Protein AF-0000000065855316 (afdb_homodimer)

InterPro domains:
  IPR005176 Potentiating neddylation domain [PF03556] (145-263)
  IPR005176 Potentiating neddylation domain [PS51229] (70-266)
  IPR009060 UBA-like superfamily [SSF46934] (12-53)
  IPR014764 Defective-in-cullin neddylation protein [PTHR12281] (37-269)
  IPR042460 DCN1-like, PONY binding domain [G3DSA:1.10.238.200] (179-269)
  IPR054109 UBA-like domain [PF22566] (12-56)

Sequence (538 aa):
MSNNKIKRKDASPEQEAIESFTSLTKCDPKVSRKYLQRNHWNINYALNDYYDKEIGTFTDEVSTVAHPPVYPKELTQVFEHYINNNLFDIDSLVKFIEELGYNLEDLATLCLAHLLGYKKLEEPLKREDFLSTWFMQGCSTISDMQECIKTLDVKLHEDLQYFTQIYNYAFNLILDPNRKDIDTDEGIQYWKLFFQPEYPVRMEPDLLEAWFRFLRDEGKTTISKDTWRMLLLFFKRYPTIQKIISDYDETAAWPFIIDEFYECLQDQQMSNNKIKRKDASPEQEAIESFTSLTKCDPKVSRKYLQRNHWNINYALNDYYDKEIGTFTDEVSTVAHPPVYPKELTQVFEHYINNNLFDIDSLVKFIEELGYNLEDLATLCLAHLLGYKKLEEPLKREDFLSTWFMQGCSTISDMQECIKTLDVKLHEDLQYFTQIYNYAFNLILDPNRKDIDTDEGIQYWKLFFQPEYPVRMEPDLLEAWFRFLRDEGKTTISKDTWRMLLLFFKRYPTIQKIISDYDETAAWPFIIDEFYECLQDQQ

Foldseek 3Di:
DPPPPPPVDDQDLLNVLLVVLCVVVVDDSVLSNVLCVLVVNPNVSSNCVCCVVPVVDDDDDPPSVVVDDPFDPLQLVLVVVQADPPWQALSSLQVLQVLLPDGCLALLVLLVCVLLPDQERGDTRDPCSSRVSCVVVVHRHSVSVSVVSVVSVVCQLPPPVSVLVSQLSVQRHQDDPPDQWHFPVVVLSVCVNSADCSHDQHADPVVSVLLNVLCVVVVPTTDGSLLSNVVSVVCSQQRYLVSLQPPPDLPDPHPPSVSVSSVVSVVVD/DPPPPVPVPDQDLLNVLLVVLCVVVVDDSVLSNVLCVLVVNPNVSSNCVCCVVPVVDDDDDPPSVVVDDDFDPLQLVLVVVQADPNWQALSSLQVLQVLLPDGCLALLVLLVCVLLPDQERGDTRDPCSSRVSCVVVVHRHSVSVSVVSVVSVVCQLPPPVSVLVSQLSVQRHQDDPPDQWHFPVVVLSVCVNSADCSHDQHADPVLSVLLNCLCVVVVPTTGGSLLSSVVSVVCSQQRYLVSLQPPPDLPDPHDPSVSVSSVVSVVVD

GO terms:
  GO:0045116 protein neddylation (P, IDA)
  GO:0031624 ubiquitin conjugating enzyme binding (F, IDA)
  GO:0032182 ubiquitin-like protein binding (F, IDA)
  GO:0045116 protein neddylation (P, IGI)
  GO:0097602 cullin family protein binding (F, IMP)
  GO:0030674 protein-macromolecule adaptor activity (F, IMP)
  GO:0045116 protein neddylation (P, IMP)
  GO:0005515 protein binding (F, IPI)

Solvent-accessible surface area (backbone atoms only — not comparable to full-atom values): 30311 Å² total; per-residue (Å²): 135,82,85,74,74,74,68,78,69,87,63,50,75,64,51,51,45,23,51,51,43,17,68,71,68,71,47,54,56,68,57,24,40,50,37,19,55,74,36,74,59,34,57,68,57,16,47,50,50,40,33,48,70,72,59,63,63,79,91,91,73,82,78,66,77,59,60,72,58,98,60,60,66,61,32,53,49,53,54,61,71,42,36,53,96,91,30,37,30,50,68,23,49,50,55,50,39,44,73,56,71,45,50,85,84,36,69,51,41,52,53,49,38,54,67,59,61,58,65,42,65,79,51,58,53,53,68,64,46,54,52,51,45,34,49,72,71,71,29,44,47,69,70,46,46,34,52,50,47,51,50,48,41,51,41,38,37,69,33,56,71,56,33,51,50,51,56,57,49,45,53,54,46,67,34,49,90,97,51,80,44,34,49,33,69,59,50,50,58,50,47,62,59,62,55,33,80,73,25,69,53,55,55,42,70,65,42,56,52,49,52,54,48,48,35,60,75,70,64,49,60,58,39,43,62,66,51,58,56,47,47,56,55,47,36,60,73,35,35,35,60,69,48,38,74,73,62,62,59,81,69,25,91,63,55,66,70,56,49,52,48,51,53,53,57,58,70,71,103,136,83,85,78,74,72,68,78,69,88,64,52,75,63,51,51,45,22,51,52,43,16,68,73,67,72,49,54,53,69,56,24,39,51,36,19,55,74,36,74,58,34,57,70,58,15,46,50,51,40,33,48,70,71,60,61,64,85,90,92,72,81,76,66,78,60,58,77,52,100,59,60,66,62,33,53,48,53,55,62,69,42,36,51,95,90,29,37,29,50,68,23,48,51,54,51,38,43,74,55,72,46,52,85,84,37,69,53,40,53,53,48,37,55,68,58,62,58,64,43,64,81,52,58,53,52,68,64,47,54,52,53,44,33,50,71,70,71,30,44,46,68,70,45,45,34,52,50,47,50,50,49,41,51,41,40,37,70,32,53,68,57,32,50,50,50,57,57,48,44,54,55,46,67,34,48,88,96,51,79,44,34,50,33,70,60,48,51,58,50,46,63,59,63,54,33,80,73,26,70,54,54,55,41,67,67,43,56,52,50,52,54,47,48,35,60,75,71,64,49,60,58,39,43,62,65,50,57,56,47,47,57,55,48,37,58,73,36,34,36,59,68,48,37,74,74,63,62,58,82,70,25,90,63,54,66,70,57,49,52,49,52,51,53,57,56,65,74,99

Organism: Saccharomyces cerevisiae (strain ATCC 204508 / S288c) (NCBI:txid559292)

Secondary structure (DSSP, 8-state):
------------HHHHHHHHHHHHH---HHHHHHHHHHTTT-HHHHHHHHIIIII--S-S---------SS-HHHHHHHHHH-BTTBB-HHHHHHHHHHTT--TTSHHHHHHHHHHT-S-TTSPBPHHHHHHHHHHTT--SHHHHHHHHHHHHHHHHH-HHHHHHHHHHHHHHHSPTT-SSEEHHHHHHHHHHHTSTTSSS---HHHHHHHHHHHHHTT--EE-HHHHHHHHHHHHH--SHHHHHHH--TTSS--HHHHHHHHHHHHT-/------------HHHHHHHHHHHHH---HHHHHHHHHHTTT-HHHHHHHHIIIII--S-S---------SS-HHHHHHHHHH-BTTBB-HHHHHHHHHHTT--TTSHHHHHHHHHHT-S-TTSPBPHHHHHHHHHHTT--SHHHHHHHHHHHHHHHHH-HHHHHHHHHHHHHHHSPTT-SSEEHHHHHHHHHHHTSTTSSS---HHHHHHHHHHHHHTT--EE-HHHHHHHHHHHHH--SHHHHHHH--TTSS--HHHHHHHHHHHHT-

Structure (mmCIF, N/CA/C/O backbone):
data_AF-0000000065855316-model_v1
#
loop_
_e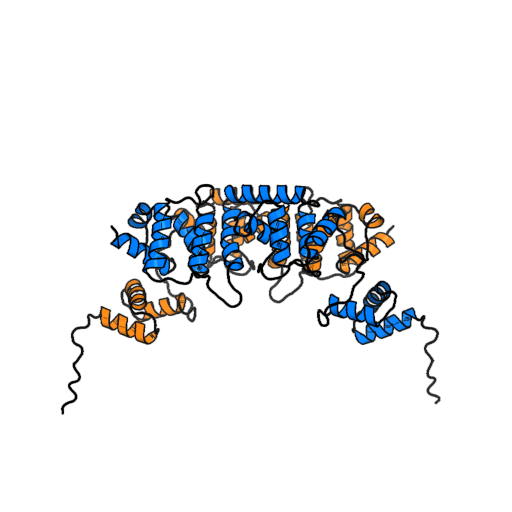ntity.id
_entity.type
_entity.pdbx_description
1 polymer 'Defective in cullin neddylation protein 1'
#
loop_
_atom_site.group_PDB
_atom_site.id
_atom_site.type_symbol
_atom_site.label_atom_id
_atom_site.label_alt_id
_atom_site.label_comp_id
_atom_site.label_asym_id
_atom_site.label_entity_id
_atom_site.label_seq_id
_atom_site.pdbx_PDB_ins_code
_atom_site.Cartn_x
_atom_site.Cartn_y
_atom_site.Cartn_z
_atom_site.occupancy
_atom_site.B_iso_or_equiv
_atom_site.auth_seq_id
_atom_site.auth_comp_id
_atom_site.auth_asym_id
_atom_site.auth_atom_id
_atom_site.pdbx_PDB_model_num
ATOM 1 N N . MET A 1 1 ? -46.188 -42.062 -38.188 1 28.28 1 MET A N 1
ATOM 2 C CA . MET A 1 1 ? -44.719 -41.906 -38.156 1 28.28 1 MET A CA 1
ATOM 3 C C . MET A 1 1 ? -44.219 -41.906 -36.719 1 28.28 1 MET A C 1
ATOM 5 O O . MET A 1 1 ? -44.656 -41.094 -35.906 1 28.28 1 MET A O 1
ATOM 9 N N . SER A 1 2 ? -43.719 -43.094 -36.156 1 31.75 2 SER A N 1
ATOM 10 C CA . SER A 1 2 ? -43.344 -43.625 -34.844 1 31.75 2 SER A CA 1
ATOM 11 C C . SER A 1 2 ? -42.156 -42.844 -34.281 1 31.75 2 SER A C 1
ATOM 13 O O . SER A 1 2 ? -41.156 -42.625 -34.969 1 31.75 2 SER A O 1
ATOM 15 N N . ASN A 1 3 ? -42.438 -41.875 -33.375 1 33.41 3 ASN A N 1
ATOM 16 C CA . ASN A 1 3 ? -41.531 -40.969 -32.656 1 33.41 3 ASN A CA 1
ATOM 17 C C . ASN A 1 3 ? -40.406 -41.719 -31.953 1 33.41 3 ASN A C 1
ATOM 19 O O . ASN A 1 3 ? -40.625 -42.375 -30.938 1 33.41 3 ASN A O 1
ATOM 23 N N . ASN A 1 4 ? -39.5 -42.406 -32.75 1 33.62 4 ASN A N 1
ATOM 24 C CA . ASN A 1 4 ? -38.344 -43.188 -32.312 1 33.62 4 ASN A CA 1
ATOM 25 C C . ASN A 1 4 ? -37.438 -42.375 -31.375 1 33.62 4 ASN A C 1
ATOM 27 O O . ASN A 1 4 ? -36.812 -41.406 -31.781 1 33.62 4 ASN A O 1
ATOM 31 N N . LYS A 1 5 ? -37.844 -42.344 -30.078 1 36.41 5 LYS A N 1
ATOM 32 C CA . LYS A 1 5 ? -37 -41.906 -28.969 1 36.41 5 LYS A CA 1
ATOM 33 C C . LYS A 1 5 ? -35.656 -42.594 -28.984 1 36.41 5 LYS A C 1
ATOM 35 O O . LYS A 1 5 ? -35.562 -43.781 -28.672 1 36.41 5 LYS A O 1
ATOM 40 N N . ILE A 1 6 ? -34.812 -42.406 -29.953 1 33.94 6 ILE A N 1
ATOM 41 C CA . ILE A 1 6 ? -33.438 -42.906 -29.844 1 33.94 6 ILE A CA 1
ATOM 42 C C . ILE A 1 6 ? -32.938 -42.719 -28.422 1 33.94 6 ILE A C 1
ATOM 44 O O . ILE A 1 6 ? -32.844 -41.594 -27.938 1 33.94 6 ILE A O 1
ATOM 48 N N . LYS A 1 7 ? -33.188 -43.625 -27.562 1 38.22 7 LYS A N 1
ATOM 49 C CA . LYS A 1 7 ? -32.562 -43.781 -26.25 1 38.22 7 LYS A CA 1
ATOM 50 C C . LYS A 1 7 ? -31.078 -43.469 -26.297 1 38.22 7 LYS A C 1
ATOM 52 O O . LYS A 1 7 ? -30.312 -44.156 -27 1 38.22 7 LYS A O 1
ATOM 57 N N . ARG A 1 8 ? -30.781 -42.188 -26.438 1 38.31 8 ARG A N 1
ATOM 58 C CA . ARG A 1 8 ? -29.344 -41.969 -26.375 1 38.31 8 ARG A CA 1
ATOM 59 C C . ARG A 1 8 ? -28.656 -43.031 -25.531 1 38.31 8 ARG A C 1
ATOM 61 O O . ARG A 1 8 ? -29.031 -43.281 -24.391 1 38.31 8 ARG A O 1
ATOM 68 N N . LYS A 1 9 ? -28.062 -44 -26 1 46.75 9 LYS A N 1
ATOM 69 C CA . LYS A 1 9 ? -27.266 -45.125 -25.531 1 46.75 9 LYS A CA 1
ATOM 70 C C . LYS A 1 9 ? -26.516 -44.75 -24.25 1 46.75 9 LYS A C 1
ATOM 72 O O . LYS A 1 9 ? -26.375 -43.594 -23.906 1 46.75 9 LYS A O 1
ATOM 77 N N . ASP A 1 10 ? -25.438 -45.562 -23.875 1 49.56 10 ASP A N 1
ATOM 78 C CA . ASP A 1 10 ? -24.688 -45.969 -22.672 1 49.56 10 ASP A CA 1
ATOM 79 C C . ASP A 1 10 ? -23.938 -44.781 -22.094 1 49.56 10 ASP A C 1
ATOM 81 O O . ASP A 1 10 ? -22.766 -44.562 -22.391 1 49.56 10 ASP A O 1
ATOM 85 N N . ALA A 1 11 ? -24.406 -43.75 -21.922 1 58.03 11 ALA A N 1
ATOM 86 C CA . ALA A 1 11 ? -23.641 -42.688 -21.266 1 58.03 11 ALA A CA 1
ATOM 87 C C . ALA A 1 11 ? -23.094 -43.156 -19.922 1 58.03 11 ALA A C 1
ATOM 89 O O . ALA A 1 11 ? -23.828 -43.75 -19.109 1 58.03 11 ALA A O 1
ATOM 90 N N . SER A 1 12 ? -21.766 -43.438 -19.734 1 73.25 12 SER A N 1
ATOM 91 C CA . SER A 1 12 ? -21.125 -43.781 -18.469 1 73.25 12 SER A CA 1
ATOM 92 C C . SER A 1 12 ? -21.641 -42.938 -17.328 1 73.25 12 SER A C 1
ATOM 94 O O . SER A 1 12 ? -22.125 -41.812 -17.531 1 73.25 12 SER A O 1
ATOM 96 N N . PRO A 1 13 ? -21.859 -43.562 -16.109 1 78.38 13 PRO A N 1
ATOM 97 C CA . PRO A 1 13 ? -22.281 -42.812 -14.938 1 78.38 13 PRO A CA 1
ATOM 98 C C . PRO A 1 13 ? -21.562 -41.469 -14.828 1 78.38 13 PRO A C 1
ATOM 100 O O . PRO A 1 13 ? -22.156 -40.469 -14.383 1 78.38 13 PRO A O 1
ATOM 103 N N . GLU A 1 14 ? -20.438 -41.438 -15.359 1 81.5 14 GLU A N 1
ATOM 104 C CA . GLU A 1 14 ? -19.656 -40.219 -15.32 1 81.5 14 GLU A CA 1
ATOM 105 C C . GLU A 1 14 ? -20.219 -39.188 -16.281 1 81.5 14 GLU A C 1
ATOM 107 O O . GLU A 1 14 ? -20.328 -38 -15.953 1 81.5 14 GLU A O 1
ATOM 112 N N . GLN A 1 15 ? -20.594 -39.625 -17.391 1 82.19 15 GLN A N 1
ATOM 113 C CA . GLN A 1 15 ? -21.125 -38.719 -18.406 1 82.19 15 GLN A CA 1
ATOM 114 C C . GLN A 1 15 ? -22.484 -38.156 -17.984 1 82.19 15 GLN A C 1
ATOM 116 O O . GLN A 1 15 ? -22.766 -36.969 -18.203 1 82.19 15 GLN A O 1
ATOM 121 N N . GLU A 1 16 ? -23.203 -38.938 -17.453 1 81 16 GLU A N 1
ATOM 122 C CA . GLU A 1 16 ? -24.5 -38.531 -16.938 1 81 16 GLU A CA 1
ATOM 123 C C . GLU A 1 16 ? -24.344 -37.5 -15.828 1 81 16 GLU A C 1
ATOM 125 O O . GLU A 1 16 ? -25.094 -36.531 -15.75 1 81 16 GLU A O 1
ATOM 130 N N . ALA A 1 17 ? -23.328 -37.719 -14.945 1 82 17 ALA A N 1
ATOM 131 C CA . ALA A 1 17 ? -23.031 -36.781 -13.867 1 82 17 ALA A CA 1
ATOM 132 C C . ALA A 1 17 ? -22.578 -35.406 -14.414 1 82 17 ALA A C 1
ATOM 134 O O . ALA A 1 17 ? -23.016 -34.375 -13.93 1 82 17 ALA A O 1
ATOM 135 N N . ILE A 1 18 ? -21.859 -35.469 -15.469 1 85.88 18 ILE A N 1
ATOM 136 C CA . ILE A 1 18 ? -21.375 -34.25 -16.094 1 85.88 18 ILE A CA 1
ATOM 137 C C . ILE A 1 18 ? -22.531 -33.469 -16.719 1 85.88 18 ILE A C 1
ATOM 139 O O . ILE A 1 18 ? -22.641 -32.25 -16.547 1 85.88 18 ILE A O 1
ATOM 143 N N . GLU A 1 19 ? -23.422 -34.188 -17.328 1 82.56 19 GLU A N 1
ATOM 144 C CA . GLU A 1 19 ? -24.562 -33.562 -17.953 1 82.56 19 GLU A CA 1
ATOM 145 C C . GLU A 1 19 ? -25.5 -32.938 -16.922 1 82.56 19 GLU A C 1
ATOM 147 O O . GLU A 1 19 ? -25.984 -31.828 -17.094 1 82.56 19 GLU A O 1
ATOM 152 N N . SER A 1 20 ? -25.703 -33.625 -15.867 1 83 20 SER A N 1
ATOM 153 C CA . SER A 1 20 ? -26.547 -33.156 -14.789 1 83 20 SER A CA 1
ATOM 154 C C . SER A 1 20 ? -25.938 -31.922 -14.117 1 83 20 SER A C 1
ATOM 156 O O . SER A 1 20 ? -26.641 -30.938 -13.883 1 83 20 SER A O 1
ATOM 158 N N . PHE A 1 21 ? -24.656 -32 -13.812 1 82.31 21 PHE A N 1
ATOM 159 C CA . PHE A 1 21 ? -23.953 -30.875 -13.195 1 82.31 21 PHE A CA 1
ATOM 160 C C . PHE A 1 21 ? -23.953 -29.672 -14.109 1 82.31 21 PHE A C 1
ATOM 162 O O . PHE A 1 21 ? -24.234 -28.547 -13.672 1 82.31 21 PHE A O 1
ATOM 169 N N . THR A 1 22 ? -23.75 -29.875 -15.367 1 83.12 22 THR A N 1
ATOM 170 C CA . THR A 1 22 ? -23.719 -28.812 -16.359 1 83.12 22 THR A CA 1
ATOM 171 C C . THR A 1 22 ? -25.094 -28.188 -16.531 1 83.12 22 THR A C 1
ATOM 173 O O . THR A 1 22 ? -25.219 -26.953 -16.656 1 83.12 22 THR A O 1
ATOM 176 N N . SER A 1 23 ? -26.016 -28.969 -16.484 1 80.06 23 SER A N 1
ATOM 177 C CA . SER A 1 23 ? -27.391 -28.5 -16.609 1 80.06 23 SER A CA 1
ATOM 178 C C . SER A 1 23 ? -27.797 -27.656 -15.398 1 80.06 23 SER A C 1
ATOM 180 O O . SER A 1 23 ? -28.484 -26.656 -15.547 1 80.06 23 SER A O 1
ATOM 182 N N . LEU A 1 24 ? -27.219 -27.969 -14.211 1 78.38 24 LEU A N 1
ATOM 183 C CA . LEU A 1 24 ? -27.594 -27.297 -12.969 1 78.38 24 LEU A CA 1
ATOM 184 C C . LEU A 1 24 ? -26.812 -26.016 -12.789 1 78.38 24 LEU A C 1
ATOM 186 O O . LEU A 1 24 ? -27.328 -25.031 -12.258 1 78.38 24 LEU A O 1
ATOM 190 N N . THR A 1 25 ? -25.625 -25.984 -13.227 1 76.12 25 THR A N 1
ATOM 191 C CA . THR A 1 25 ? -24.734 -24.875 -12.938 1 76.12 25 THR A CA 1
ATOM 192 C C . THR A 1 25 ? -24.547 -23.984 -14.172 1 76.12 25 THR A C 1
ATOM 194 O O . THR A 1 25 ? -24.094 -22.844 -14.062 1 76.12 25 THR A O 1
ATOM 197 N N . LYS A 1 26 ? -24.969 -24.453 -15.336 1 73.06 26 LYS A N 1
ATOM 198 C CA . LYS A 1 26 ? -24.844 -23.828 -16.641 1 73.06 26 LYS A CA 1
ATOM 199 C C . LYS A 1 26 ? -23.391 -23.5 -16.969 1 73.06 26 LYS A C 1
ATOM 201 O O . LYS A 1 26 ? -23.109 -22.562 -17.719 1 73.06 26 LYS A O 1
ATOM 206 N N . CYS A 1 27 ? -22.531 -24.359 -16.406 1 74 27 CYS A N 1
ATOM 207 C CA . CYS A 1 27 ? -21.109 -24.156 -16.688 1 74 27 CYS A CA 1
ATOM 208 C C . CYS A 1 27 ? -20.625 -25.078 -17.797 1 74 27 CYS A C 1
ATOM 210 O O . CYS A 1 27 ? -21.375 -25.953 -18.234 1 74 27 CYS A O 1
ATOM 212 N N . ASP A 1 28 ? -19.531 -24.922 -18.328 1 75.19 28 ASP A N 1
ATOM 213 C CA . ASP A 1 28 ? -18.922 -25.766 -19.359 1 75.19 28 ASP A CA 1
ATOM 214 C C . ASP A 1 28 ? -18.719 -27.188 -18.859 1 75.19 28 ASP A C 1
ATOM 216 O O . ASP A 1 28 ? -18.359 -27.406 -17.703 1 75.19 28 ASP A O 1
ATOM 220 N N . PRO A 1 29 ? -19.031 -28.109 -19.672 1 79.19 29 PRO A N 1
ATOM 221 C CA . PRO A 1 29 ? -18.875 -29.516 -19.281 1 79.19 29 PRO A CA 1
ATOM 222 C C . PRO A 1 29 ? -17.484 -29.828 -18.734 1 79.19 29 PRO A C 1
ATOM 224 O O . PRO A 1 29 ? -17.328 -30.703 -17.875 1 79.19 29 PRO A O 1
ATOM 227 N N . LYS A 1 30 ? -16.547 -29.156 -19.172 1 76.81 30 LYS A N 1
ATOM 228 C CA . LYS A 1 30 ? -15.203 -29.359 -18.672 1 76.81 30 LYS A CA 1
ATOM 229 C C . LYS A 1 30 ? -15.094 -28.953 -17.203 1 76.81 30 LYS A C 1
ATOM 231 O O . LYS A 1 30 ? -14.445 -29.641 -16.406 1 76.81 30 LYS A O 1
ATOM 236 N N . VAL A 1 31 ? -15.742 -27.938 -16.922 1 75.56 31 VAL A N 1
ATOM 237 C CA . VAL A 1 31 ? -15.812 -27.469 -15.539 1 75.56 31 VAL A CA 1
ATOM 238 C C . VAL A 1 31 ? -16.594 -28.469 -14.695 1 75.56 31 VAL A C 1
ATOM 240 O O . VAL A 1 31 ? 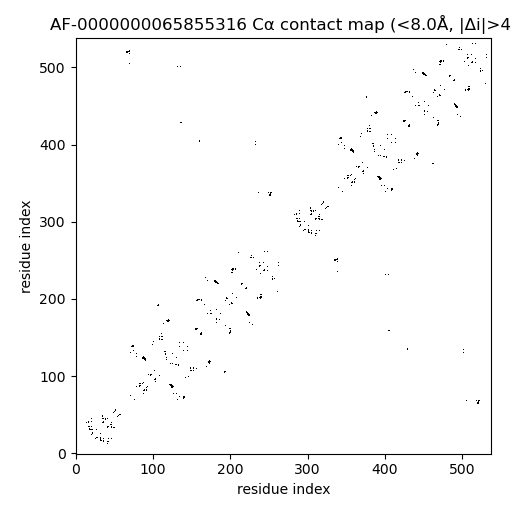-16.203 -28.797 -13.578 1 75.56 31 VAL A O 1
ATOM 243 N N . SER A 1 32 ? -17.656 -28.891 -15.273 1 79 32 SER A N 1
ATOM 244 C CA . SER A 1 32 ? -18.469 -29.906 -14.609 1 79 32 SER A CA 1
ATOM 245 C C . SER A 1 32 ? -17.656 -31.141 -14.258 1 79 32 SER A C 1
ATOM 247 O O . SER A 1 32 ? -17.719 -31.641 -13.133 1 79 32 SER A O 1
ATOM 249 N N . ARG A 1 33 ? -16.922 -31.547 -15.203 1 78.81 33 ARG A N 1
ATOM 250 C CA . ARG A 1 33 ? -16.094 -32.719 -15.008 1 78.81 33 ARG A CA 1
ATOM 251 C C . ARG A 1 33 ? -15.078 -32.531 -13.883 1 78.81 33 ARG A C 1
ATOM 253 O O . ARG A 1 33 ? -14.875 -33.406 -13.055 1 78.81 33 ARG A O 1
ATOM 260 N N . LYS A 1 34 ? -14.492 -31.469 -13.898 1 77.69 34 LYS A N 1
ATOM 261 C CA . LYS A 1 34 ? -13.492 -31.141 -12.898 1 77.69 34 LYS A CA 1
ATOM 262 C C . LYS A 1 34 ? -14.078 -31.203 -11.484 1 77.69 34 LYS A C 1
ATOM 264 O O . LYS A 1 34 ? -13.492 -31.812 -10.594 1 77.69 34 LYS A O 1
ATOM 269 N N . TYR A 1 35 ? -15.188 -30.484 -11.359 1 77.44 35 TYR A N 1
ATOM 270 C CA . TYR A 1 35 ? -15.82 -30.469 -10.047 1 77.44 35 TYR A CA 1
ATOM 271 C C . TYR A 1 35 ? -16.328 -31.844 -9.664 1 77.44 35 TYR A C 1
ATOM 273 O O . TYR A 1 35 ? -16.234 -32.25 -8.5 1 77.44 35 TYR A O 1
ATOM 281 N N . LEU A 1 36 ? -16.781 -32.531 -10.672 1 80.25 36 LEU A N 1
ATOM 282 C CA . LEU A 1 36 ? -17.297 -33.875 -10.43 1 80.25 36 LEU A CA 1
ATOM 283 C C . LEU A 1 36 ? -16.172 -34.844 -10.102 1 80.25 36 LEU A C 1
ATOM 285 O O . LEU A 1 36 ? -16.281 -35.656 -9.172 1 80.25 36 LEU A O 1
ATOM 289 N N . GLN A 1 37 ? -15.102 -34.656 -10.766 1 78.31 37 GLN A N 1
ATOM 290 C CA . GLN A 1 37 ? -13.953 -35.5 -10.5 1 78.31 37 GLN A CA 1
ATOM 291 C C . GLN A 1 37 ? -13.352 -35.188 -9.125 1 78.31 37 GLN A C 1
ATOM 293 O O . GLN A 1 37 ? -13.023 -36.125 -8.375 1 78.31 37 GLN A O 1
ATOM 298 N N . ARG A 1 38 ? -13.305 -34.031 -8.883 1 74.19 38 ARG A N 1
ATOM 299 C CA . ARG A 1 38 ? -12.734 -33.562 -7.625 1 74.19 38 ARG A CA 1
ATOM 300 C C . ARG A 1 38 ? -13.57 -34 -6.441 1 74.19 38 ARG A C 1
ATOM 302 O O . ARG A 1 38 ? -13.055 -34.156 -5.332 1 74.19 38 ARG A O 1
ATOM 309 N N . ASN A 1 39 ? -14.742 -34.188 -6.75 1 75.88 39 ASN A N 1
ATOM 310 C CA . ASN A 1 39 ? -15.68 -34.594 -5.715 1 75.88 39 ASN A CA 1
ATOM 311 C C . ASN A 1 39 ? -16.141 -36.031 -5.918 1 75.88 39 ASN A C 1
ATOM 313 O O . ASN A 1 39 ? -17.281 -36.375 -5.613 1 75.88 39 ASN A O 1
ATOM 317 N N . HIS A 1 40 ? -15.141 -36.75 -6.57 1 74.69 40 HIS A N 1
ATOM 318 C CA . HIS A 1 40 ? -15.312 -38.188 -6.789 1 74.69 40 HIS A CA 1
ATOM 319 C C . HIS A 1 40 ? -16.656 -38.5 -7.441 1 74.69 40 HIS A C 1
ATOM 321 O O . HIS A 1 40 ? -17.344 -39.438 -7.055 1 74.69 40 HIS A O 1
ATOM 327 N N . TRP A 1 41 ? -17.156 -37.625 -8.219 1 79.12 41 TRP A N 1
ATOM 328 C CA . TRP A 1 41 ? -18.312 -37.75 -9.109 1 79.12 41 TRP A CA 1
ATOM 329 C C . TRP A 1 41 ? -19.609 -37.719 -8.32 1 79.12 41 TRP A C 1
ATOM 331 O O . TRP A 1 41 ? -20.656 -38.188 -8.812 1 79.12 41 TRP A O 1
ATOM 341 N N . ASN A 1 42 ? -19.422 -37.25 -7.051 1 77.31 42 ASN A N 1
ATOM 342 C CA . ASN A 1 42 ? -20.641 -36.938 -6.301 1 77.31 42 ASN A CA 1
ATOM 343 C C . ASN A 1 42 ? -21.188 -35.562 -6.68 1 77.31 42 ASN A C 1
ATOM 345 O O . ASN A 1 42 ? -20.594 -34.531 -6.348 1 77.31 42 ASN A O 1
ATOM 349 N N . ILE A 1 43 ? -22.359 -35.438 -7.312 1 80.12 43 ILE A N 1
ATOM 350 C CA . ILE A 1 43 ? -22.906 -34.25 -7.938 1 80.12 43 ILE A CA 1
ATOM 351 C C . ILE A 1 43 ? -23.234 -33.219 -6.867 1 80.12 43 ILE A C 1
ATOM 353 O O . ILE A 1 43 ? -22.953 -32.031 -7.035 1 80.12 43 ILE A O 1
ATOM 357 N N . ASN A 1 44 ? -23.719 -33.625 -5.754 1 76.75 44 ASN A N 1
ATOM 358 C CA . ASN A 1 44 ? -24.109 -32.688 -4.707 1 76.75 44 ASN A CA 1
ATOM 359 C C . ASN A 1 44 ? -22.891 -31.984 -4.105 1 76.75 44 ASN A C 1
ATOM 361 O O . ASN A 1 44 ? -22.906 -30.766 -3.906 1 76.75 44 ASN A O 1
ATOM 365 N N . TYR A 1 45 ? -21.891 -32.719 -3.9 1 75.06 45 TYR A N 1
ATOM 366 C CA . TYR A 1 45 ? -20.656 -32.156 -3.369 1 75.06 45 TYR A CA 1
ATOM 367 C C . TYR A 1 45 ? -19.969 -31.266 -4.41 1 75.06 45 TYR A C 1
ATOM 369 O O . TYR A 1 45 ? -19.469 -30.188 -4.086 1 75.06 45 TYR A O 1
ATOM 377 N N . ALA A 1 46 ? -20.078 -31.75 -5.629 1 77.94 46 ALA A N 1
ATOM 378 C CA . ALA A 1 46 ? -19.5 -30.984 -6.723 1 77.94 46 ALA A CA 1
ATOM 379 C C . ALA A 1 46 ? -20.234 -29.656 -6.918 1 77.94 46 ALA A C 1
ATOM 381 O O . ALA A 1 46 ? -19.609 -28.625 -7.145 1 77.94 46 ALA A O 1
ATOM 382 N N . LEU A 1 47 ? -21.484 -29.703 -6.801 1 76 47 LEU A N 1
ATOM 383 C CA . LEU A 1 47 ? -22.297 -28.5 -6.926 1 76 47 LEU A CA 1
ATOM 384 C C . LEU A 1 47 ? -22 -27.531 -5.789 1 76 47 LEU A C 1
ATOM 386 O O . LEU A 1 47 ? -21.828 -26.328 -6.02 1 76 47 LEU A O 1
ATOM 390 N N . ASN A 1 48 ? -21.922 -28.016 -4.617 1 69.56 48 ASN A N 1
ATOM 391 C CA . ASN A 1 48 ? -21.594 -27.172 -3.482 1 69.56 48 ASN A CA 1
ATOM 392 C C . ASN A 1 48 ? -20.219 -26.516 -3.656 1 69.56 48 ASN A C 1
ATOM 394 O O . ASN A 1 48 ? -20.047 -25.328 -3.4 1 69.56 48 ASN A O 1
ATOM 398 N N . ASP A 1 49 ? -19.359 -27.359 -4.035 1 68.81 49 ASP A N 1
ATOM 399 C CA . ASP A 1 49 ? -18 -26.891 -4.305 1 68.81 49 ASP A CA 1
ATOM 400 C C . ASP A 1 49 ? -18 -25.828 -5.406 1 68.81 49 ASP A C 1
ATOM 402 O O . ASP A 1 49 ? -17.312 -24.812 -5.293 1 68.81 49 ASP A O 1
ATOM 406 N N . TYR A 1 50 ? -18.781 -26.094 -6.422 1 67.69 50 TYR A N 1
ATOM 407 C CA . TYR A 1 50 ? -18.906 -25.172 -7.543 1 67.69 50 TYR A CA 1
ATOM 408 C C . TYR A 1 50 ? -19.547 -23.859 -7.102 1 67.69 50 TYR A C 1
ATOM 410 O O . TYR A 1 50 ? -19.031 -22.781 -7.41 1 67.69 50 TYR A O 1
ATOM 418 N N . TYR A 1 51 ? -20.688 -23.906 -6.477 1 65.38 51 TYR A N 1
ATOM 419 C CA . TYR A 1 51 ? -21.375 -22.688 -6.07 1 65.38 51 TYR A CA 1
ATOM 420 C C . TYR A 1 51 ? -20.578 -21.938 -5 1 65.38 51 TYR A C 1
ATOM 422 O O . TYR A 1 51 ? -20.578 -20.703 -4.969 1 65.38 51 TYR A O 1
ATOM 430 N N . ASP A 1 52 ? -19.969 -22.688 -4.125 1 58.16 52 ASP A N 1
ATOM 431 C CA . ASP A 1 52 ? -19.109 -22.062 -3.115 1 58.16 52 ASP A CA 1
ATOM 432 C C . ASP A 1 52 ? -17.938 -21.328 -3.76 1 58.16 52 ASP A C 1
ATOM 434 O O . ASP A 1 52 ? -17.578 -20.234 -3.328 1 58.16 52 ASP A O 1
ATOM 438 N N . LYS A 1 53 ? -17.328 -22.156 -4.719 1 58.69 53 LYS A N 1
ATOM 439 C CA . LYS A 1 53 ? -16.109 -21.641 -5.32 1 58.69 53 LYS A CA 1
ATOM 440 C C . LYS A 1 53 ? -16.422 -20.688 -6.477 1 58.69 53 LYS A C 1
ATOM 442 O O . LYS A 1 53 ? -15.75 -19.672 -6.656 1 58.69 53 LYS A O 1
ATOM 447 N N . GLU A 1 54 ? -17.391 -21.156 -7.238 1 57.09 54 GLU A N 1
ATOM 448 C CA . GLU A 1 54 ? -17.656 -20.375 -8.438 1 57.09 54 GLU A CA 1
ATOM 449 C C . GLU A 1 54 ? -18.734 -19.312 -8.18 1 57.09 54 GLU A C 1
ATOM 451 O O . GLU A 1 54 ? -18.688 -18.219 -8.742 1 57.09 54 GLU A O 1
ATOM 456 N N . ILE A 1 55 ? -19.812 -19.766 -7.465 1 52.31 55 ILE A N 1
ATOM 457 C CA . ILE A 1 55 ? -20.922 -18.828 -7.289 1 52.31 55 ILE A CA 1
ATOM 458 C C . ILE A 1 55 ? -20.922 -18.297 -5.859 1 52.31 55 ILE A C 1
ATOM 460 O O . ILE A 1 55 ? -21.484 -17.234 -5.586 1 52.31 55 ILE A O 1
ATOM 464 N N . GLY A 1 56 ? -20.047 -18.047 -4.961 1 44.62 56 GLY A N 1
ATOM 465 C CA . GLY A 1 56 ? -19.938 -17.469 -3.631 1 44.62 56 GLY A CA 1
ATOM 466 C C . GLY A 1 56 ? -21.125 -17.781 -2.744 1 44.62 56 GLY A C 1
ATOM 467 O O . GLY A 1 56 ? -21.359 -17.094 -1.759 1 44.62 56 GLY A O 1
ATOM 468 N N . THR A 1 57 ? -22.203 -18.391 -3.148 1 35.22 57 THR A N 1
ATOM 469 C CA . THR A 1 57 ? -23.391 -18.281 -2.297 1 35.22 57 THR A CA 1
ATOM 470 C C . THR A 1 57 ? -23.141 -18.922 -0.936 1 35.22 57 THR A C 1
ATOM 472 O O . THR A 1 57 ? -23.391 -18.312 0.103 1 35.22 57 THR A O 1
ATOM 475 N N . PHE A 1 58 ? -23.875 -20.297 -0.721 1 31.12 58 PHE A N 1
ATOM 476 C CA . PHE A 1 58 ? -24.562 -20.703 0.494 1 31.12 58 PHE A CA 1
ATOM 477 C C . PHE A 1 58 ? -23.578 -20.891 1.641 1 31.12 58 PHE A C 1
ATOM 479 O O . PHE A 1 58 ? -22.375 -20.891 1.432 1 31.12 58 PHE A O 1
ATOM 486 N N . THR A 1 59 ? -23.875 -22.297 2.463 1 31.77 59 THR A N 1
ATOM 487 C CA . THR A 1 59 ? -23.734 -22.719 3.85 1 31.77 59 THR A CA 1
ATOM 488 C C . THR A 1 59 ? -22.25 -22.812 4.234 1 31.77 59 THR A C 1
ATOM 490 O O . THR A 1 59 ? -21.391 -22.938 3.363 1 31.77 59 THR A O 1
ATOM 493 N N . ASP A 1 60 ? -22 -22.969 5.73 1 31.5 60 ASP A N 1
ATOM 494 C CA . ASP A 1 60 ? -21 -23 6.785 1 31.5 60 ASP A CA 1
ATOM 495 C C . ASP A 1 60 ? -19.891 -24 6.461 1 31.5 60 ASP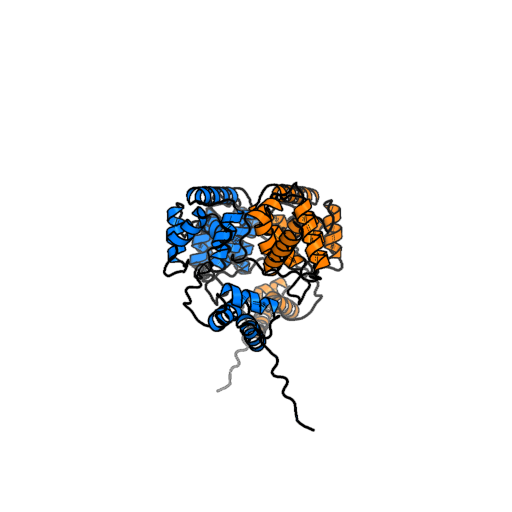 A C 1
ATOM 497 O O . ASP A 1 60 ? -18.703 -23.688 6.559 1 31.5 60 ASP A O 1
ATOM 501 N N . GLU A 1 61 ? -20.141 -25.438 6.934 1 30.7 61 GLU A N 1
ATOM 502 C CA . GLU A 1 61 ? -19.297 -26.422 7.598 1 30.7 61 GLU A CA 1
ATOM 503 C C . GLU A 1 61 ? -18.469 -27.219 6.586 1 30.7 61 GLU A C 1
ATOM 505 O O . GLU A 1 61 ? -17.891 -28.25 6.922 1 30.7 61 GLU A O 1
ATOM 510 N N . VAL A 1 62 ? -18.922 -27.469 5.453 1 31.64 62 VAL A N 1
ATOM 511 C CA . VAL A 1 62 ? -18.438 -28.672 4.793 1 31.64 62 VAL A CA 1
ATOM 512 C C . VAL A 1 62 ? -16.906 -28.688 4.832 1 31.64 62 VAL A C 1
ATOM 514 O O . VAL A 1 62 ? -16.25 -27.672 4.562 1 31.64 62 VAL A O 1
ATOM 517 N N . SER A 1 63 ? -16.391 -29.875 5.465 1 31.73 63 SER A N 1
ATOM 518 C CA . SER A 1 63 ? -15.078 -30.5 5.641 1 31.73 63 SER A CA 1
ATOM 519 C C . SER A 1 63 ? -14.281 -30.484 4.336 1 31.73 63 SER A C 1
ATOM 521 O O . SER A 1 63 ? -14.406 -31.422 3.531 1 31.73 63 SER A O 1
ATOM 523 N N . THR A 1 64 ? -14.625 -29.719 3.459 1 32.5 64 THR A N 1
ATOM 524 C CA . THR A 1 64 ? -13.992 -29.844 2.15 1 32.5 64 THR A CA 1
ATOM 525 C C . THR A 1 64 ? -12.539 -30.281 2.293 1 32.5 64 THR A C 1
ATOM 527 O O . THR A 1 64 ? -11.75 -29.609 2.965 1 32.5 64 THR A O 1
ATOM 530 N N . VAL A 1 65 ? -12.383 -31.656 2.393 1 33.28 65 VAL A N 1
ATOM 531 C CA . VAL A 1 65 ? -11.102 -32.344 2.305 1 33.28 65 VAL A CA 1
ATOM 532 C C . VAL A 1 65 ? -10.18 -31.594 1.342 1 33.28 65 VAL A C 1
ATOM 534 O O . VAL A 1 65 ? -10.211 -31.844 0.132 1 33.28 65 VAL A O 1
ATOM 537 N N . ALA A 1 66 ? -10.516 -30.469 1.143 1 38 66 ALA A N 1
ATOM 538 C CA . ALA A 1 66 ? -9.672 -29.719 0.208 1 38 66 ALA A CA 1
ATOM 539 C C . ALA A 1 66 ? -8.195 -30.016 0.437 1 38 66 ALA A C 1
ATOM 541 O O . ALA A 1 66 ? -7.691 -29.875 1.551 1 38 66 ALA A O 1
ATOM 542 N N . HIS A 1 67 ? -7.738 -31.344 -0.035 1 41.66 67 HIS A N 1
ATOM 543 C CA . HIS A 1 67 ? -6.309 -31.641 -0.11 1 41.66 67 HIS A CA 1
ATOM 544 C C . HIS A 1 67 ? -5.484 -30.344 -0.154 1 41.66 67 HIS A C 1
ATOM 546 O O . HIS A 1 67 ? -5.754 -29.469 -0.967 1 41.66 67 HIS A O 1
ATOM 552 N N . PRO A 1 68 ? -4.895 -30.203 0.988 1 45.28 68 PRO A N 1
ATOM 553 C CA . PRO A 1 68 ? -4.203 -28.984 1.426 1 45.28 68 PRO A CA 1
ATOM 554 C C . PRO A 1 68 ? -3.311 -28.391 0.34 1 45.28 68 PRO A C 1
ATOM 556 O O . PRO A 1 68 ? -2.803 -29.125 -0.515 1 45.28 68 PRO A O 1
ATOM 559 N N . PRO A 1 69 ? -3.236 -27.141 0.048 1 50.16 69 PRO A N 1
ATOM 560 C CA . PRO A 1 69 ? -2.561 -26.141 -0.778 1 50.16 69 PRO A CA 1
ATOM 561 C C . PRO A 1 69 ? -1.069 -26.422 -0.949 1 50.16 69 PRO A C 1
ATOM 563 O O . PRO A 1 69 ? -0.489 -27.188 -0.171 1 50.16 69 PRO A O 1
ATOM 566 N N . VAL A 1 70 ? -0.327 -25.797 -1.998 1 64.38 70 VAL A N 1
ATOM 567 C CA . VAL A 1 70 ? 0.772 -25.234 -2.77 1 64.38 70 VAL A CA 1
ATOM 568 C C . VAL A 1 70 ? 1.78 -24.578 -1.828 1 64.38 70 VAL A C 1
ATOM 570 O O . VAL A 1 70 ? 2.951 -24.406 -2.178 1 64.38 70 VAL A O 1
ATOM 573 N N . TYR A 1 71 ? 1.631 -24.938 -0.478 1 84.88 71 TYR A N 1
ATOM 574 C CA . TYR A 1 71 ? 2.578 -24.281 0.415 1 84.88 71 TYR A CA 1
ATOM 575 C C . TYR A 1 71 ? 3.359 -25.297 1.231 1 84.88 71 TYR A C 1
ATOM 577 O O . TYR A 1 71 ? 2.908 -26.438 1.414 1 84.88 71 TYR A O 1
ATOM 585 N N . PRO A 1 72 ? 4.617 -24.969 1.688 1 89.06 72 PRO A N 1
ATOM 586 C CA . PRO A 1 72 ? 5.387 -25.859 2.559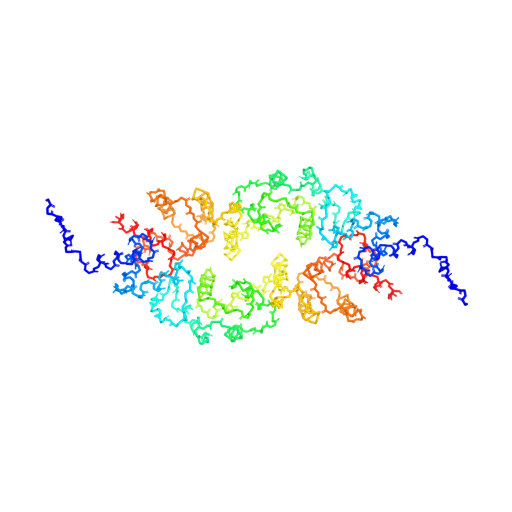 1 89.06 72 PRO A CA 1
ATOM 587 C C . PRO A 1 72 ? 4.59 -26.328 3.779 1 89.06 72 PRO A C 1
ATOM 589 O O . PRO A 1 72 ? 3.826 -25.547 4.352 1 89.06 72 PRO A O 1
ATOM 592 N N . LYS A 1 73 ? 4.793 -27.562 4.133 1 91.06 73 LYS A N 1
ATOM 593 C CA . LYS A 1 73 ? 4.086 -28.156 5.262 1 91.06 73 LYS A CA 1
ATOM 594 C C . LYS A 1 73 ? 4.305 -27.344 6.539 1 91.06 73 LYS A C 1
ATOM 596 O O . LYS A 1 73 ? 3.377 -27.156 7.324 1 91.06 73 LYS A O 1
ATOM 601 N N . GLU A 1 74 ? 5.594 -26.953 6.727 1 94.75 74 GLU A N 1
ATOM 602 C CA . GLU A 1 74 ? 5.93 -26.172 7.914 1 94.75 74 GLU A CA 1
ATOM 603 C C . GLU A 1 74 ? 5.074 -24.906 8.016 1 94.75 74 GLU A C 1
ATOM 605 O O . GLU A 1 74 ? 4.641 -24.531 9.102 1 94.75 74 GLU A O 1
ATOM 610 N N . LEU A 1 75 ? 4.824 -24.297 6.914 1 95.94 75 LEU A N 1
ATOM 611 C CA . LEU A 1 75 ? 4.027 -23.078 6.875 1 95.94 75 LEU A CA 1
ATOM 612 C C . LEU A 1 75 ? 2.566 -23.375 7.195 1 95.94 75 LEU A C 1
ATOM 614 O O . LEU A 1 75 ? 1.942 -22.656 7.98 1 95.94 75 LEU A O 1
ATOM 618 N N . THR A 1 76 ? 2.049 -24.391 6.621 1 93.5 76 THR A N 1
ATOM 619 C CA . THR A 1 76 ? 0.664 -24.766 6.863 1 93.5 76 THR A CA 1
ATOM 620 C C . THR A 1 76 ? 0.445 -25.109 8.336 1 93.5 76 THR A C 1
ATOM 622 O O . THR A 1 76 ? -0.6 -24.781 8.906 1 93.5 76 THR A O 1
ATOM 625 N N . GLN A 1 77 ? 1.401 -25.703 8.891 1 95.56 77 GLN A N 1
ATOM 626 C CA . GLN A 1 77 ? 1.317 -26.062 10.297 1 95.56 77 GLN A CA 1
ATOM 627 C C . GLN A 1 77 ? 1.267 -24.828 11.188 1 95.56 77 GLN A C 1
ATOM 629 O O . GLN A 1 77 ? 0.601 -24.844 12.227 1 95.56 77 GLN A O 1
ATOM 634 N N . VAL A 1 78 ? 1.997 -23.828 10.812 1 96.88 78 VAL A N 1
ATOM 635 C CA . VAL A 1 78 ? 1.943 -22.594 11.57 1 96.88 78 VAL A CA 1
ATOM 636 C C . VAL A 1 78 ? 0.517 -22.047 11.578 1 96.88 78 VAL A C 1
ATOM 638 O O . VAL A 1 78 ? -0.017 -21.688 12.633 1 96.88 78 VAL A O 1
ATOM 641 N N . PHE A 1 79 ? -0.077 -21.953 10.414 1 96.38 79 PHE A N 1
ATOM 642 C CA . PHE A 1 79 ? -1.447 -21.469 10.328 1 96.38 79 PHE A CA 1
ATOM 643 C C . PHE A 1 79 ? -2.377 -22.281 11.211 1 96.38 79 PHE A C 1
ATOM 645 O O . PHE A 1 79 ? -3.146 -21.734 12 1 96.38 79 PHE A O 1
ATOM 652 N N . GLU A 1 80 ? -2.256 -23.578 11.102 1 95.75 80 GLU A N 1
ATOM 653 C CA . GLU A 1 80 ? -3.137 -24.484 11.828 1 95.75 80 GLU A CA 1
ATOM 654 C C . GLU A 1 80 ? -2.943 -24.359 13.336 1 95.75 80 GLU A C 1
ATOM 656 O O . GLU A 1 80 ? -3.893 -24.531 14.102 1 95.75 80 GLU A O 1
ATOM 661 N N . HIS A 1 81 ? -1.825 -24.094 13.734 1 96.75 81 HIS A N 1
ATOM 662 C CA . HIS A 1 81 ? -1.501 -23.984 15.156 1 96.75 81 HIS A CA 1
ATOM 663 C C . HIS A 1 81 ? -2.238 -22.812 15.805 1 96.75 81 HIS A C 1
ATOM 665 O O . HIS A 1 81 ? -2.604 -22.891 16.984 1 96.75 81 HIS A O 1
ATOM 671 N N . TYR A 1 82 ? -2.488 -21.766 15.023 1 97.06 82 TYR A N 1
ATOM 672 C CA . TYR A 1 82 ? -2.969 -20.547 15.656 1 97.06 82 TYR A CA 1
ATOM 673 C C . TYR A 1 82 ? -4.457 -20.344 15.398 1 97.06 82 TYR A C 1
ATOM 675 O O . TYR A 1 82 ? -5.09 -19.5 16.016 1 97.06 82 TYR A O 1
ATOM 683 N N . ILE A 1 83 ? -4.965 -21.078 14.508 1 95.69 83 ILE A N 1
ATOM 684 C CA . ILE A 1 83 ? -6.379 -20.875 14.195 1 95.69 83 ILE A CA 1
ATOM 685 C C . ILE A 1 83 ? -7.234 -21.344 15.367 1 95.69 83 ILE A C 1
ATOM 687 O O . ILE A 1 83 ? -6.824 -22.234 16.141 1 95.69 83 ILE A O 1
ATOM 691 N N . ASN A 1 84 ? -8.305 -20.656 15.539 1 91.62 84 ASN A N 1
ATOM 692 C CA . ASN A 1 84 ? -9.352 -20.969 16.516 1 91.62 84 ASN A CA 1
ATOM 693 C C . ASN A 1 84 ? -10.688 -21.25 15.828 1 91.62 84 ASN A C 1
ATOM 695 O O . ASN A 1 84 ? -11.227 -20.391 15.133 1 91.62 84 ASN A O 1
ATOM 699 N N . ASN A 1 85 ? -11.258 -22.469 16.031 1 91.38 85 ASN A N 1
ATOM 700 C CA . ASN A 1 85 ? -12.516 -22.859 15.406 1 91.38 85 ASN A CA 1
ATOM 701 C C . ASN A 1 85 ? -12.469 -22.641 13.898 1 91.38 85 ASN A C 1
ATOM 703 O O . ASN A 1 85 ? -13.359 -22 13.328 1 91.38 85 ASN A O 1
ATOM 707 N N . ASN A 1 86 ? -11.359 -22.938 13.289 1 88.94 86 ASN A N 1
ATOM 708 C CA . ASN A 1 86 ? -11.117 -22.938 11.852 1 88.94 86 ASN A CA 1
ATOM 709 C C . ASN A 1 86 ? -10.969 -21.531 11.297 1 88.94 86 ASN A C 1
ATOM 711 O O . ASN A 1 86 ? -11.078 -21.312 10.086 1 88.94 86 ASN A O 1
ATOM 715 N N . LEU A 1 87 ? -10.859 -20.641 12.25 1 93 87 LEU A N 1
ATOM 716 C CA . LEU A 1 87 ? -10.695 -19.266 11.805 1 93 87 LEU A CA 1
ATOM 717 C C . LEU A 1 87 ? -9.438 -18.641 12.398 1 93 87 LEU A C 1
ATOM 719 O O . LEU A 1 87 ? -9.109 -18.891 13.562 1 93 87 LEU A O 1
ATOM 723 N N . PHE A 1 88 ? -8.734 -17.891 11.617 1 97.06 88 PHE A N 1
ATOM 724 C CA . PHE A 1 88 ? -7.68 -17.031 12.133 1 97.06 88 PHE A CA 1
ATOM 725 C C . PHE A 1 88 ? -8.242 -15.688 12.562 1 97.06 88 PHE A C 1
ATOM 727 O O . PHE A 1 88 ? -8.125 -14.695 11.836 1 97.06 88 PHE A O 1
ATOM 734 N N . ASP A 1 89 ? -8.828 -15.688 13.672 1 95.69 89 ASP A N 1
ATOM 735 C CA . ASP A 1 89 ? -9.555 -14.516 14.164 1 95.69 89 ASP A CA 1
ATOM 736 C C . ASP A 1 89 ? -8.656 -13.633 15.023 1 95.69 89 ASP A C 1
ATOM 738 O O . ASP A 1 89 ? -7.43 -13.781 15.008 1 95.69 89 ASP A O 1
ATOM 742 N N . ILE A 1 90 ? -9.234 -12.68 15.695 1 93.88 90 ILE A N 1
ATOM 743 C CA . ILE A 1 90 ? -8.477 -11.688 16.438 1 93.88 90 ILE A CA 1
ATOM 744 C C . ILE A 1 90 ? -7.703 -12.367 17.578 1 93.88 90 ILE A C 1
ATOM 746 O O . ILE A 1 90 ? -6.578 -11.969 17.891 1 93.88 90 ILE A O 1
ATOM 750 N N . ASP A 1 91 ? -8.297 -13.352 18.219 1 94.88 91 ASP A N 1
ATOM 751 C CA . ASP A 1 91 ? -7.586 -14.094 19.266 1 94.88 91 ASP A CA 1
ATOM 752 C C . ASP A 1 91 ? -6.375 -14.82 18.672 1 94.88 91 ASP A C 1
ATOM 754 O O . ASP A 1 91 ? -5.309 -14.859 19.297 1 94.88 91 ASP A O 1
ATOM 758 N N . SER A 1 92 ? -6.555 -15.422 17.547 1 97.06 92 SER A N 1
ATOM 759 C CA . SER A 1 92 ? -5.449 -16.062 16.844 1 97.06 92 SER A CA 1
ATOM 760 C C . SER A 1 92 ? -4.324 -15.062 16.562 1 97.06 92 SER A C 1
ATOM 762 O O . SER A 1 92 ? -3.152 -15.375 16.797 1 97.06 92 SER A O 1
ATOM 764 N N . LEU A 1 93 ? -4.754 -13.906 16.078 1 96.19 93 LEU A N 1
ATOM 765 C CA . LEU A 1 93 ? -3.785 -12.859 15.758 1 96.19 93 LEU A CA 1
ATOM 766 C C . LEU A 1 93 ? -2.998 -12.453 17 1 96.19 93 LEU A C 1
ATOM 768 O O . LEU A 1 93 ? -1.775 -12.305 16.938 1 96.19 93 LEU A O 1
ATOM 772 N N . VAL A 1 94 ? -3.625 -12.273 18.094 1 95.44 94 VAL A N 1
ATOM 773 C CA . VAL A 1 94 ? -2.988 -11.844 19.344 1 95.44 94 VAL A CA 1
ATOM 774 C C . VAL A 1 94 ? -1.969 -12.891 19.781 1 95.44 94 VAL A C 1
ATOM 776 O O . VAL A 1 94 ? -0.829 -12.555 20.125 1 95.44 94 VAL A O 1
ATOM 779 N N . LYS A 1 95 ? -2.369 -14.164 19.766 1 96.69 95 LYS A N 1
ATOM 780 C CA . LYS A 1 95 ? -1.462 -15.242 20.125 1 96.69 95 LYS A CA 1
ATOM 781 C C . LYS A 1 95 ? -0.253 -15.289 19.203 1 96.69 95 LYS A C 1
ATOM 783 O O . LYS A 1 95 ? 0.878 -15.477 19.656 1 96.69 95 LYS A O 1
ATOM 788 N N . PHE A 1 96 ? -0.561 -15.125 17.953 1 97.81 96 PHE A N 1
ATOM 789 C CA . PHE A 1 96 ? 0.474 -15.156 16.938 1 97.81 96 PHE A CA 1
ATOM 790 C C . PHE A 1 96 ? 1.474 -14.023 17.141 1 97.81 96 PHE A C 1
ATOM 792 O O . PHE A 1 96 ? 2.686 -14.25 17.141 1 97.81 96 PHE A O 1
ATOM 799 N N . ILE A 1 97 ? 1.003 -12.82 17.359 1 96.81 97 ILE A N 1
ATOM 800 C CA . ILE A 1 97 ? 1.836 -11.633 17.547 1 96.81 97 ILE A CA 1
ATOM 801 C C . ILE A 1 97 ? 2.674 -11.789 18.812 1 96.81 97 ILE A C 1
ATOM 803 O O . ILE A 1 97 ? 3.85 -11.422 18.828 1 96.81 97 ILE A O 1
ATOM 807 N N . GLU A 1 98 ? 2.078 -12.305 19.828 1 96.81 98 GLU A N 1
ATOM 808 C CA . GLU A 1 98 ? 2.803 -12.531 21.062 1 96.81 98 GLU A CA 1
ATOM 809 C C . GLU A 1 98 ? 3.959 -13.508 20.875 1 96.81 98 GLU A C 1
ATOM 811 O O . GLU A 1 98 ? 5.051 -13.297 21.406 1 96.81 98 GLU A O 1
ATOM 816 N N . GLU A 1 99 ? 3.666 -14.531 20.156 1 96.81 99 GLU A N 1
ATOM 817 C CA . GLU A 1 99 ? 4.727 -15.492 19.844 1 96.81 99 GLU A CA 1
ATOM 818 C C . GLU A 1 99 ? 5.867 -14.82 19.078 1 96.81 99 GLU A C 1
ATOM 820 O O . GLU A 1 99 ? 7.027 -15.203 19.234 1 96.81 99 GLU A O 1
ATOM 825 N N . LEU A 1 100 ? 5.516 -13.859 18.281 1 97.19 100 LEU A N 1
ATOM 826 C CA . LEU A 1 100 ? 6.512 -13.148 17.5 1 97.19 100 LEU A CA 1
ATOM 827 C C . LEU A 1 100 ? 7.25 -12.125 18.344 1 97.19 100 LEU A C 1
ATOM 829 O O . LEU A 1 100 ? 8.203 -11.5 17.891 1 97.19 100 LEU A O 1
ATOM 833 N N . GLY A 1 101 ? 6.789 -11.891 19.562 1 96.12 101 GLY A N 1
ATOM 834 C CA . GLY A 1 101 ? 7.492 -11.031 20.5 1 96.12 101 GLY A CA 1
ATOM 835 C C . GLY A 1 101 ? 6.945 -9.617 20.531 1 96.12 101 GLY A C 1
ATOM 836 O O . GLY A 1 101 ? 7.641 -8.688 20.938 1 96.12 101 GLY A O 1
ATOM 837 N N . TYR A 1 102 ? 5.742 -9.469 20.078 1 96.31 102 TYR A N 1
ATOM 838 C CA . TYR A 1 102 ? 5.168 -8.125 20.016 1 96.31 102 TYR A CA 1
ATOM 839 C C . TYR A 1 102 ? 3.818 -8.078 20.719 1 96.31 102 TYR A C 1
ATOM 841 O O . TYR A 1 102 ? 3.283 -9.117 21.125 1 96.31 102 TYR A O 1
ATOM 849 N N . ASN A 1 103 ? 3.396 -6.855 20.938 1 93.75 103 ASN A N 1
ATOM 850 C CA . ASN A 1 103 ? 2.053 -6.617 21.453 1 93.75 103 ASN A CA 1
ATOM 851 C C . ASN A 1 103 ? 1.139 -6.031 20.375 1 93.75 103 ASN A C 1
ATOM 853 O O . ASN A 1 103 ? 1.614 -5.508 19.375 1 93.75 103 ASN A O 1
ATOM 857 N N . LEU A 1 104 ? -0.133 -6.16 20.609 1 90.19 104 LEU A N 1
ATOM 858 C CA . LEU A 1 104 ? -1.144 -5.703 19.656 1 90.19 104 LEU A CA 1
ATOM 859 C C . LEU A 1 104 ? -0.983 -4.215 19.359 1 90.19 104 LEU A C 1
ATOM 861 O O . LEU A 1 104 ? -1.234 -3.764 18.25 1 90.19 104 LEU A O 1
ATOM 865 N N . GLU A 1 105 ? -0.503 -3.475 20.344 1 89.88 105 GLU A N 1
ATOM 866 C CA . GLU A 1 105 ? -0.472 -2.02 20.219 1 89.88 105 GLU A CA 1
ATOM 867 C C . GLU A 1 105 ? 0.824 -1.548 19.562 1 89.88 105 GLU A C 1
ATOM 869 O O . GLU A 1 105 ? 0.947 -0.379 19.188 1 89.88 105 GLU A O 1
ATOM 874 N N . ASP A 1 106 ? 1.744 -2.439 19.344 1 94.38 106 ASP A N 1
ATOM 875 C CA . ASP A 1 106 ? 3.037 -2.074 18.781 1 94.38 106 ASP A CA 1
ATOM 876 C C . ASP A 1 106 ? 2.889 -1.628 17.328 1 94.38 106 ASP A C 1
ATOM 878 O O . ASP A 1 106 ? 2.08 -2.184 16.578 1 94.38 106 ASP A O 1
ATOM 882 N N . LEU A 1 107 ? 3.752 -0.667 16.938 1 96.94 107 LEU A N 1
ATOM 883 C CA . LEU A 1 107 ? 3.74 -0.245 15.547 1 96.94 107 LEU A CA 1
ATOM 884 C C . LEU A 1 107 ? 4.172 -1.384 14.633 1 96.94 107 LEU A C 1
ATOM 886 O O . LEU A 1 107 ? 3.703 -1.486 13.492 1 96.94 107 LEU A O 1
ATOM 890 N N . ALA A 1 108 ? 5.004 -2.246 15.133 1 95.75 108 ALA A N 1
ATOM 891 C CA . ALA A 1 108 ? 5.418 -3.424 14.375 1 95.75 108 ALA A CA 1
ATOM 892 C C . ALA A 1 108 ? 4.215 -4.289 14.016 1 95.75 108 ALA A C 1
ATOM 894 O O . ALA A 1 108 ? 4.188 -4.918 12.953 1 95.75 108 ALA A O 1
ATOM 895 N N . THR A 1 109 ? 3.32 -4.309 14.914 1 96.25 109 THR A N 1
ATOM 896 C CA . THR A 1 109 ? 2.092 -5.051 14.648 1 96.25 109 THR A CA 1
ATOM 897 C C . THR A 1 109 ? 1.325 -4.43 13.484 1 96.25 109 THR A C 1
ATOM 899 O O . THR A 1 109 ? 0.711 -5.141 12.688 1 96.25 109 THR A O 1
ATOM 902 N N . LEU A 1 110 ? 1.331 -3.117 13.344 1 97.31 110 LEU A N 1
ATOM 903 C CA . LEU A 1 110 ? 0.725 -2.461 12.188 1 97.31 110 LEU A CA 1
ATOM 904 C C . LEU A 1 110 ? 1.414 -2.887 10.898 1 97.31 110 LEU A C 1
ATOM 906 O O . LEU A 1 110 ? 0.754 -3.098 9.875 1 97.31 110 LEU A O 1
ATOM 910 N N . CYS A 1 111 ? 2.697 -2.988 10.945 1 97.62 111 CYS A N 1
ATOM 911 C CA . CYS A 1 111 ? 3.459 -3.467 9.797 1 97.62 111 CYS A CA 1
ATOM 912 C C . CYS A 1 111 ? 3.033 -4.875 9.406 1 97.62 111 CYS A C 1
ATOM 914 O O . CYS A 1 111 ? 2.832 -5.164 8.227 1 97.62 111 CYS A O 1
ATOM 916 N N . LEU A 1 112 ? 2.9 -5.691 10.391 1 97.5 112 LEU A N 1
ATOM 917 C CA . LEU A 1 112 ? 2.469 -7.066 10.156 1 97.5 112 LEU A CA 1
ATOM 918 C C . LEU A 1 112 ? 1.069 -7.102 9.555 1 97.5 112 LEU A C 1
ATOM 920 O O . LEU A 1 112 ? 0.82 -7.84 8.594 1 97.5 112 LEU A O 1
ATOM 924 N N . ALA A 1 113 ? 0.176 -6.371 10.164 1 97.12 113 ALA A N 1
ATOM 925 C CA . ALA A 1 113 ? -1.194 -6.312 9.664 1 97.12 113 ALA A CA 1
ATOM 926 C C . ALA A 1 113 ? -1.227 -5.852 8.211 1 97.12 113 ALA A C 1
ATOM 928 O O . ALA A 1 113 ? -1.969 -6.406 7.391 1 97.12 113 ALA A O 1
ATOM 929 N N . HIS A 1 114 ? -0.448 -4.852 7.941 1 96.94 114 HIS A N 1
ATOM 930 C CA . HIS A 1 114 ? -0.343 -4.348 6.574 1 96.94 114 HIS A CA 1
ATOM 931 C C . HIS A 1 114 ? 0.196 -5.418 5.633 1 96.94 114 HIS A C 1
ATOM 933 O O . HIS A 1 114 ? -0.326 -5.605 4.531 1 96.94 114 HIS A O 1
ATOM 939 N N . LEU A 1 115 ? 1.211 -6.117 6.027 1 96.94 115 LEU A N 1
ATOM 940 C CA . LEU A 1 115 ? 1.805 -7.191 5.238 1 96.94 115 LEU A CA 1
ATOM 941 C C . LEU A 1 115 ? 0.775 -8.273 4.93 1 96.94 115 LEU A C 1
ATOM 943 O O . LEU A 1 115 ? 0.682 -8.742 3.793 1 96.94 115 LEU A O 1
ATOM 947 N N . LEU A 1 116 ? 0.025 -8.586 5.934 1 96.88 116 LEU A N 1
ATOM 948 C CA . LEU A 1 116 ? -0.926 -9.688 5.805 1 96.88 116 LEU A CA 1
ATOM 949 C C . LEU A 1 116 ? -2.201 -9.227 5.105 1 96.88 116 LEU A C 1
ATOM 951 O O . LEU A 1 116 ? -3.068 -10.039 4.785 1 96.88 116 LEU A O 1
ATOM 955 N N . GLY A 1 117 ? -2.385 -7.934 4.961 1 94.88 117 GLY A N 1
ATOM 956 C CA . GLY A 1 117 ? -3.467 -7.402 4.145 1 94.88 117 GLY A CA 1
ATOM 957 C C . GLY A 1 117 ? -4.734 -7.141 4.934 1 94.88 117 GLY A C 1
ATOM 958 O O . GLY A 1 117 ? -5.836 -7.184 4.383 1 94.88 117 GLY A O 1
ATOM 959 N N . TYR A 1 118 ? -4.621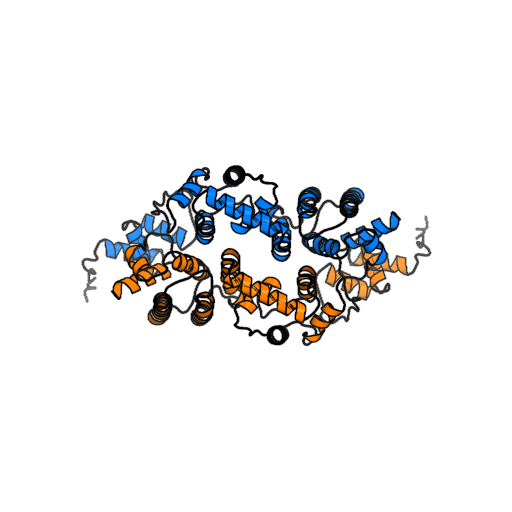 -6.906 6.195 1 95.94 118 TYR A N 1
ATOM 960 C CA . TYR A 1 118 ? -5.797 -6.617 7.008 1 95.94 118 TYR A CA 1
ATOM 961 C C . TYR A 1 118 ? -6.414 -5.281 6.617 1 95.94 118 TYR A C 1
ATOM 963 O O . TYR A 1 118 ? -5.707 -4.281 6.469 1 95.94 118 TYR A O 1
ATOM 971 N N . LYS A 1 119 ? -7.68 -5.285 6.488 1 93.75 119 LYS A N 1
ATOM 972 C CA . LYS A 1 119 ? -8.43 -4.031 6.402 1 93.75 119 LYS A CA 1
ATOM 973 C C . LYS A 1 119 ? -9.023 -3.654 7.758 1 93.75 119 LYS A C 1
ATOM 975 O O . LYS A 1 119 ? -9.047 -2.479 8.125 1 93.75 119 LYS A O 1
ATOM 980 N N . LYS A 1 120 ? -9.5 -4.676 8.422 1 93.5 120 LYS A N 1
ATOM 981 C CA . LYS A 1 120 ? -10 -4.59 9.789 1 93.5 120 LYS A CA 1
ATOM 982 C C . LYS A 1 120 ? -9.516 -5.77 10.625 1 93.5 120 LYS A C 1
ATOM 984 O O . LYS A 1 120 ? -9.609 -6.922 10.195 1 93.5 120 LYS A O 1
ATOM 989 N N . LEU A 1 121 ? -9.086 -5.449 11.789 1 90.44 121 LEU A N 1
ATOM 990 C CA . LEU A 1 121 ? -8.492 -6.496 12.617 1 90.44 121 LEU A CA 1
ATOM 991 C C . LEU A 1 121 ? -9.555 -7.492 13.078 1 90.44 121 LEU A C 1
ATOM 993 O O . LEU A 1 121 ? -9.242 -8.648 13.367 1 90.44 121 LEU A O 1
ATOM 997 N N . GLU A 1 122 ? -10.766 -7.004 13.141 1 89.44 122 GLU A N 1
ATOM 998 C CA . GLU A 1 122 ? -11.844 -7.855 13.648 1 89.44 122 GLU A CA 1
ATOM 999 C C . GLU A 1 122 ? -12.211 -8.938 12.633 1 89.44 122 GLU A C 1
ATOM 1001 O O . GLU A 1 122 ? -12.867 -9.922 12.984 1 89.44 122 GLU A O 1
ATOM 1006 N N . GLU A 1 123 ? -11.875 -8.711 11.438 1 92.88 123 GLU A N 1
ATOM 1007 C CA . GLU A 1 123 ? -12.18 -9.695 10.406 1 92.88 123 GLU A CA 1
ATOM 1008 C C . GLU A 1 123 ? -11.141 -10.812 10.383 1 92.88 123 GLU A C 1
ATOM 1010 O O . GLU A 1 123 ? -9.938 -10.555 10.375 1 92.88 123 GLU A O 1
ATOM 1015 N N . PRO A 1 124 ? -11.633 -12.008 10.375 1 95.94 124 PRO A N 1
ATOM 1016 C CA . PRO A 1 124 ? -10.672 -13.109 10.336 1 95.94 124 PRO A CA 1
ATOM 1017 C C . PRO A 1 124 ? -9.844 -13.125 9.047 1 95.94 124 PRO A C 1
ATOM 1019 O O . PRO A 1 124 ? -10.344 -12.766 7.984 1 95.94 124 PRO A O 1
ATOM 1022 N N . LEU A 1 125 ? -8.602 -13.539 9.203 1 96.69 125 LEU A N 1
ATOM 1023 C CA . LEU A 1 125 ? -7.711 -13.648 8.055 1 96.69 125 LEU A CA 1
ATOM 1024 C C . LEU A 1 125 ? -7.945 -14.953 7.305 1 96.69 125 LEU A C 1
ATOM 1026 O O . LEU A 1 125 ? -8.031 -16.016 7.922 1 96.69 125 LEU A O 1
ATOM 1030 N N . LYS A 1 126 ? -8.078 -14.867 6.004 1 92.94 126 LYS A N 1
ATOM 1031 C CA . LYS A 1 126 ? -8.25 -16.062 5.195 1 92.94 126 LYS A CA 1
ATOM 1032 C C . LYS A 1 126 ? -6.973 -16.906 5.172 1 92.94 126 LYS A C 1
ATOM 1034 O O . LYS A 1 126 ? -5.871 -16.359 5.113 1 92.94 126 LYS A O 1
ATOM 1039 N N . ARG A 1 127 ? -7.195 -18.172 5.133 1 92.81 127 ARG A N 1
ATOM 1040 C CA . ARG A 1 127 ? -6.09 -19.109 5.09 1 92.81 127 ARG A CA 1
ATOM 1041 C C . ARG A 1 127 ? -5.152 -18.812 3.922 1 92.81 127 ARG A C 1
ATOM 1043 O O . ARG A 1 127 ? -3.936 -18.734 4.102 1 92.81 127 ARG A O 1
ATOM 1050 N N . GLU A 1 128 ? -5.695 -18.578 2.805 1 89.19 128 GLU A N 1
ATOM 1051 C CA . GLU A 1 128 ? -4.906 -18.359 1.597 1 89.19 128 GLU A CA 1
ATOM 1052 C C . GLU A 1 128 ? -4.078 -17.078 1.709 1 89.19 128 GLU A C 1
ATOM 1054 O O . GLU A 1 128 ? -2.928 -17.047 1.27 1 89.19 128 GLU A O 1
ATOM 1059 N N . ASP A 1 129 ? -4.633 -16.062 2.277 1 92.69 129 ASP A N 1
ATOM 1060 C CA . ASP A 1 129 ? -3.908 -14.805 2.449 1 92.69 129 ASP A CA 1
ATOM 1061 C C . ASP A 1 129 ? -2.711 -14.984 3.379 1 92.69 129 ASP A C 1
ATOM 1063 O O . ASP A 1 129 ? -1.616 -14.492 3.092 1 92.69 129 ASP A O 1
ATOM 1067 N N . PHE A 1 130 ? -3 -15.695 4.453 1 96.31 130 PHE A N 1
ATOM 1068 C CA . PHE A 1 130 ? -1.921 -15.977 5.391 1 96.31 130 PHE A CA 1
ATOM 1069 C C . PHE A 1 130 ? -0.801 -16.75 4.711 1 96.31 130 PHE A C 1
ATOM 1071 O O . PHE A 1 130 ? 0.359 -16.344 4.742 1 96.31 130 PHE A O 1
ATOM 1078 N N . LEU A 1 131 ? -1.128 -17.828 4.09 1 94.81 131 LEU A N 1
ATOM 1079 C CA . LEU A 1 131 ? -0.139 -18.75 3.541 1 94.81 131 LEU A CA 1
ATOM 1080 C C . LEU A 1 131 ? 0.583 -18.125 2.35 1 94.81 131 LEU A C 1
ATOM 1082 O O . LEU A 1 131 ? 1.812 -18.172 2.268 1 94.81 131 LEU A O 1
ATOM 1086 N N . SER A 1 132 ? -0.116 -17.484 1.451 1 92.38 132 SER A N 1
ATOM 1087 C CA . SER A 1 132 ? 0.5 -16.906 0.263 1 92.38 132 SER A CA 1
ATOM 1088 C C . SER A 1 132 ? 1.444 -15.766 0.633 1 92.38 132 SER A C 1
ATOM 1090 O O . SER A 1 132 ? 2.525 -15.641 0.056 1 92.38 132 SER A O 1
ATOM 1092 N N . THR A 1 133 ? 1.051 -14.938 1.576 1 94.94 133 THR A N 1
ATOM 1093 C CA . THR A 1 133 ? 1.865 -13.797 1.983 1 94.94 133 THR A CA 1
ATOM 1094 C C . THR A 1 133 ? 3.199 -14.266 2.561 1 94.94 133 THR A C 1
ATOM 1096 O O . THR A 1 133 ? 4.262 -13.805 2.135 1 94.94 133 THR A O 1
ATOM 1099 N N . TRP A 1 134 ? 3.094 -15.188 3.451 1 96.38 134 TRP A N 1
ATOM 1100 C CA . TRP A 1 134 ? 4.324 -15.656 4.082 1 96.38 134 TRP A CA 1
ATOM 1101 C C . TRP A 1 134 ? 5.188 -16.438 3.09 1 96.38 134 TRP A C 1
ATOM 1103 O O . TRP A 1 134 ? 6.414 -16.312 3.102 1 96.38 134 TRP A O 1
ATOM 1113 N N . PHE A 1 135 ? 4.512 -17.203 2.291 1 94 135 PHE A N 1
ATOM 1114 C CA . PHE A 1 135 ? 5.242 -17.938 1.26 1 94 135 PHE A CA 1
ATOM 1115 C C . PHE A 1 135 ? 5.996 -16.969 0.352 1 94 135 PHE A C 1
ATOM 1117 O O . PHE A 1 135 ? 7.176 -17.172 0.059 1 94 135 PHE A O 1
ATOM 1124 N N . MET A 1 136 ? 5.336 -15.898 -0.035 1 92.44 136 MET A N 1
ATOM 1125 C CA . MET A 1 136 ? 5.953 -14.914 -0.918 1 92.44 136 MET A CA 1
ATOM 1126 C C . MET A 1 136 ? 7.145 -14.25 -0.241 1 92.44 136 MET A C 1
ATOM 1128 O O . MET A 1 136 ? 8.117 -13.891 -0.904 1 92.44 136 MET A O 1
ATOM 1132 N N . GLN A 1 137 ? 7.086 -14.172 1.09 1 92.56 137 GLN A N 1
ATOM 1133 C CA . GLN A 1 137 ? 8.188 -13.57 1.834 1 92.56 137 GLN A CA 1
ATOM 1134 C C . GLN A 1 137 ? 9.312 -14.578 2.064 1 92.56 137 GLN A C 1
ATOM 1136 O O . GLN A 1 137 ? 10.359 -14.227 2.611 1 92.56 137 GLN A O 1
ATOM 1141 N N . GLY A 1 138 ? 9.055 -15.773 1.677 1 90.81 138 GLY A N 1
ATOM 1142 C CA . GLY A 1 138 ? 10.031 -16.828 1.898 1 90.81 138 GLY A CA 1
ATOM 1143 C C . GLY A 1 138 ? 10.062 -17.312 3.332 1 90.81 138 GLY A C 1
ATOM 1144 O O . GLY A 1 138 ? 11.094 -17.797 3.811 1 90.81 138 GLY A O 1
ATOM 1145 N N . CYS A 1 139 ? 8.992 -17.141 3.998 1 95.44 139 CYS A N 1
ATOM 1146 C CA . CYS A 1 139 ? 8.914 -17.516 5.402 1 95.44 139 CYS A CA 1
ATOM 1147 C C . CYS A 1 139 ? 8.023 -18.734 5.594 1 95.44 139 CYS A C 1
ATOM 1149 O O . CYS A 1 139 ? 6.898 -18.781 5.094 1 95.44 139 CYS A O 1
ATOM 1151 N N . SER A 1 140 ? 8.531 -19.734 6.395 1 95 140 SER A N 1
ATOM 1152 C CA . SER A 1 140 ? 7.73 -20.938 6.621 1 95 140 SER A CA 1
ATOM 1153 C C . SER A 1 140 ? 7.66 -21.281 8.102 1 95 140 SER A C 1
ATOM 1155 O O . SER A 1 140 ? 6.887 -22.156 8.508 1 95 140 SER A O 1
ATOM 1157 N N . THR A 1 141 ? 8.445 -20.641 8.922 1 96.81 141 THR A N 1
ATOM 1158 C CA . THR A 1 141 ? 8.492 -20.922 10.352 1 96.81 141 THR A CA 1
ATOM 1159 C C . THR A 1 141 ? 8.289 -19.641 11.156 1 96.81 141 THR A C 1
ATOM 1161 O O . THR A 1 141 ? 8.391 -18.531 10.617 1 96.81 141 THR A O 1
ATOM 1164 N N . ILE A 1 142 ? 8.023 -19.828 12.43 1 97.81 142 ILE A N 1
ATOM 1165 C CA . ILE A 1 142 ? 7.871 -18.688 13.336 1 97.81 142 ILE A CA 1
ATOM 1166 C C . ILE A 1 142 ? 9.172 -17.891 13.375 1 97.81 142 ILE A C 1
ATOM 1168 O O . ILE A 1 142 ? 9.141 -16.656 13.406 1 97.81 142 ILE A O 1
ATOM 1172 N N . SER A 1 143 ? 10.289 -18.609 13.383 1 97.56 143 SER A N 1
ATOM 1173 C CA . SER A 1 143 ? 11.586 -17.922 13.391 1 97.56 143 SER A CA 1
ATOM 1174 C C . SER A 1 143 ? 11.758 -17.047 12.148 1 97.56 143 SER A C 1
ATOM 1176 O O . SER A 1 143 ? 12.203 -15.906 12.25 1 97.56 143 SER A O 1
ATOM 1178 N N . ASP A 1 144 ? 11.383 -17.562 10.961 1 97.19 144 ASP A N 1
ATOM 1179 C CA . ASP A 1 144 ? 11.406 -16.781 9.727 1 97.19 144 ASP A CA 1
ATOM 1180 C C . ASP A 1 144 ? 10.539 -15.523 9.859 1 97.19 144 ASP A C 1
ATOM 1182 O O . ASP A 1 144 ? 10.953 -14.43 9.469 1 97.19 144 ASP A O 1
ATOM 1186 N N . MET A 1 145 ? 9.422 -15.742 10.406 1 98 145 MET A N 1
ATOM 1187 C CA . MET A 1 145 ? 8.422 -14.672 10.5 1 98 145 MET A CA 1
ATOM 1188 C C . MET A 1 145 ? 8.859 -13.602 11.492 1 98 145 MET A C 1
ATOM 1190 O O . MET A 1 145 ? 8.656 -12.414 11.258 1 98 145 MET A O 1
ATOM 1194 N N . GLN A 1 146 ? 9.438 -14.039 12.555 1 97.56 146 GLN A N 1
ATOM 1195 C CA . GLN A 1 146 ? 9.984 -13.102 13.523 1 97.56 146 GLN A CA 1
ATOM 1196 C C . GLN A 1 146 ? 11.039 -12.203 12.891 1 97.56 146 GLN A C 1
ATOM 1198 O O . GLN A 1 146 ? 11.055 -10.992 13.109 1 97.56 146 GLN A O 1
ATOM 1203 N N . GLU A 1 147 ? 11.922 -12.812 12.164 1 96.81 147 GLU A N 1
ATOM 1204 C CA . GLU A 1 147 ? 12.961 -12.047 11.477 1 96.81 147 GLU A CA 1
ATOM 1205 C C . GLU A 1 147 ? 12.359 -11.078 10.461 1 96.81 147 GLU A C 1
ATOM 1207 O O . GLU A 1 147 ? 12.828 -9.945 10.32 1 96.81 147 GLU A O 1
ATOM 1212 N N . CYS A 1 148 ? 11.359 -11.555 9.797 1 96.75 148 CYS A N 1
ATOM 1213 C CA . CYS A 1 148 ? 10.672 -10.711 8.82 1 96.75 148 CYS A CA 1
ATOM 1214 C C . CYS A 1 148 ? 10.078 -9.477 9.484 1 96.75 148 CYS A C 1
ATOM 1216 O O . CYS A 1 148 ? 10.258 -8.359 9 1 96.75 148 CYS A O 1
ATOM 1218 N N . ILE A 1 149 ? 9.406 -9.609 10.578 1 97.12 149 ILE A N 1
ATOM 1219 C CA . ILE A 1 149 ? 8.766 -8.492 11.266 1 97.12 149 ILE A CA 1
ATOM 1220 C C . ILE A 1 149 ? 9.828 -7.543 11.82 1 97.12 149 ILE A C 1
ATOM 1222 O O . ILE A 1 149 ? 9.648 -6.324 11.805 1 97.12 149 ILE A O 1
ATOM 1226 N N . LYS A 1 150 ? 10.898 -8.141 12.312 1 96.44 150 LYS A N 1
ATOM 1227 C CA . LYS A 1 150 ? 12.008 -7.309 12.773 1 96.44 150 LYS A CA 1
ATOM 1228 C C . LYS A 1 150 ? 12.531 -6.422 11.641 1 96.44 150 LYS A C 1
ATOM 1230 O O . LYS A 1 150 ? 12.812 -5.238 11.859 1 96.44 150 LYS A O 1
ATOM 1235 N N . THR A 1 151 ? 12.648 -7.039 10.539 1 95.56 151 THR A N 1
ATOM 1236 C CA . THR A 1 151 ? 13.102 -6.289 9.375 1 95.56 151 THR A CA 1
ATOM 1237 C C . THR A 1 151 ? 12.125 -5.172 9.031 1 95.56 151 THR A C 1
ATOM 1239 O O . THR A 1 151 ? 12.531 -4.059 8.695 1 95.56 151 THR A O 1
ATOM 1242 N N . LEU A 1 152 ? 10.859 -5.441 9.102 1 96.38 152 LEU A N 1
ATOM 1243 C CA . LEU A 1 152 ? 9.844 -4.43 8.844 1 96.38 152 LEU A CA 1
ATOM 1244 C C . LEU A 1 152 ? 9.898 -3.32 9.891 1 96.38 152 LEU A C 1
ATOM 1246 O O . LEU A 1 152 ? 9.711 -2.146 9.562 1 96.38 152 LEU A O 1
ATOM 1250 N N . ASP A 1 153 ? 10.102 -3.768 11.117 1 96.25 153 ASP A N 1
ATOM 1251 C CA . ASP A 1 153 ? 10.227 -2.793 12.203 1 96.25 153 ASP A CA 1
ATOM 1252 C C . ASP A 1 153 ? 11.398 -1.852 11.961 1 96.25 153 ASP A C 1
ATOM 1254 O O . ASP A 1 153 ? 11.281 -0.639 12.141 1 96.25 153 ASP A O 1
ATOM 1258 N N . VAL A 1 154 ? 12.508 -2.391 11.523 1 95.62 154 VAL A N 1
ATOM 1259 C CA . VAL A 1 154 ? 13.688 -1.588 11.195 1 95.62 154 VAL A CA 1
ATOM 1260 C C . VAL A 1 154 ? 13.367 -0.654 10.031 1 95.62 154 VAL A C 1
ATOM 1262 O O . VAL A 1 154 ? 13.711 0.529 10.062 1 95.62 154 VAL A O 1
ATOM 1265 N N . LYS A 1 155 ? 12.688 -1.208 9.039 1 95 155 LYS A N 1
ATOM 1266 C CA . LYS A 1 155 ? 12.273 -0.422 7.879 1 95 155 LYS A CA 1
ATOM 1267 C C . LYS A 1 155 ? 11.398 0.754 8.297 1 95 155 LYS A C 1
ATOM 1269 O O . LYS A 1 155 ? 11.531 1.857 7.766 1 95 155 LYS A O 1
ATOM 1274 N N . LEU A 1 156 ? 10.547 0.534 9.234 1 96.56 156 LEU A N 1
ATOM 1275 C CA . LEU A 1 156 ? 9.648 1.563 9.742 1 96.56 156 LEU A CA 1
ATOM 1276 C C . LEU A 1 156 ? 10.43 2.713 10.359 1 96.56 156 LEU A C 1
ATOM 1278 O O . LEU A 1 156 ? 10.016 3.871 10.289 1 96.56 156 LEU A O 1
ATOM 1282 N N . HIS A 1 157 ? 11.547 2.418 10.906 1 95.12 157 HIS A N 1
ATOM 1283 C CA . HIS A 1 157 ? 12.375 3.414 11.578 1 95.12 157 HIS A CA 1
ATOM 1284 C C . HIS A 1 157 ? 13.211 4.203 10.578 1 95.12 157 HIS A C 1
ATOM 1286 O O . HIS A 1 157 ? 13.594 5.344 10.836 1 95.12 157 HIS A O 1
ATOM 1292 N N . GLU A 1 158 ? 13.406 3.605 9.414 1 92.81 158 GLU A N 1
ATOM 1293 C CA . GLU A 1 158 ? 14.445 4.172 8.562 1 92.81 158 GLU A CA 1
ATOM 1294 C C . GLU A 1 158 ? 13.867 4.684 7.246 1 92.81 158 GLU A C 1
ATOM 1296 O O . GLU A 1 158 ? 14.461 5.551 6.598 1 92.81 158 GLU A O 1
ATOM 1301 N N . ASP A 1 159 ? 12.812 4.141 6.867 1 92.44 159 ASP A N 1
ATOM 1302 C CA . ASP A 1 159 ? 12.234 4.438 5.559 1 92.44 159 ASP A CA 1
ATOM 1303 C C . ASP A 1 159 ? 11.023 5.355 5.688 1 92.44 159 ASP A C 1
ATOM 1305 O O . ASP A 1 159 ? 9.93 4.902 6.031 1 92.44 159 ASP A O 1
ATOM 1309 N N . LEU A 1 160 ? 11.18 6.605 5.273 1 92.06 160 LEU A N 1
ATOM 1310 C CA . LEU A 1 160 ? 10.141 7.613 5.418 1 92.06 160 LEU A CA 1
ATOM 1311 C C . LEU A 1 160 ? 8.906 7.242 4.602 1 92.06 160 LEU A C 1
ATOM 1313 O O . LEU A 1 160 ? 7.773 7.461 5.043 1 92.06 160 LEU A O 1
ATOM 1317 N N . GLN A 1 161 ? 9.109 6.754 3.381 1 89.5 161 GLN A N 1
ATOM 1318 C CA . GLN A 1 161 ? 7.984 6.348 2.545 1 89.5 161 GLN A CA 1
ATOM 1319 C C . GLN A 1 161 ? 7.172 5.242 3.211 1 89.5 161 GLN A C 1
ATOM 1321 O O . GLN A 1 161 ? 5.941 5.297 3.236 1 89.5 161 GLN A O 1
ATOM 1326 N N . TYR A 1 162 ? 7.922 4.246 3.695 1 93.38 162 TYR A N 1
ATOM 1327 C CA . TYR A 1 162 ? 7.246 3.145 4.371 1 93.38 162 TYR A CA 1
ATOM 1328 C C . TYR A 1 162 ? 6.547 3.627 5.637 1 93.38 162 TYR A C 1
ATOM 1330 O O . TYR A 1 162 ? 5.414 3.232 5.914 1 93.38 162 TYR A O 1
ATOM 1338 N N . PHE A 1 163 ? 7.234 4.52 6.422 1 97.06 163 PHE A N 1
ATOM 1339 C CA . PHE A 1 163 ? 6.652 5.105 7.625 1 97.06 163 PHE A CA 1
ATOM 1340 C C . PHE A 1 163 ? 5.336 5.801 7.301 1 97.06 163 PHE A C 1
ATOM 1342 O O . PHE A 1 163 ? 4.332 5.582 7.98 1 97.06 163 PHE A O 1
ATOM 1349 N N . THR A 1 164 ? 5.328 6.602 6.27 1 96 164 THR A N 1
ATOM 1350 C CA . THR A 1 164 ? 4.145 7.344 5.852 1 96 164 THR A CA 1
ATOM 1351 C C . THR A 1 164 ? 3.018 6.395 5.461 1 96 164 THR A C 1
ATOM 1353 O O . THR A 1 164 ? 1.857 6.621 5.812 1 96 164 THR A O 1
ATOM 1356 N N . GLN A 1 165 ? 3.371 5.363 4.777 1 94.38 165 GLN A N 1
ATOM 1357 C CA . GLN A 1 165 ? 2.398 4.359 4.363 1 94.38 165 GLN A CA 1
ATOM 1358 C C . GLN A 1 165 ? 1.735 3.703 5.57 1 94.38 165 GLN A C 1
ATOM 1360 O O . GLN A 1 165 ? 0.51 3.588 5.625 1 94.38 165 GLN A O 1
ATOM 1365 N N . ILE A 1 166 ? 2.531 3.281 6.508 1 97.44 166 ILE A N 1
ATOM 1366 C CA . ILE A 1 166 ? 2.012 2.604 7.691 1 97.44 166 ILE A CA 1
ATOM 1367 C C . ILE A 1 166 ? 1.196 3.584 8.531 1 97.44 166 ILE A C 1
ATOM 1369 O O . ILE A 1 166 ? 0.151 3.223 9.078 1 97.44 166 ILE A O 1
ATOM 1373 N N . TYR A 1 167 ? 1.624 4.824 8.641 1 98.06 167 TYR A N 1
ATOM 1374 C CA . TYR A 1 167 ? 0.901 5.863 9.359 1 98.06 167 TYR A CA 1
ATOM 1375 C C . TYR A 1 167 ? -0.494 6.062 8.781 1 98.06 167 TYR A C 1
ATOM 1377 O O . TYR A 1 167 ? -1.483 6.07 9.516 1 98.06 167 TYR A O 1
ATOM 1385 N N . ASN A 1 168 ? -0.541 6.219 7.543 1 96.56 168 ASN A N 1
ATOM 1386 C CA . ASN A 1 168 ? -1.829 6.406 6.887 1 96.56 168 ASN A CA 1
ATOM 1387 C C . ASN A 1 168 ? -2.693 5.148 6.977 1 96.56 168 ASN A C 1
ATOM 1389 O O . ASN A 1 168 ? -3.906 5.238 7.18 1 96.56 168 ASN A O 1
ATOM 1393 N N . TYR A 1 169 ? -2.057 4.031 6.836 1 97 169 TYR A N 1
ATOM 1394 C CA . TYR A 1 169 ? -2.74 2.748 6.953 1 97 169 TYR A CA 1
ATOM 1395 C C . TYR A 1 169 ? -3.361 2.586 8.336 1 97 169 TYR A C 1
ATOM 1397 O O . TYR A 1 169 ? -4.453 2.025 8.469 1 97 169 TYR A O 1
ATOM 1405 N N . ALA A 1 170 ? -2.723 3.014 9.367 1 97.81 170 ALA A N 1
ATOM 1406 C CA . ALA A 1 170 ? -3.148 2.855 10.758 1 97.81 170 ALA A CA 1
ATOM 1407 C C . ALA A 1 170 ? -4.527 3.469 10.984 1 97.81 170 ALA A C 1
ATOM 1409 O O . ALA A 1 170 ? -5.348 2.914 11.719 1 97.81 170 ALA A O 1
ATOM 1410 N N . PHE A 1 171 ? -4.797 4.602 10.344 1 97.56 171 PHE A N 1
ATOM 1411 C CA . PHE A 1 171 ? -6.09 5.254 10.516 1 97.56 171 PHE A CA 1
ATOM 1412 C C . PHE A 1 171 ? -7.227 4.297 10.18 1 97.56 171 PHE A C 1
ATOM 1414 O O . PHE A 1 171 ? -8.18 4.16 10.945 1 97.56 171 PHE A O 1
ATOM 1421 N N . ASN A 1 172 ? -7.086 3.676 9.055 1 95.56 172 ASN A N 1
ATOM 1422 C CA . ASN A 1 172 ? -8.133 2.77 8.586 1 95.56 172 ASN A CA 1
ATOM 1423 C C . ASN A 1 172 ? -8.289 1.567 9.508 1 95.56 172 ASN A C 1
ATOM 1425 O O . ASN A 1 172 ? -9.398 1.073 9.711 1 95.56 172 ASN A O 1
ATOM 1429 N N . LEU A 1 173 ? -7.211 1.111 9.977 1 94.5 173 LEU A N 1
ATOM 1430 C CA . LEU A 1 173 ? -7.234 -0.055 10.852 1 94.5 173 LEU A CA 1
ATOM 1431 C C . LEU A 1 173 ? -7.914 0.274 12.18 1 94.5 173 LEU A C 1
ATOM 1433 O O . LEU A 1 173 ? -8.609 -0.568 12.75 1 94.5 173 LEU A O 1
ATOM 1437 N N . ILE A 1 174 ? -7.633 1.417 12.656 1 93.06 174 ILE A N 1
ATOM 1438 C CA . ILE A 1 174 ? -8.141 1.858 13.953 1 93.06 174 ILE A CA 1
ATOM 1439 C C . ILE A 1 174 ? -9.617 2.215 13.836 1 93.06 174 ILE A C 1
ATOM 1441 O O . ILE A 1 174 ? -10.359 2.139 14.812 1 93.06 174 ILE A O 1
ATOM 1445 N N . LEU A 1 175 ? -10.023 2.648 12.688 1 94.94 175 LEU A N 1
ATOM 1446 C CA . LEU A 1 175 ? -11.367 3.141 12.43 1 94.94 175 LEU A CA 1
ATOM 1447 C C . LEU A 1 175 ? -12.406 2.049 12.672 1 94.94 175 LEU A C 1
ATOM 1449 O O . LEU A 1 175 ? -12.289 0.947 12.133 1 94.94 175 LEU A O 1
ATOM 1453 N N . ASP A 1 176 ? -13.305 2.373 13.531 1 91.44 176 ASP A N 1
ATOM 1454 C CA . ASP A 1 176 ? -14.406 1.446 13.758 1 91.44 176 ASP A CA 1
ATOM 1455 C C . ASP A 1 176 ? -15.266 1.303 12.508 1 91.44 176 ASP A C 1
ATOM 1457 O O . ASP A 1 176 ? -15.453 2.266 11.758 1 91.44 176 ASP A O 1
ATOM 1461 N N . PRO A 1 177 ? -15.859 0.09 12.508 1 87.38 177 PRO A N 1
ATOM 1462 C CA . PRO A 1 177 ? -16.766 -0.096 11.375 1 87.38 177 PRO A CA 1
ATOM 1463 C C . PRO A 1 177 ? -17.922 0.896 11.375 1 87.38 177 PRO A C 1
ATOM 1465 O O . PRO A 1 177 ? -18.438 1.245 12.438 1 87.38 177 PRO A O 1
ATOM 1468 N N . ASN A 1 178 ? -18.297 1.528 10.273 1 88.81 178 ASN A N 1
ATOM 1469 C CA . ASN A 1 178 ? -19.438 2.414 10.062 1 88.81 178 ASN A CA 1
ATOM 1470 C C . ASN A 1 178 ? -19.141 3.826 10.562 1 88.81 178 ASN A C 1
ATOM 1472 O O . ASN A 1 178 ? -20.078 4.594 10.828 1 88.81 178 ASN A O 1
ATOM 1476 N N . ARG A 1 179 ? -17.938 4.055 10.938 1 93 179 ARG A N 1
ATOM 1477 C CA . ARG A 1 179 ? -17.547 5.406 11.328 1 93 179 ARG A CA 1
ATOM 1478 C C . ARG A 1 179 ? -16.641 6.035 10.289 1 93 179 ARG A C 1
ATOM 1480 O O . ARG A 1 179 ? -15.977 5.328 9.516 1 93 179 ARG A O 1
ATOM 1487 N N . LYS A 1 180 ? -16.656 7.301 10.352 1 94.31 180 LYS A N 1
ATOM 1488 C CA . LYS A 1 180 ? -15.82 8.039 9.398 1 94.31 180 LYS A CA 1
ATOM 1489 C C . LYS A 1 180 ? -14.578 8.609 10.086 1 94.31 180 LYS A C 1
ATOM 1491 O O . LYS A 1 180 ? -13.586 8.914 9.43 1 94.31 180 LYS A O 1
ATOM 1496 N N . ASP A 1 181 ? -14.719 8.812 11.391 1 96.75 181 ASP A N 1
ATOM 1497 C CA . ASP A 1 181 ? -13.633 9.398 12.172 1 96.75 181 ASP A CA 1
ATOM 1498 C C . ASP A 1 181 ? -13.195 8.461 13.297 1 96.75 181 ASP A C 1
ATOM 1500 O O . ASP A 1 181 ? -13.969 7.598 13.727 1 96.75 181 ASP A O 1
ATOM 1504 N N . ILE A 1 182 ? -11.969 8.633 13.727 1 97.75 182 ILE A N 1
ATOM 1505 C CA . ILE A 1 182 ? -11.508 7.871 14.883 1 97.75 182 ILE A CA 1
ATOM 1506 C C . ILE A 1 182 ? -11.672 8.711 16.156 1 97.75 182 ILE A C 1
ATOM 1508 O O . ILE A 1 182 ? -11.797 9.93 16.078 1 97.75 182 ILE A O 1
ATOM 1512 N N . ASP A 1 183 ? -11.711 8 17.297 1 97.31 183 ASP A N 1
ATOM 1513 C CA . ASP A 1 183 ? -11.75 8.703 18.578 1 97.31 183 ASP A CA 1
ATOM 1514 C C . ASP A 1 183 ? -10.422 9.406 18.859 1 97.31 183 ASP A C 1
ATOM 1516 O O . ASP A 1 183 ? -9.352 8.836 18.625 1 97.31 183 ASP A O 1
ATOM 1520 N N . THR A 1 184 ? -10.531 10.609 19.438 1 98.12 184 THR A N 1
ATOM 1521 C CA . THR A 1 184 ? -9.336 11.398 19.734 1 98.12 184 THR A CA 1
ATOM 1522 C C . THR A 1 184 ? -8.398 10.633 20.656 1 98.12 184 THR A C 1
ATOM 1524 O O . THR A 1 184 ? -7.184 10.633 20.453 1 98.12 184 THR A O 1
ATOM 1527 N N . ASP A 1 185 ? -8.922 9.969 21.609 1 97.38 185 ASP A N 1
ATOM 1528 C CA . ASP A 1 185 ? -8.109 9.227 22.562 1 97.38 185 ASP A CA 1
ATOM 1529 C C . ASP A 1 185 ? -7.309 8.125 21.859 1 97.38 185 ASP A C 1
ATOM 1531 O O . ASP A 1 185 ? -6.141 7.898 22.188 1 97.38 185 ASP A O 1
ATOM 1535 N N . GLU A 1 186 ? -7.914 7.457 20.969 1 95.75 186 GLU A N 1
ATOM 1536 C CA . GLU A 1 186 ? -7.211 6.438 20.188 1 95.75 186 GLU A CA 1
ATOM 1537 C C . GLU A 1 186 ? -6.121 7.062 19.328 1 95.75 186 GLU A C 1
ATOM 1539 O O . GLU A 1 186 ? -5.016 6.523 19.219 1 95.75 186 GLU A O 1
ATOM 1544 N N . GLY A 1 187 ? -6.508 8.18 18.688 1 97.81 187 GLY A N 1
ATOM 1545 C CA . GLY A 1 187 ? -5.508 8.906 17.922 1 97.81 187 GLY A CA 1
ATOM 1546 C C . GLY A 1 187 ? -4.285 9.281 18.75 1 97.81 187 GLY A C 1
ATOM 1547 O O . GLY A 1 187 ? -3.152 9.062 18.312 1 97.81 187 GLY A O 1
ATOM 1548 N N . ILE A 1 188 ? -4.523 9.797 19.922 1 98.31 188 ILE A N 1
ATOM 1549 C CA . ILE A 1 188 ? -3.453 10.234 20.812 1 98.31 188 ILE A CA 1
ATOM 1550 C C . ILE A 1 188 ? -2.553 9.055 21.156 1 98.31 188 ILE A C 1
ATOM 1552 O O . ILE A 1 188 ? -1.325 9.18 21.156 1 98.31 188 ILE A O 1
ATOM 1556 N N . GLN A 1 189 ? -3.104 7.926 21.422 1 97 189 GLN A N 1
ATOM 1557 C CA . GLN A 1 189 ? -2.328 6.738 21.766 1 97 189 GLN A CA 1
ATOM 1558 C C . GLN A 1 189 ? -1.376 6.363 20.625 1 97 189 GLN A C 1
ATOM 1560 O O . GLN A 1 189 ? -0.206 6.059 20.875 1 97 189 GLN A O 1
ATOM 1565 N N . TYR A 1 190 ? -1.844 6.422 19.438 1 97.44 190 TYR A N 1
ATOM 1566 C CA . TYR A 1 190 ? -1.017 6.035 18.312 1 97.44 190 TYR A CA 1
ATOM 1567 C C . TYR A 1 190 ? -0.019 7.133 17.953 1 97.44 190 TYR A C 1
ATOM 1569 O O . TYR A 1 190 ? 1.11 6.848 17.547 1 97.44 190 TYR A O 1
ATOM 1577 N N . TRP A 1 191 ? -0.445 8.414 18.141 1 98.19 191 TRP A N 1
ATOM 1578 C CA . TRP A 1 191 ? 0.498 9.5 17.906 1 98.19 191 TRP A CA 1
ATOM 1579 C C . TRP A 1 191 ? 1.679 9.422 18.859 1 98.19 191 TRP A C 1
ATOM 1581 O O . TRP A 1 191 ? 2.82 9.688 18.469 1 98.19 191 TRP A O 1
ATOM 1591 N N . LYS A 1 192 ? 1.418 9.031 20.078 1 97.31 192 LYS A N 1
ATOM 1592 C CA . LYS A 1 192 ? 2.494 8.852 21.062 1 97.31 192 LYS A CA 1
ATOM 1593 C C . LYS A 1 192 ? 3.514 7.828 20.578 1 97.31 192 LYS A C 1
ATOM 1595 O O . LYS A 1 192 ? 4.703 7.934 20.875 1 97.31 192 LYS A O 1
ATOM 1600 N N . LEU A 1 193 ? 3.053 6.895 19.844 1 97 193 LEU A N 1
ATOM 1601 C CA . LEU A 1 193 ? 3.936 5.855 19.328 1 97 193 LEU A CA 1
ATOM 1602 C C . LEU A 1 193 ? 4.637 6.328 18.062 1 97 193 LEU A C 1
ATOM 1604 O O . LEU A 1 193 ? 5.867 6.273 17.969 1 97 193 LEU A O 1
ATOM 1608 N N . PHE A 1 194 ? 3.918 6.879 17.094 1 97.75 194 PHE A N 1
ATOM 1609 C CA . PHE A 1 194 ? 4.434 7.242 15.773 1 97.75 194 PHE A CA 1
ATOM 1610 C C . PHE A 1 194 ? 5.461 8.367 15.883 1 97.75 194 PHE A C 1
ATOM 1612 O O . PHE A 1 194 ? 6.398 8.438 15.086 1 97.75 194 PHE A O 1
ATOM 1619 N N . PHE A 1 195 ? 5.273 9.219 16.859 1 97.69 195 PHE A N 1
ATOM 1620 C CA . PHE A 1 195 ? 6.105 10.414 16.875 1 97.69 195 PHE A CA 1
ATOM 1621 C C . PHE A 1 195 ? 7.184 10.312 17.938 1 97.69 195 PHE A C 1
ATOM 1623 O O . PHE A 1 195 ? 7.684 11.336 18.422 1 97.69 195 PHE A O 1
ATOM 1630 N N . GLN A 1 196 ? 7.512 9.148 18.281 1 95.31 196 GLN A N 1
ATOM 1631 C CA . GLN A 1 196 ? 8.711 8.938 19.078 1 95.31 196 GLN A CA 1
ATOM 1632 C C . GLN A 1 196 ? 9.969 9.297 18.281 1 95.31 196 GLN A C 1
ATOM 1634 O O . GLN A 1 196 ? 9.969 9.242 17.047 1 95.31 196 GLN A O 1
ATOM 1639 N N . PRO A 1 197 ? 11.055 9.633 18.922 1 93.44 197 PRO A N 1
ATOM 1640 C CA . PRO A 1 197 ? 12.258 10.164 18.266 1 93.44 197 PRO A CA 1
ATOM 1641 C C . PRO A 1 197 ? 12.922 9.148 17.344 1 93.44 197 PRO A C 1
ATOM 1643 O O . PRO A 1 197 ? 13.719 9.531 16.484 1 93.44 197 PRO A O 1
ATOM 1646 N N . GLU A 1 198 ? 12.672 7.902 17.469 1 93.75 198 GLU A N 1
ATOM 1647 C CA . GLU A 1 198 ? 13.336 6.875 16.688 1 93.75 198 GLU A CA 1
ATOM 1648 C C . GLU A 1 198 ? 12.727 6.773 15.289 1 93.75 198 GLU A C 1
ATOM 1650 O O . GLU A 1 198 ? 13.297 6.125 14.406 1 93.75 198 GLU A O 1
ATOM 1655 N N . TYR A 1 199 ? 11.648 7.449 15.078 1 95.19 199 TYR A N 1
ATOM 1656 C CA . TYR A 1 199 ? 10.984 7.367 13.781 1 95.19 199 TYR A CA 1
ATOM 1657 C C . TYR A 1 199 ? 11.305 8.586 12.93 1 95.19 199 TYR A C 1
ATOM 1659 O O . TYR A 1 199 ? 11.844 9.578 13.422 1 95.19 199 TYR A O 1
ATOM 1667 N N . PRO A 1 200 ? 11 8.5 11.617 1 93.38 200 PRO A N 1
ATOM 1668 C CA . PRO A 1 200 ? 11.578 9.43 10.641 1 93.38 200 PRO A CA 1
ATOM 1669 C C . PRO A 1 200 ? 11.078 10.867 10.828 1 93.38 200 PRO A C 1
ATOM 1671 O O . PRO A 1 200 ? 11.781 11.812 10.477 1 93.38 200 PRO A O 1
ATOM 1674 N N . VAL A 1 201 ? 9.891 11.07 11.297 1 94.06 201 VAL A N 1
ATOM 1675 C CA . VAL A 1 201 ? 9.359 12.422 11.469 1 94.06 201 VAL A CA 1
ATOM 1676 C C . VAL A 1 201 ? 9.609 12.891 12.906 1 94.06 201 VAL A C 1
ATOM 1678 O O . VAL A 1 201 ? 8.961 12.422 13.844 1 94.06 201 VAL A O 1
ATOM 1681 N N . ARG A 1 202 ? 10.492 13.859 12.938 1 91.75 202 ARG A N 1
ATOM 1682 C CA . ARG A 1 202 ? 10.93 14.328 14.25 1 91.75 202 ARG A CA 1
ATOM 1683 C C . ARG A 1 202 ? 10.367 15.711 14.555 1 91.75 202 ARG A C 1
ATOM 1685 O O . ARG A 1 202 ? 10.305 16.562 13.68 1 91.75 202 ARG A O 1
ATOM 1692 N N . MET A 1 203 ? 9.906 15.828 15.75 1 93.56 203 MET A N 1
ATOM 1693 C CA . MET A 1 203 ? 9.391 17.094 16.234 1 93.56 203 MET A CA 1
ATOM 1694 C C . MET A 1 203 ? 9.703 17.281 17.719 1 93.56 203 MET A C 1
ATOM 1696 O O . MET A 1 203 ? 10.047 16.312 18.406 1 93.56 203 MET A O 1
ATOM 1700 N N . GLU A 1 204 ? 9.68 18.469 18.203 1 94.88 204 GLU A N 1
ATOM 1701 C CA . GLU A 1 204 ? 9.945 18.719 19.609 1 94.88 204 GLU A CA 1
ATOM 1702 C C . GLU A 1 204 ? 8.844 18.141 20.5 1 94.88 204 GLU A C 1
ATOM 1704 O O . GLU A 1 204 ? 7.656 18.312 20.219 1 94.88 204 GLU A O 1
ATOM 1709 N N . PRO A 1 205 ? 9.188 17.531 21.531 1 94.06 205 PRO A N 1
ATOM 1710 C CA . PRO A 1 205 ? 8.211 16.875 22.406 1 94.06 205 PRO A CA 1
ATOM 1711 C C . PRO A 1 205 ? 7.148 17.844 22.922 1 94.06 205 PRO A C 1
ATOM 1713 O O . PRO A 1 205 ? 5.98 17.469 23.062 1 94.06 205 PRO A O 1
ATOM 1716 N N . ASP A 1 206 ? 7.508 19.047 23.156 1 96.44 206 ASP A N 1
ATOM 1717 C CA . ASP A 1 206 ? 6.562 20.031 23.672 1 96.44 206 ASP A CA 1
ATOM 1718 C C . ASP A 1 206 ? 5.461 20.328 22.656 1 96.44 206 ASP A C 1
ATOM 1720 O O . ASP A 1 206 ? 4.324 20.625 23.031 1 96.44 206 ASP A O 1
ATOM 1724 N N . LEU A 1 207 ? 5.832 20.266 21.469 1 97.69 207 LEU A N 1
ATOM 1725 C CA . LEU A 1 207 ? 4.855 20.5 20.406 1 97.69 207 LEU A CA 1
ATOM 1726 C C . LEU A 1 207 ? 3.77 19.438 20.422 1 97.69 207 LEU A C 1
ATOM 1728 O O . LEU A 1 207 ? 2.58 19.75 20.328 1 97.69 207 LEU A O 1
ATOM 1732 N N . LEU A 1 208 ? 4.176 18.188 20.516 1 97.75 208 LEU A N 1
ATOM 1733 C CA . LEU A 1 208 ? 3.221 17.094 20.562 1 97.75 208 LEU A CA 1
ATOM 1734 C C . LEU A 1 208 ? 2.309 17.219 21.781 1 97.75 208 LEU A C 1
ATOM 1736 O O . LEU A 1 208 ? 1.095 17.031 21.672 1 97.75 208 LEU A O 1
ATOM 1740 N N . GLU A 1 209 ? 2.859 17.547 22.875 1 97.56 209 GLU A N 1
ATOM 1741 C CA . GLU A 1 209 ? 2.082 17.734 24.094 1 97.56 209 GLU A CA 1
ATOM 1742 C C . GLU A 1 209 ? 1.098 18.891 23.953 1 97.56 209 GLU A C 1
ATOM 1744 O O . GLU A 1 209 ? -0.028 18.828 24.438 1 97.56 209 GLU A O 1
ATOM 1749 N N . ALA A 1 210 ? 1.553 19.969 23.312 1 97.81 210 ALA A N 1
ATOM 1750 C CA . ALA A 1 210 ? 0.67 21.109 23.078 1 97.81 210 ALA A CA 1
ATOM 1751 C C . ALA A 1 210 ? -0.52 20.703 22.203 1 97.81 210 ALA A C 1
ATOM 1753 O O . ALA A 1 210 ? -1.645 21.141 22.438 1 97.81 210 ALA A O 1
ATOM 1754 N N . TRP A 1 211 ? -0.258 19.859 21.203 1 98.38 211 TRP A N 1
ATOM 1755 C CA . TRP A 1 211 ? -1.324 19.359 20.344 1 98.38 211 TRP A CA 1
ATOM 1756 C C . TRP A 1 211 ? -2.346 18.562 21.156 1 98.38 211 TRP A C 1
ATOM 1758 O O . TRP A 1 211 ? -3.553 18.781 21.016 1 98.38 211 TRP A O 1
ATOM 1768 N N . PHE A 1 212 ? -1.879 17.656 22.062 1 98.44 212 PHE A N 1
ATOM 1769 C CA . PHE A 1 212 ? -2.764 16.844 22.906 1 98.44 212 PHE A CA 1
ATOM 1770 C C . PHE A 1 212 ? -3.596 17.734 23.812 1 98.44 212 PHE A C 1
ATOM 1772 O O . PHE A 1 212 ? -4.801 17.516 23.969 1 98.44 212 PHE A O 1
ATOM 1779 N N . ARG A 1 213 ? -2.998 18.672 24.375 1 97.62 213 ARG A N 1
ATOM 1780 C CA . ARG A 1 213 ? -3.68 19.609 25.266 1 97.62 213 ARG A CA 1
ATOM 1781 C C . ARG A 1 213 ? -4.766 20.375 24.531 1 97.62 213 ARG A C 1
ATOM 1783 O O . ARG A 1 213 ? -5.879 20.547 25.031 1 97.62 213 ARG A O 1
ATOM 1790 N N . PHE A 1 214 ? -4.395 20.875 23.375 1 98.19 214 PHE A N 1
ATOM 1791 C CA . PHE A 1 214 ? -5.355 21.594 22.547 1 98.19 214 PHE A CA 1
ATOM 1792 C C . PHE A 1 214 ? -6.59 20.75 22.281 1 98.19 214 PHE A C 1
ATOM 1794 O O . PHE A 1 214 ? -7.719 21.219 22.422 1 98.19 214 PHE A O 1
ATOM 1801 N N . LEU A 1 215 ? -6.316 19.438 21.875 1 98.31 215 LEU A N 1
ATOM 1802 C CA . LEU A 1 215 ? -7.43 18.547 21.562 1 98.31 215 LEU A CA 1
ATOM 1803 C C . LEU A 1 215 ? -8.344 18.375 22.766 1 98.31 215 LEU A C 1
ATOM 1805 O O . LEU A 1 215 ? -9.57 18.406 22.641 1 98.31 215 LEU A O 1
ATOM 1809 N N . ARG A 1 216 ? -7.777 18.219 23.906 1 96.69 216 ARG A N 1
ATOM 1810 C CA . ARG A 1 216 ? -8.531 18.016 25.141 1 96.69 216 ARG A CA 1
ATOM 1811 C C . ARG A 1 216 ? -9.25 19.281 25.547 1 96.69 216 ARG A C 1
ATOM 1813 O O . ARG A 1 216 ? -10.453 19.266 25.828 1 96.69 216 ARG A O 1
ATOM 1820 N N . ASP A 1 217 ? -8.594 20.375 25.547 1 96.12 217 ASP A N 1
ATOM 1821 C CA . ASP A 1 217 ? -9.125 21.641 26.031 1 96.12 217 ASP A CA 1
ATOM 1822 C C . ASP A 1 217 ? -10.266 22.125 25.141 1 96.12 217 ASP A C 1
ATOM 1824 O O . ASP A 1 217 ? -11.219 22.734 25.625 1 96.12 217 ASP A O 1
ATOM 1828 N N . GLU A 1 218 ? -10.156 21.938 23.891 1 95.38 218 GLU A N 1
ATOM 1829 C CA . GLU A 1 218 ? -11.164 22.438 22.953 1 95.38 218 GLU A CA 1
ATOM 1830 C C . GLU A 1 218 ? -12.258 21.391 22.719 1 95.38 218 GLU A C 1
ATOM 1832 O O . GLU A 1 218 ? -13.148 21.594 21.891 1 95.38 218 GLU A O 1
ATOM 1837 N N . GLY A 1 219 ? -12.164 20.234 23.328 1 95.62 219 GLY A N 1
ATOM 1838 C CA . GLY A 1 219 ? -13.195 19.219 23.281 1 95.62 219 GLY A CA 1
ATOM 1839 C C . GLY A 1 219 ? -13.305 18.531 21.938 1 95.62 219 GLY A C 1
ATOM 1840 O O . GLY A 1 219 ? -14.406 18.25 21.469 1 95.62 219 GLY A O 1
ATOM 1841 N N . LYS A 1 220 ? -12.164 18.453 21.25 1 96.69 220 LYS A N 1
ATOM 1842 C CA . LYS A 1 220 ? -12.141 17.688 20.016 1 96.69 220 LYS A CA 1
ATOM 1843 C C . LYS A 1 220 ? -12.219 16.188 20.281 1 96.69 220 LYS A C 1
ATOM 1845 O O . LYS A 1 220 ? -11.234 15.586 20.703 1 96.69 220 LYS A O 1
ATOM 1850 N N . THR A 1 221 ? -13.289 15.547 19.922 1 96.69 221 THR A N 1
ATOM 1851 C CA . THR A 1 221 ? -13.508 14.18 20.359 1 96.69 221 THR A CA 1
ATOM 1852 C C . THR A 1 221 ? -13.258 13.195 19.219 1 96.69 221 THR A C 1
ATOM 1854 O O . THR A 1 221 ? -13.156 11.984 19.453 1 96.69 221 THR A O 1
ATOM 1857 N N . THR A 1 222 ? -13.18 13.672 17.984 1 96.94 222 THR A N 1
ATOM 1858 C CA . THR A 1 222 ? -12.945 12.812 16.828 1 96.94 222 THR A CA 1
ATOM 1859 C C . THR A 1 222 ? -11.883 13.406 15.914 1 96.94 222 THR A C 1
ATOM 1861 O O . THR A 1 222 ? -11.617 14.609 15.969 1 96.94 222 THR A O 1
ATOM 1864 N N . ILE A 1 223 ? -11.242 12.602 15.203 1 98.06 223 ILE A N 1
ATOM 1865 C CA . ILE A 1 223 ? -10.219 12.984 14.234 1 98.06 223 ILE A CA 1
ATOM 1866 C C . ILE A 1 223 ? -10.594 12.453 12.852 1 98.06 223 ILE A C 1
ATOM 1868 O O . ILE A 1 223 ? -10.789 11.25 12.672 1 98.06 223 ILE A O 1
ATOM 1872 N N . SER A 1 224 ? -10.703 13.312 11.93 1 96.25 224 SER A N 1
ATOM 1873 C CA . SER A 1 224 ? -11.008 12.891 10.57 1 96.25 224 SER A CA 1
ATOM 1874 C C . SER A 1 224 ? -9.773 12.32 9.875 1 96.25 224 SER A C 1
ATOM 1876 O O . SER A 1 224 ? -8.648 12.555 10.32 1 96.25 224 SER A O 1
ATOM 1878 N N . LYS A 1 225 ? -10.031 11.602 8.781 1 96 225 LYS A N 1
ATOM 1879 C CA . LYS A 1 225 ? -8.945 11.055 7.977 1 96 225 LYS A CA 1
ATOM 1880 C C . LYS A 1 225 ? -8.039 12.164 7.441 1 96 225 LYS A C 1
ATOM 1882 O O . LYS A 1 225 ? -6.816 12.023 7.434 1 96 225 LYS A O 1
ATOM 1887 N N . ASP A 1 226 ? -8.688 13.211 7.02 1 92.56 226 ASP A N 1
ATOM 1888 C CA . ASP A 1 226 ? -7.938 14.336 6.48 1 92.56 226 ASP A CA 1
ATOM 1889 C C . ASP A 1 226 ? -7.035 14.953 7.547 1 92.56 226 ASP A C 1
ATOM 1891 O O . ASP A 1 226 ? -5.855 15.211 7.293 1 92.56 226 ASP A O 1
ATOM 1895 N N . THR A 1 227 ? -7.508 15.164 8.688 1 95.94 227 THR A N 1
ATOM 1896 C CA . THR A 1 227 ? -6.715 15.703 9.781 1 95.94 227 THR A CA 1
ATOM 1897 C C . THR A 1 227 ? -5.547 14.781 10.117 1 95.94 227 THR A C 1
ATOM 1899 O O . THR A 1 227 ? -4.418 15.242 10.289 1 95.94 227 THR A O 1
ATOM 1902 N N . TRP A 1 228 ? -5.824 13.492 10.172 1 97.38 228 TRP A N 1
ATOM 1903 C CA . TRP A 1 228 ? -4.801 12.492 10.461 1 97.38 228 TRP A CA 1
ATOM 1904 C C . TRP A 1 228 ? -3.658 12.578 9.453 1 97.38 228 TRP A C 1
ATOM 1906 O O . TRP A 1 228 ? -2.494 12.719 9.836 1 97.38 228 TRP A O 1
ATOM 1916 N N . ARG A 1 229 ? -3.994 12.578 8.273 1 95.19 229 ARG A N 1
ATOM 1917 C CA . ARG A 1 229 ? -3.018 12.609 7.188 1 95.19 229 ARG A CA 1
ATOM 1918 C C . ARG A 1 229 ? -2.236 13.922 7.191 1 95.19 229 ARG A C 1
ATOM 1920 O O . ARG A 1 229 ? -1.007 13.914 7.094 1 95.19 229 ARG A O 1
ATOM 1927 N N . MET A 1 230 ? -2.922 15.039 7.391 1 93.62 230 MET A N 1
ATOM 1928 C CA . MET A 1 230 ? -2.316 16.359 7.277 1 93.62 230 MET A CA 1
ATOM 1929 C C . MET A 1 230 ? -1.443 16.672 8.492 1 93.62 230 MET A C 1
ATOM 1931 O O . MET A 1 230 ? -0.479 17.438 8.391 1 93.62 230 MET A O 1
ATOM 1935 N N . LEU A 1 231 ? -1.772 16.078 9.57 1 96.81 231 LEU A N 1
ATOM 1936 C CA . LEU A 1 231 ? -0.983 16.312 10.773 1 96.81 231 LEU A CA 1
ATOM 1937 C C . LEU A 1 231 ? 0.458 15.852 10.578 1 96.81 231 LEU A C 1
ATOM 1939 O O . LEU A 1 231 ? 1.392 16.516 11.039 1 96.81 231 LEU A O 1
ATOM 1943 N N . LEU A 1 232 ? 0.618 14.695 9.945 1 96.44 232 LEU A N 1
ATOM 1944 C CA . LEU A 1 232 ? 1.963 14.211 9.664 1 96.44 232 LEU A CA 1
ATOM 1945 C C . LEU A 1 232 ? 2.75 15.219 8.836 1 96.44 232 LEU A C 1
ATOM 1947 O O . LEU A 1 232 ? 3.9 15.531 9.156 1 96.44 232 LEU A O 1
ATOM 1951 N N . LEU A 1 233 ? 2.121 15.719 7.848 1 93.31 233 LEU A N 1
ATOM 1952 C CA . LEU A 1 233 ? 2.729 16.734 7.004 1 93.31 233 LEU A CA 1
ATOM 1953 C C . LEU A 1 233 ? 3.043 18 7.809 1 93.31 233 LEU A C 1
ATOM 1955 O O . LEU A 1 233 ? 4.109 18.594 7.641 1 93.31 233 LEU A O 1
ATOM 1959 N N . PHE A 1 234 ? 2.127 18.438 8.664 1 94.94 234 PHE A N 1
ATOM 1960 C CA . PHE A 1 234 ? 2.252 19.625 9.508 1 94.94 234 PHE A CA 1
ATOM 1961 C C . PHE A 1 234 ? 3.471 19.516 10.422 1 94.94 234 PHE A C 1
ATOM 1963 O O . PHE A 1 234 ? 4.285 20.438 10.492 1 94.94 234 PHE A O 1
ATOM 1970 N N . PHE A 1 235 ? 3.639 18.375 11.039 1 95.31 235 PHE A N 1
ATOM 1971 C CA . PHE A 1 235 ? 4.738 18.188 11.984 1 95.31 235 PHE A CA 1
ATOM 1972 C C . PHE A 1 235 ? 6.066 18.078 11.242 1 95.31 235 PHE A C 1
ATOM 1974 O O . PHE A 1 235 ? 7.102 18.516 11.758 1 95.31 235 PHE A O 1
ATOM 1981 N N . LYS A 1 236 ? 6.031 17.516 10.094 1 93.5 236 LYS A N 1
ATOM 1982 C CA . LYS A 1 236 ? 7.25 17.469 9.289 1 93.5 236 LYS A CA 1
ATOM 1983 C C . LYS A 1 236 ? 7.684 18.875 8.883 1 93.5 236 LYS A C 1
ATOM 1985 O O . LYS A 1 236 ? 8.875 19.203 8.922 1 93.5 236 LYS A O 1
ATOM 1990 N N . ARG A 1 237 ? 6.734 19.688 8.578 1 92.38 237 ARG A N 1
ATOM 1991 C CA . ARG A 1 237 ? 7.012 21.047 8.102 1 92.38 237 ARG A CA 1
ATOM 1992 C C . ARG A 1 237 ? 7.395 21.969 9.258 1 92.38 237 ARG A C 1
ATOM 1994 O O . ARG A 1 237 ? 8.281 22.812 9.117 1 92.38 237 ARG A O 1
ATOM 2001 N N . TYR A 1 238 ? 6.621 21.828 10.312 1 94.69 238 TYR A N 1
ATOM 2002 C CA . TYR A 1 238 ? 6.816 22.688 11.477 1 94.69 238 TYR A CA 1
ATOM 2003 C C . TYR A 1 238 ? 7.156 21.859 12.711 1 94.69 238 TYR A C 1
ATOM 2005 O O . TYR A 1 238 ? 6.293 21.609 13.555 1 94.69 238 TYR A O 1
ATOM 2013 N N . PRO A 1 239 ? 8.445 21.562 12.906 1 95.12 239 PRO A N 1
ATOM 2014 C CA . PRO A 1 239 ? 8.828 20.609 13.953 1 95.12 239 PRO A CA 1
ATOM 2015 C C . PRO A 1 239 ? 8.938 21.266 15.328 1 95.12 239 PRO A C 1
ATOM 2017 O O . PRO A 1 239 ? 9.203 20.578 16.328 1 95.12 239 PRO A O 1
ATOM 2020 N N . THR A 1 240 ? 8.742 22.609 15.422 1 96.44 240 THR A N 1
ATOM 2021 C CA . THR A 1 240 ? 8.797 23.312 16.703 1 96.44 240 THR A CA 1
ATOM 2022 C C . THR A 1 240 ? 7.668 24.328 16.812 1 96.44 240 THR A C 1
ATOM 2024 O O . THR A 1 240 ? 7.156 24.812 15.789 1 96.44 240 THR A O 1
ATOM 2027 N N . ILE A 1 241 ? 7.355 24.594 18.016 1 96.81 241 ILE A N 1
ATOM 2028 C CA . ILE A 1 241 ? 6.324 25.594 18.266 1 96.81 241 ILE A CA 1
ATOM 2029 C C . ILE A 1 241 ? 6.758 26.938 17.688 1 96.81 241 ILE A C 1
ATOM 2031 O O . ILE A 1 241 ? 5.965 27.641 17.062 1 96.81 241 ILE A O 1
ATOM 2035 N N . GLN A 1 242 ? 7.988 27.281 17.875 1 95.38 242 GLN A N 1
ATOM 2036 C CA . GLN A 1 242 ? 8.523 28.531 17.375 1 95.38 242 GLN A CA 1
ATOM 2037 C C . GLN A 1 242 ? 8.359 28.641 15.852 1 95.38 242 GLN A C 1
ATOM 2039 O O . GLN A 1 242 ? 8.008 29.688 15.328 1 95.38 242 GLN A O 1
ATOM 2044 N N . LYS A 1 243 ? 8.641 27.562 15.203 1 94.19 243 LYS A N 1
ATOM 2045 C CA . LYS A 1 243 ? 8.508 27.547 13.75 1 94.19 243 LYS A CA 1
ATOM 2046 C C . LYS A 1 243 ? 7.059 27.75 13.32 1 94.19 243 LYS A C 1
ATOM 2048 O O . LYS A 1 243 ? 6.789 28.406 12.312 1 94.19 243 LYS A O 1
ATOM 2053 N N . ILE A 1 244 ? 6.164 27.141 14.047 1 94.69 244 ILE A N 1
ATOM 2054 C CA . ILE A 1 244 ? 4.746 27.312 13.742 1 94.69 244 ILE A CA 1
ATOM 2055 C C . ILE A 1 244 ? 4.355 28.781 13.898 1 94.69 244 ILE A C 1
ATOM 2057 O O . ILE A 1 244 ? 3.773 29.359 12.984 1 94.69 244 ILE A O 1
ATOM 2061 N N . ILE A 1 245 ? 4.703 29.359 14.945 1 93.25 245 ILE A N 1
ATOM 2062 C CA . ILE A 1 245 ? 4.332 30.734 15.266 1 93.25 245 ILE A CA 1
ATOM 2063 C C . ILE A 1 245 ? 4.91 31.672 14.211 1 93.25 245 ILE A C 1
ATOM 2065 O O . ILE A 1 245 ? 4.238 32.625 13.773 1 93.25 245 ILE A O 1
ATOM 2069 N N . SER A 1 246 ? 6.059 31.406 13.773 1 91.56 246 SER A N 1
ATOM 2070 C CA . SER A 1 246 ? 6.766 32.312 12.875 1 91.56 246 SER A CA 1
ATOM 2071 C C . SER A 1 246 ? 6.324 32.125 11.43 1 91.56 246 SER A C 1
ATOM 2073 O O . SER A 1 246 ? 6.254 33.094 10.664 1 91.56 246 SER A O 1
ATOM 2075 N N . ASP A 1 247 ? 6.047 30.891 11.102 1 90.12 247 ASP A N 1
ATOM 2076 C CA . ASP A 1 247 ? 6.016 30.609 9.672 1 90.12 247 ASP A CA 1
ATOM 2077 C C . ASP A 1 247 ? 4.629 30.156 9.227 1 90.12 247 ASP A C 1
ATOM 2079 O O . ASP A 1 247 ? 4.324 30.141 8.031 1 90.12 247 ASP A O 1
ATOM 2083 N N . TYR A 1 248 ? 3.818 29.797 10.195 1 89.56 248 TYR A N 1
ATOM 2084 C CA . TYR A 1 248 ? 2.547 29.188 9.812 1 89.56 248 TYR A CA 1
ATOM 2085 C C . TYR A 1 248 ? 1.674 30.188 9.062 1 89.56 248 TYR A C 1
ATOM 2087 O O . TYR A 1 248 ? 1.589 31.359 9.438 1 89.56 248 TYR A O 1
ATOM 2095 N N . ASP A 1 249 ? 1.148 29.75 7.988 1 82.19 249 ASP A N 1
ATOM 2096 C CA . ASP A 1 249 ? 0.247 30.531 7.152 1 82.19 249 ASP A CA 1
ATOM 2097 C C . ASP A 1 249 ? -1.175 29.984 7.203 1 82.19 249 ASP A C 1
ATOM 2099 O O . ASP A 1 249 ? -1.467 28.953 6.59 1 82.19 249 ASP A O 1
ATOM 2103 N N . GLU A 1 250 ? -2.023 30.656 7.75 1 76.81 250 GLU A N 1
ATOM 2104 C CA . GLU A 1 250 ? -3.4 30.219 7.957 1 76.81 250 GLU A CA 1
ATOM 2105 C C . GLU A 1 250 ? -4.164 30.156 6.641 1 76.81 250 GLU A C 1
ATOM 2107 O O . GLU A 1 250 ? -5.227 29.531 6.555 1 76.81 250 GLU A O 1
ATOM 2112 N N . THR A 1 251 ? -3.645 30.75 5.648 1 71.19 251 THR A N 1
ATOM 2113 C CA . THR A 1 251 ? -4.332 30.781 4.363 1 71.19 251 THR A CA 1
ATOM 2114 C C . THR A 1 251 ? -4.016 29.531 3.551 1 71.19 251 THR A C 1
ATOM 2116 O O . THR A 1 251 ? -4.699 29.234 2.568 1 71.19 251 THR A O 1
ATOM 2119 N N . ALA A 1 252 ? -3.061 28.875 4.074 1 77.44 252 ALA A N 1
ATOM 2120 C CA . ALA A 1 252 ? -2.725 27.625 3.412 1 77.44 252 ALA A CA 1
ATOM 2121 C C . ALA A 1 252 ? -3.836 26.594 3.594 1 77.44 252 ALA A C 1
ATOM 2123 O O . ALA A 1 252 ? -4.711 26.75 4.445 1 77.44 252 ALA A O 1
ATOM 2124 N N . ALA A 1 253 ? -3.896 25.5 2.756 1 76 253 ALA A N 1
ATOM 2125 C CA . ALA A 1 253 ? -4.973 24.516 2.717 1 76 253 ALA A CA 1
ATOM 2126 C C . ALA A 1 253 ? -4.809 23.484 3.822 1 76 253 ALA A C 1
ATOM 2128 O O . ALA A 1 253 ? -4.734 22.281 3.551 1 76 253 ALA A O 1
ATOM 2129 N N . TRP A 1 254 ? -4.797 23.938 5.094 1 86.38 254 TRP A N 1
ATOM 2130 C CA . TRP A 1 254 ? -4.785 23.047 6.246 1 86.38 254 TRP A CA 1
ATOM 2131 C C . TRP A 1 254 ? -6.199 22.812 6.766 1 86.38 254 TRP A C 1
ATOM 2133 O O . TRP A 1 254 ? -7.078 23.656 6.598 1 86.38 254 TRP A O 1
ATOM 2143 N N . PRO A 1 255 ? -6.34 21.625 7.32 1 87.5 255 PRO A N 1
ATOM 2144 C CA . PRO A 1 255 ? -7.625 21.422 7.988 1 87.5 255 PRO A CA 1
ATOM 2145 C C . PRO A 1 255 ? -7.914 22.484 9.047 1 87.5 255 PRO A C 1
ATOM 2147 O O . PRO A 1 255 ? -6.996 22.938 9.734 1 87.5 255 PRO A O 1
ATOM 2150 N N . PHE A 1 256 ? -9.133 22.75 9.195 1 87.12 256 PHE A N 1
ATOM 2151 C CA . PHE A 1 256 ? -9.562 23.797 10.117 1 87.12 256 PHE A CA 1
ATOM 2152 C C . PHE A 1 256 ? -9.016 23.547 11.516 1 87.12 256 PHE A C 1
ATOM 2154 O O . PHE A 1 256 ? -8.578 24.484 12.195 1 87.12 256 PHE A O 1
ATOM 2161 N N . ILE A 1 257 ? -9.016 22.391 11.93 1 92.94 257 ILE A N 1
ATOM 2162 C CA . ILE A 1 257 ? -8.578 22.031 13.273 1 92.94 257 ILE A CA 1
ATOM 2163 C C . ILE A 1 257 ? -7.113 22.438 13.461 1 92.94 257 ILE A C 1
ATOM 2165 O O . ILE A 1 257 ? -6.703 22.797 14.562 1 92.94 257 ILE A O 1
ATOM 2169 N N . ILE A 1 258 ? -6.301 22.375 12.492 1 94 258 ILE A N 1
ATOM 2170 C CA . ILE A 1 258 ? -4.898 22.766 12.57 1 94 258 ILE A CA 1
ATOM 2171 C C . ILE A 1 258 ? -4.785 24.281 12.664 1 94 258 ILE A C 1
ATOM 2173 O O . ILE A 1 258 ? -3.934 24.812 13.391 1 94 258 ILE A O 1
ATOM 2177 N N . ASP A 1 259 ? -5.652 24.938 11.938 1 91.06 259 ASP A N 1
ATOM 2178 C CA . ASP A 1 259 ? -5.727 26.391 12.078 1 91.06 259 ASP A CA 1
ATOM 2179 C C . ASP A 1 259 ? -6.059 26.797 13.516 1 91.06 259 ASP A C 1
ATOM 2181 O O . ASP A 1 259 ? -5.457 27.719 14.062 1 91.06 259 ASP A O 1
ATOM 2185 N N . GLU A 1 260 ? -7.023 26.141 14.016 1 93.75 260 GLU A N 1
ATOM 2186 C CA . GLU A 1 260 ? -7.406 26.391 15.406 1 93.75 260 GLU A CA 1
ATOM 2187 C C . GLU A 1 260 ? -6.242 26.141 16.359 1 93.75 260 GLU A C 1
ATOM 2189 O O . GLU A 1 260 ? -6.059 26.859 17.328 1 93.75 260 GLU A O 1
ATOM 2194 N N . PHE A 1 261 ? -5.523 25.125 16.141 1 96.88 261 PHE A N 1
ATOM 2195 C CA . PHE A 1 261 ? -4.352 24.797 16.953 1 96.88 261 PHE A CA 1
ATOM 2196 C C . PHE A 1 261 ? -3.328 25.922 16.891 1 96.88 261 PHE A C 1
ATOM 2198 O O . PHE A 1 261 ? -2.781 26.328 17.922 1 96.88 261 PHE A O 1
ATOM 2205 N N . TYR A 1 262 ? -3.092 26.375 15.688 1 94.75 262 TYR A N 1
ATOM 2206 C CA . TYR A 1 262 ? -2.191 27.5 15.5 1 94.75 262 TYR A CA 1
ATOM 2207 C C . TYR A 1 262 ? -2.641 28.703 16.328 1 94.75 262 TYR A C 1
ATOM 2209 O O . TYR A 1 262 ? -1.829 29.328 17.016 1 94.75 262 TYR A O 1
ATOM 2217 N N . GLU A 1 263 ? -3.871 29.016 16.281 1 93.31 263 GLU A N 1
ATOM 2218 C CA . GLU A 1 263 ? -4.426 30.125 17.047 1 93.31 263 GLU A CA 1
ATOM 2219 C C . GLU A 1 263 ? -4.223 29.938 18.547 1 93.31 263 GLU A C 1
ATOM 2221 O O . GLU A 1 263 ? -3.896 30.875 19.266 1 93.31 263 GLU A O 1
ATOM 2226 N N . CYS A 1 264 ? -4.473 28.734 18.906 1 94.31 264 CYS A N 1
ATOM 2227 C CA . CYS A 1 264 ? -4.281 28.406 20.312 1 94.31 264 CYS A CA 1
ATOM 2228 C C . CYS A 1 264 ? -2.836 28.641 20.734 1 94.31 264 CYS A C 1
ATOM 2230 O O . CYS A 1 264 ? -2.574 29.125 21.844 1 94.31 264 CYS A O 1
ATOM 2232 N N . LEU A 1 265 ? -1.851 28.25 19.922 1 95.06 265 LEU A N 1
ATOM 2233 C CA . LEU A 1 265 ? -0.433 28.438 20.219 1 95.06 265 LEU A CA 1
ATOM 2234 C C . LEU A 1 265 ? -0.088 29.922 20.297 1 95.06 265 LEU A C 1
ATOM 2236 O O . LEU A 1 265 ? 0.719 30.312 21.141 1 95.06 265 LEU A O 1
ATOM 2240 N N . GLN A 1 266 ? -0.72 30.703 19.469 1 92.31 266 GLN A N 1
ATOM 2241 C CA . GLN A 1 266 ? -0.482 32.156 19.453 1 92.31 266 GLN A CA 1
ATOM 2242 C C . GLN A 1 266 ? -0.978 32.812 20.734 1 92.31 266 GLN A C 1
ATOM 2244 O O . GLN A 1 266 ? -0.338 33.719 21.266 1 92.31 266 GLN A O 1
ATOM 2249 N N . ASP A 1 267 ? -2.033 32.344 21.172 1 88.31 267 ASP A N 1
ATOM 2250 C CA . ASP A 1 267 ? -2.645 32.906 22.359 1 88.31 267 ASP A CA 1
ATOM 2251 C C . ASP A 1 267 ? -1.817 32.594 23.609 1 88.31 267 ASP A C 1
ATOM 2253 O O . ASP A 1 267 ? -1.902 33.312 24.609 1 88.31 267 ASP A O 1
ATOM 2257 N N . GLN A 1 268 ? -1.113 31.547 23.609 1 85.12 268 GLN A N 1
ATOM 2258 C CA . GLN A 1 268 ? -0.315 31.125 24.75 1 85.12 268 GLN A CA 1
ATOM 2259 C C . GLN A 1 268 ? 1.022 31.859 24.781 1 85.12 268 GLN A C 1
ATOM 2261 O O . GLN A 1 268 ? 1.749 31.797 25.781 1 85.12 268 GLN A O 1
ATOM 2266 N N . GLN A 1 269 ? 1.325 32.531 23.75 1 73.75 269 GLN A N 1
ATOM 2267 C CA . GLN A 1 269 ? 2.523 33.375 23.766 1 73.75 269 GLN A CA 1
ATOM 2268 C C . GLN A 1 269 ? 2.223 34.75 24.344 1 73.75 269 GLN A C 1
ATOM 2270 O O . GLN A 1 269 ? 2.766 35.125 25.375 1 73.75 269 GLN A O 1
ATOM 2275 N N . MET B 1 1 ? -49.969 47.469 23.906 1 27.95 1 MET B N 1
ATOM 2276 C CA . MET B 1 1 ? -48.594 47.156 24.219 1 27.95 1 MET B CA 1
ATOM 2277 C C . MET B 1 1 ? -47.781 46.969 22.953 1 27.95 1 MET B C 1
ATOM 2279 O O . MET B 1 1 ? -48.094 46.125 22.125 1 27.95 1 MET B O 1
ATOM 2283 N N . SER B 1 2 ? -47.094 48.094 22.406 1 32.16 2 SER B N 1
ATOM 2284 C CA . SER B 1 2 ? -46.344 48.406 21.188 1 32.16 2 SER B CA 1
ATOM 2285 C C . SER B 1 2 ? -45.125 47.531 21.047 1 32.16 2 SER B C 1
ATOM 2287 O O . SER B 1 2 ? -44.406 47.281 22.016 1 32.16 2 SER B O 1
ATOM 2289 N N . ASN B 1 3 ? -45.188 46.469 20.172 1 32.38 3 ASN B N 1
ATOM 2290 C CA . ASN B 1 3 ? -44.188 45.469 19.844 1 32.38 3 ASN B CA 1
ATOM 2291 C C . ASN B 1 3 ? -42.844 46.125 19.469 1 32.38 3 ASN B C 1
ATOM 2293 O O . ASN B 1 3 ? -42.719 46.75 18.422 1 32.38 3 ASN B O 1
ATOM 2297 N N . ASN B 1 4 ? -42.125 46.719 20.484 1 32.97 4 ASN B N 1
ATOM 2298 C CA . ASN B 1 4 ? -40.812 47.375 20.422 1 32.97 4 ASN B CA 1
ATOM 2299 C C . ASN B 1 4 ? -39.781 46.469 19.766 1 32.97 4 ASN B C 1
ATOM 2301 O O . ASN B 1 4 ? -39.344 45.438 20.344 1 32.97 4 ASN B O 1
ATOM 2305 N N . LYS B 1 5 ? -39.844 46.344 18.406 1 36.03 5 LYS B N 1
ATOM 2306 C CA . LYS B 1 5 ? -38.812 45.75 17.578 1 36.03 5 LYS B CA 1
ATOM 2307 C C . LYS B 1 5 ? -37.438 46.344 17.906 1 36.03 5 LYS B C 1
ATOM 2309 O O . LYS B 1 5 ? -37.188 47.5 17.594 1 36.03 5 LYS B O 1
ATOM 2314 N N . ILE B 1 6 ? -36.906 46.156 19.062 1 34.25 6 ILE B N 1
ATOM 2315 C CA . ILE B 1 6 ? -35.531 46.531 19.328 1 34.25 6 ILE B CA 1
ATOM 2316 C C . ILE B 1 6 ? -34.656 46.25 18.094 1 34.25 6 ILE B C 1
ATOM 2318 O O . ILE B 1 6 ? -34.531 45.094 17.672 1 34.25 6 ILE B O 1
ATOM 2322 N N . LYS B 1 7 ? -34.594 47.188 17.156 1 37.12 7 LYS B N 1
ATOM 2323 C CA . LYS B 1 7 ? -33.625 47.25 16.062 1 37.12 7 LYS B CA 1
ATOM 2324 C C . LYS B 1 7 ? -32.25 46.844 16.562 1 37.12 7 LYS B C 1
ATOM 2326 O O . LYS B 1 7 ? -31.672 47.5 17.438 1 37.12 7 LYS B O 1
ATOM 2331 N N . ARG B 1 8 ? -32.094 45.531 16.797 1 38.59 8 ARG B N 1
ATOM 2332 C CA . ARG B 1 8 ? -30.734 45.219 17.156 1 38.59 8 ARG B CA 1
ATOM 2333 C C . ARG B 1 8 ? -29.75 46.156 16.5 1 38.59 8 ARG B C 1
ATOM 2335 O O . ARG B 1 8 ? -29.719 46.281 15.273 1 38.59 8 ARG B O 1
ATOM 2342 N N . LYS B 1 9 ? -29.328 47.188 17.047 1 46.25 9 LYS B N 1
ATOM 2343 C CA . LYS B 1 9 ? -28.422 48.281 16.734 1 46.25 9 LYS B CA 1
ATOM 2344 C C . LYS B 1 9 ? -27.312 47.844 15.781 1 46.25 9 LYS B C 1
ATOM 2346 O O . LYS B 1 9 ? -27.109 46.625 15.586 1 46.25 9 LYS B O 1
ATOM 2351 N N . ASP B 1 10 ? -26.094 48.375 15.992 1 49 10 ASP B N 1
ATOM 2352 C CA . ASP B 1 10 ? -24.906 48.688 15.188 1 49 10 ASP B CA 1
ATOM 2353 C C . ASP B 1 10 ? -24.172 47.406 14.781 1 49 10 ASP B C 1
ATOM 2355 O O . ASP B 1 10 ? -23.234 47 15.453 1 49 10 ASP B O 1
ATOM 2359 N N . ALA B 1 11 ? -24.688 46.438 14.438 1 58.25 11 ALA B N 1
ATOM 2360 C CA . ALA B 1 11 ? -23.891 45.281 14 1 58.25 11 ALA B CA 1
ATOM 2361 C C . ALA B 1 11 ? -22.953 45.688 12.859 1 58.25 11 ALA B C 1
ATOM 2363 O O . ALA B 1 11 ? -23.391 46.281 11.875 1 58.25 11 ALA B O 1
ATOM 2364 N N . SER B 1 12 ? -21.594 45.781 13.062 1 73.06 12 SER B N 1
ATOM 2365 C CA . SER B 1 12 ? -20.609 46.031 12.023 1 73.06 12 SER B CA 1
ATOM 2366 C C . SER B 1 12 ? -20.891 45.219 10.773 1 73.06 12 SER B C 1
ATOM 2368 O O . SER B 1 12 ? -21.516 44.156 10.836 1 73.06 12 SER B O 1
ATOM 2370 N N . PRO B 1 13 ? -20.719 45.812 9.539 1 78.62 13 PRO B N 1
ATOM 2371 C CA . PRO B 1 13 ? -20.875 45.062 8.289 1 78.62 13 PRO B CA 1
ATOM 2372 C C . PRO B 1 13 ? -20.312 43.656 8.367 1 78.62 13 PRO B C 1
ATOM 2374 O O . PRO B 1 13 ? -20.859 42.719 7.766 1 78.62 13 PRO B O 1
ATOM 2377 N N . GLU B 1 14 ? -19.391 43.531 9.18 1 81.31 14 GLU B N 1
ATOM 2378 C CA . GLU B 1 14 ? -18.781 42.219 9.344 1 81.31 14 GLU B CA 1
ATOM 2379 C C . GLU B 1 14 ? -19.688 41.281 10.117 1 81.31 14 GLU B C 1
ATOM 2381 O O . GLU B 1 14 ? -19.828 40.094 9.75 1 81.31 14 GLU B O 1
ATOM 2386 N N . GLN B 1 15 ? -20.297 41.781 11.07 1 82.12 15 GLN B N 1
ATOM 2387 C CA . GLN B 1 15 ? -21.188 40.938 11.883 1 82.12 15 GLN B CA 1
ATOM 2388 C C . GLN B 1 15 ? -22.422 40.531 11.102 1 82.12 15 GLN B C 1
ATOM 2390 O O . GLN B 1 15 ? -22.891 39.406 11.227 1 82.12 15 GLN B O 1
ATOM 2395 N N . GLU B 1 16 ? -22.891 41.375 10.406 1 81 16 GLU B N 1
ATOM 2396 C CA . GLU B 1 16 ? -24.031 41.094 9.547 1 81 16 GLU B CA 1
ATOM 2397 C C . GLU B 1 16 ? -23.672 40.031 8.516 1 81 16 GLU B C 1
ATOM 2399 O O . GLU B 1 16 ? -24.484 39.156 8.219 1 81 16 GLU B O 1
ATOM 2404 N N . ALA B 1 17 ? -22.453 40.094 7.957 1 82.12 17 ALA B N 1
ATOM 2405 C CA . ALA B 1 17 ? -21.984 39.125 6.988 1 82.12 17 ALA B CA 1
ATOM 2406 C C . ALA B 1 17 ? -21.859 37.75 7.633 1 82.12 17 ALA B C 1
ATOM 2408 O O . ALA B 1 17 ? -22.234 36.719 7.043 1 82.12 17 ALA B O 1
ATOM 2409 N N . ILE B 1 18 ? -21.438 37.719 8.852 1 85.88 18 ILE B N 1
ATOM 2410 C CA . ILE B 1 18 ? -21.266 36.469 9.578 1 85.88 18 ILE B CA 1
ATOM 2411 C C . ILE B 1 18 ? -22.641 35.844 9.852 1 85.88 18 ILE B C 1
ATOM 2413 O O . ILE B 1 18 ? -22.828 34.656 9.648 1 85.88 18 ILE B O 1
ATOM 2417 N N . GLU B 1 19 ? -23.562 36.688 10.188 1 82.5 19 GLU B N 1
ATOM 2418 C CA . GLU B 1 19 ? -24.906 36.188 10.477 1 82.5 19 GLU B CA 1
ATOM 2419 C C . GLU B 1 19 ? -25.578 35.656 9.211 1 82.5 19 GLU B C 1
ATOM 2421 O O . GLU B 1 19 ? -26.219 34.594 9.242 1 82.5 19 GLU B O 1
ATOM 2426 N N . SER B 1 20 ? -25.406 36.312 8.148 1 83 20 SER B N 1
ATOM 2427 C CA . SER B 1 20 ? -25.969 35.906 6.875 1 83 20 SER B CA 1
ATOM 2428 C C . SER B 1 20 ? -25.344 34.594 6.391 1 83 20 SER B C 1
ATOM 2430 O O . SER B 1 20 ? -26.047 33.688 5.969 1 83 20 SER B O 1
ATOM 2432 N N . PHE B 1 21 ? -24.031 34.531 6.453 1 82.25 21 PHE B N 1
ATOM 2433 C CA . PHE B 1 21 ? -23.297 33.344 6.047 1 82.25 21 P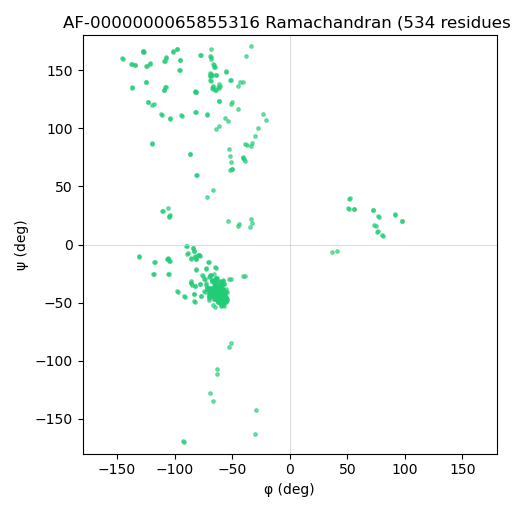HE B CA 1
ATOM 2434 C C . PHE B 1 21 ? -23.688 32.156 6.914 1 82.25 21 PHE B C 1
ATOM 2436 O O . PHE B 1 21 ? -23.969 31.062 6.406 1 82.25 21 PHE B O 1
ATOM 2443 N N . THR B 1 22 ? -23.828 32.375 8.172 1 83 22 THR B N 1
ATOM 2444 C CA . THR B 1 22 ? -24.188 31.344 9.125 1 83 22 THR B CA 1
ATOM 2445 C C . THR B 1 22 ? -25.609 30.859 8.898 1 83 22 THR B C 1
ATOM 2447 O O . THR B 1 22 ? -25.891 29.656 8.992 1 83 22 THR B O 1
ATOM 2450 N N . SER B 1 23 ? -26.375 31.75 8.617 1 79.88 23 SER B N 1
ATOM 2451 C CA . SER B 1 23 ? -27.781 31.422 8.352 1 79.88 23 SER B CA 1
ATOM 2452 C C . SER B 1 23 ? -27.922 30.609 7.074 1 79.88 23 SER B C 1
ATOM 2454 O O . SER B 1 23 ? -28.734 29.688 7.012 1 79.88 23 SER B O 1
ATOM 2456 N N . LEU B 1 24 ? -27.031 30.828 6.102 1 78.31 24 LEU B N 1
ATOM 2457 C CA . LEU B 1 24 ? -27.109 30.172 4.801 1 78.31 24 LEU B CA 1
ATOM 2458 C C . LEU B 1 24 ? -26.453 28.812 4.836 1 78.31 24 LEU B C 1
ATOM 2460 O O . LEU B 1 24 ? -26.906 27.875 4.176 1 78.31 24 LEU B O 1
ATOM 2464 N N . THR B 1 25 ? -25.438 28.656 5.566 1 75.81 25 THR B N 1
ATOM 2465 C CA . THR B 1 25 ? -24.641 27.438 5.527 1 75.81 25 THR B CA 1
ATOM 2466 C C . THR B 1 25 ? -24.891 26.578 6.754 1 75.81 25 THR B C 1
ATOM 2468 O O . THR B 1 25 ? -24.547 25.391 6.77 1 75.81 25 THR B O 1
ATOM 2471 N N . LYS B 1 26 ? -25.562 27.125 7.758 1 73.06 26 LYS B N 1
ATOM 2472 C CA . LYS B 1 26 ? -25.875 26.516 9.047 1 73.06 26 LYS B CA 1
ATOM 2473 C C . LYS B 1 26 ? -24.609 26.047 9.758 1 73.06 26 LYS B C 1
ATOM 2475 O O . LYS B 1 26 ? -24.641 25.094 10.539 1 73.06 26 LYS B O 1
ATOM 2480 N N . CYS B 1 27 ? -23.531 26.797 9.461 1 74.25 27 CYS B N 1
ATOM 2481 C CA . CYS B 1 27 ? -22.266 26.453 10.117 1 74.25 27 CYS B CA 1
ATOM 2482 C C . CYS B 1 27 ? -22.031 27.359 11.328 1 74.25 27 CYS B C 1
ATOM 2484 O O . CYS B 1 27 ? -22.766 28.312 11.547 1 74.25 27 CYS B O 1
ATOM 2486 N N . ASP B 1 28 ? -21.141 27.109 12.148 1 75.19 28 ASP B N 1
ATOM 2487 C CA . ASP B 1 28 ? -20.766 27.906 13.312 1 75.19 28 ASP B CA 1
ATOM 2488 C C . ASP B 1 28 ? -20.281 29.281 12.898 1 75.19 28 ASP B C 1
ATOM 2490 O O . ASP B 1 28 ? -19.578 29.422 11.891 1 75.19 28 ASP B O 1
ATOM 2494 N N . PRO B 1 29 ? -20.688 30.25 13.609 1 79.25 29 PRO B N 1
ATOM 2495 C CA . PRO B 1 29 ? -20.281 31.625 13.289 1 79.25 29 PRO B CA 1
ATOM 2496 C C . PRO B 1 29 ? -18.766 31.766 13.156 1 79.25 29 PRO B C 1
ATOM 2498 O O . PRO B 1 29 ? -18.297 32.594 12.383 1 79.25 29 PRO B O 1
ATOM 2501 N N . LYS B 1 30 ? -18.078 31 13.82 1 76.75 30 LYS B N 1
ATOM 2502 C CA . LYS B 1 30 ? -16.625 31.062 13.703 1 76.75 30 LYS B CA 1
ATOM 2503 C C . LYS B 1 30 ? -16.156 30.609 12.32 1 76.75 30 LYS B C 1
ATOM 2505 O O . LYS B 1 30 ? -15.242 31.203 11.742 1 76.75 30 LYS B O 1
ATOM 2510 N N . VAL B 1 31 ? -16.812 29.641 11.875 1 75.62 31 VAL B N 1
ATOM 2511 C CA . VAL B 1 31 ? -16.547 29.172 10.523 1 75.62 31 VAL B CA 1
ATOM 2512 C C . VAL B 1 31 ? -16.969 30.219 9.5 1 75.62 31 VAL B C 1
ATOM 2514 O O . VAL B 1 31 ? -16.234 30.484 8.539 1 75.62 31 VAL B O 1
ATOM 2517 N N . SER B 1 32 ? -18.062 30.766 9.773 1 79.12 32 SER B N 1
ATOM 2518 C CA . SER B 1 32 ? -18.562 31.844 8.906 1 79.12 32 SER B CA 1
ATOM 2519 C C . SER B 1 32 ? -17.547 32.969 8.812 1 79.12 32 SER B C 1
ATOM 2521 O O . SER B 1 32 ? -17.25 33.469 7.715 1 79.12 32 SER B O 1
ATOM 2523 N N . ARG B 1 33 ? -17.062 33.312 9.922 1 78.75 33 ARG B N 1
ATOM 2524 C CA . ARG B 1 33 ? -16.094 34.406 9.969 1 78.75 33 ARG B CA 1
ATOM 2525 C C . ARG B 1 33 ? -14.844 34.062 9.164 1 78.75 33 ARG B C 1
ATOM 2527 O O . ARG B 1 33 ? -14.32 34.906 8.43 1 78.75 33 ARG B O 1
ATOM 2534 N N . LYS B 1 34 ? -14.414 32.969 9.336 1 77.56 34 LYS B N 1
ATOM 2535 C CA . LYS B 1 34 ? -13.211 32.5 8.648 1 77.56 34 LYS B CA 1
ATOM 2536 C C . LYS B 1 34 ? -13.375 32.594 7.133 1 77.56 34 LYS B C 1
ATOM 2538 O O . LYS B 1 34 ? -12.508 33.125 6.438 1 77.56 34 LYS B O 1
ATOM 2543 N N . TYR B 1 35 ? -14.477 31.984 6.707 1 77.31 35 TYR B N 1
ATOM 2544 C CA . TYR B 1 35 ? -14.719 32 5.266 1 77.31 35 TYR B CA 1
ATOM 2545 C C . TYR B 1 35 ? -14.945 33.438 4.77 1 77.31 35 TYR B C 1
ATOM 2547 O O . TYR B 1 35 ? -14.5 33.781 3.678 1 77.31 35 TYR B O 1
ATOM 2555 N N . LEU B 1 36 ? -15.578 34.188 5.621 1 80.25 36 LEU B N 1
ATOM 2556 C CA . LEU B 1 36 ? -15.867 35.562 5.246 1 80.25 36 LEU B CA 1
ATOM 2557 C C . LEU B 1 36 ? -14.602 36.406 5.254 1 80.25 36 LEU B C 1
ATOM 2559 O O . LEU B 1 36 ? -14.367 37.188 4.332 1 80.25 36 LEU B O 1
ATOM 2563 N N . GLN B 1 37 ? -13.781 36.094 6.188 1 78.31 37 GLN B N 1
ATOM 2564 C CA . GLN B 1 37 ? -12.516 36.812 6.258 1 78.31 37 GLN B CA 1
ATOM 2565 C C . GLN B 1 37 ? -11.602 36.438 5.098 1 78.31 37 GLN B C 1
ATOM 2567 O O . GLN B 1 37 ? -10.977 37.281 4.477 1 78.31 37 GLN B O 1
ATOM 2572 N N . ARG B 1 38 ? -11.609 35.25 4.879 1 74.25 38 ARG B N 1
ATOM 2573 C CA . ARG B 1 38 ? -10.773 34.688 3.82 1 74.25 38 ARG B CA 1
ATOM 2574 C C . ARG B 1 38 ? -11.195 35.219 2.453 1 74.25 38 ARG B C 1
ATOM 2576 O O . ARG B 1 38 ? -10.383 35.281 1.527 1 74.25 38 ARG B O 1
ATOM 2583 N N . ASN B 1 39 ? -12.383 35.5 2.439 1 76 39 ASN B N 1
ATOM 2584 C CA . ASN B 1 39 ? -12.953 35.969 1.186 1 76 39 ASN B CA 1
ATOM 2585 C C . ASN B 1 39 ? -13.305 37.469 1.265 1 76 39 ASN B C 1
ATOM 2587 O O . ASN B 1 39 ? -14.281 37.906 0.658 1 76 39 ASN B O 1
ATOM 2591 N N . HIS B 1 40 ? -12.445 38.094 2.166 1 74.5 40 HIS B N 1
ATOM 2592 C CA . HIS B 1 40 ? -12.516 39.562 2.334 1 74.5 40 HIS B CA 1
ATOM 2593 C C . HIS B 1 40 ? -13.953 40 2.592 1 74.5 40 HIS B C 1
ATOM 2595 O O . HIS B 1 40 ? -14.398 41 2.035 1 74.5 40 HIS B O 1
ATOM 2601 N N . TRP B 1 41 ? -14.727 39.219 3.203 1 79 41 TRP B N 1
ATOM 2602 C CA . TRP B 1 41 ? -16.062 39.469 3.742 1 79 41 TRP B CA 1
ATOM 2603 C C . TRP B 1 41 ? -17.094 39.562 2.623 1 79 41 TRP B C 1
ATOM 2605 O O . TRP B 1 41 ? -18.172 40.156 2.809 1 79 41 TRP B O 1
ATOM 2615 N N . ASN B 1 42 ? -16.609 39.031 1.458 1 77.19 42 ASN B N 1
ATOM 2616 C CA . ASN B 1 42 ? -17.594 38.844 0.399 1 77.19 42 ASN B CA 1
ATOM 2617 C C . ASN B 1 42 ? -18.375 37.531 0.6 1 77.19 42 ASN B C 1
ATOM 2619 O O . ASN B 1 42 ? -17.812 36.438 0.442 1 77.19 42 ASN B O 1
ATOM 2623 N N . ILE B 1 43 ? -19.672 37.562 0.867 1 80 43 ILE B N 1
ATOM 2624 C CA . ILE B 1 43 ? -20.5 36.438 1.307 1 80 43 ILE B CA 1
ATOM 2625 C C . ILE B 1 43 ? -20.625 35.438 0.178 1 80 43 ILE B C 1
ATOM 2627 O O . ILE B 1 43 ? -20.531 34.219 0.409 1 80 43 ILE B O 1
ATOM 2631 N N . ASN B 1 44 ? -20.734 35.875 -1.009 1 76.56 44 ASN B N 1
ATOM 2632 C CA . ASN B 1 44 ? -20.922 34.938 -2.127 1 76.56 44 ASN B CA 1
ATOM 2633 C C . ASN B 1 44 ? -19.672 34.094 -2.373 1 76.56 44 ASN B C 1
ATOM 2635 O O . ASN B 1 44 ? -19.75 32.906 -2.574 1 76.56 44 ASN B O 1
ATOM 2639 N N . TYR B 1 45 ? -18.562 34.75 -2.289 1 74.56 45 TYR B N 1
ATOM 2640 C CA . TYR B 1 45 ? -17.312 34.031 -2.463 1 74.56 45 TYR B CA 1
ATOM 2641 C C . TYR B 1 45 ? -17.047 33.094 -1.28 1 74.56 45 TYR B C 1
ATOM 2643 O O . TYR B 1 45 ? -16.594 31.969 -1.459 1 74.56 45 TYR B O 1
ATOM 2651 N N . ALA B 1 46 ? -17.422 33.625 -0.139 1 77.62 46 ALA B N 1
ATOM 2652 C CA . ALA B 1 46 ? -17.25 32.812 1.071 1 77.62 46 ALA B CA 1
ATOM 2653 C C . ALA B 1 46 ? -18.141 31.578 1.046 1 77.62 46 ALA B C 1
ATOM 2655 O O . ALA B 1 46 ? -17.719 30.484 1.43 1 77.62 46 ALA B O 1
ATOM 2656 N N . LEU B 1 47 ? -19.297 31.766 0.592 1 75.94 47 LEU B N 1
ATOM 2657 C CA . LEU B 1 47 ? -20.234 30.656 0.479 1 75.94 47 LEU B CA 1
ATOM 2658 C C . LEU B 1 47 ? -19.75 29.625 -0.541 1 75.94 47 LEU B C 1
ATOM 2660 O O . LEU B 1 47 ? -19.781 28.422 -0.282 1 75.94 47 LEU B O 1
ATOM 2664 N N . ASN B 1 48 ? -19.312 30.078 -1.647 1 69.44 48 ASN B N 1
ATOM 2665 C CA . ASN B 1 48 ? -18.766 29.172 -2.652 1 69.44 48 ASN B CA 1
ATOM 2666 C C . ASN B 1 48 ? -17.562 28.391 -2.109 1 69.44 48 ASN B C 1
ATOM 2668 O O . ASN B 1 48 ? -17.469 27.188 -2.318 1 69.44 48 ASN B O 1
ATOM 2672 N N . ASP B 1 49 ? -16.766 29.141 -1.497 1 68.75 49 ASP B N 1
ATOM 2673 C CA . ASP B 1 49 ? -15.602 28.531 -0.865 1 68.75 49 ASP B CA 1
ATOM 2674 C C . ASP B 1 49 ? -16.016 27.516 0.19 1 68.75 49 ASP B C 1
ATOM 2676 O O . ASP B 1 49 ? -15.438 26.422 0.263 1 68.75 49 ASP B O 1
ATOM 2680 N N . TYR B 1 50 ? -17.016 27.875 0.95 1 67.44 50 TYR B N 1
ATOM 2681 C CA . TYR B 1 50 ? -17.531 27 1.989 1 67.44 50 TYR B CA 1
ATOM 2682 C C . TYR B 1 50 ? -18.172 25.75 1.381 1 67.44 50 TYR B C 1
ATOM 2684 O O . TYR B 1 50 ? -17.875 24.625 1.807 1 67.44 50 TYR B O 1
ATOM 2692 N N . TYR B 1 51 ? -19.078 25.906 0.459 1 65.31 51 TYR B N 1
ATOM 2693 C CA . TYR B 1 51 ? -19.75 24.766 -0.131 1 65.31 51 TYR B CA 1
ATOM 2694 C C . TYR B 1 51 ? -18.781 23.922 -0.944 1 65.31 51 TYR B C 1
ATOM 2696 O O . TYR B 1 51 ? -18.906 22.688 -0.982 1 65.31 51 TYR B O 1
ATOM 2704 N N . ASP B 1 52 ? -17.875 24.562 -1.614 1 58.16 52 ASP B N 1
ATOM 2705 C CA . ASP B 1 52 ? -16.844 23.844 -2.357 1 58.16 52 ASP B CA 1
ATOM 2706 C C . ASP B 1 52 ? -15.984 23 -1.421 1 58.16 52 ASP B C 1
ATOM 2708 O O . ASP B 1 52 ? -15.641 21.859 -1.742 1 58.16 52 ASP B O 1
ATOM 2712 N N . LYS B 1 53 ? -15.555 23.781 -0.33 1 58.72 53 LYS B N 1
ATOM 2713 C CA . LYS B 1 53 ? -14.609 23.141 0.581 1 58.72 53 LYS B CA 1
ATOM 2714 C C . LYS B 1 53 ? -15.328 22.266 1.599 1 58.72 53 LYS B C 1
ATOM 2716 O O . LYS B 1 53 ? -14.852 21.188 1.945 1 58.72 53 LYS B O 1
ATOM 2721 N N . GLU B 1 54 ? -16.422 22.859 2.076 1 56.88 54 GLU B N 1
ATOM 2722 C CA . GLU B 1 54 ? -17.094 22.125 3.146 1 56.88 54 GLU B CA 1
ATOM 2723 C C . GLU B 1 54 ? -18.156 21.188 2.59 1 56.88 54 GLU B C 1
ATOM 2725 O O . GLU B 1 54 ? -18.375 20.094 3.127 1 56.88 54 GLU B O 1
ATOM 2730 N N . ILE B 1 55 ? -18.953 21.703 1.649 1 52.19 55 ILE B N 1
ATOM 2731 C CA . ILE B 1 55 ? -20.047 20.891 1.173 1 52.19 55 ILE B CA 1
ATOM 2732 C C . ILE B 1 55 ? -19.719 20.312 -0.205 1 52.19 55 ILE B C 1
ATOM 2734 O O . ILE B 1 55 ? -20.297 19.312 -0.631 1 52.19 55 ILE B O 1
ATOM 2738 N N . GLY B 1 56 ? -18.609 20.031 -0.833 1 44.81 56 GLY B N 1
ATOM 2739 C CA . GLY B 1 56 ? -18.203 19.422 -2.088 1 44.81 56 GLY B CA 1
ATOM 2740 C C . GLY B 1 56 ? -19.062 19.844 -3.266 1 44.81 56 GLY B C 1
ATOM 2741 O O . GLY B 1 56 ? -19.109 19.156 -4.285 1 44.81 56 GLY B O 1
ATOM 2742 N N . THR B 1 57 ? -20.125 20.578 -3.189 1 35.41 57 THR B N 1
ATOM 2743 C CA . THR B 1 57 ? -21.016 20.594 -4.34 1 35.41 57 THR B CA 1
ATOM 2744 C C . THR B 1 57 ? -20.312 21.172 -5.566 1 35.41 57 THR B C 1
ATOM 2746 O O . THR B 1 57 ? -20.328 20.562 -6.637 1 35.41 57 THR B O 1
ATOM 2749 N N . PHE B 1 58 ? -20.859 22.578 -6.047 1 31.25 58 PHE B N 1
ATOM 2750 C CA . PHE B 1 58 ? -21.125 23 -7.418 1 31.25 58 PHE B CA 1
ATOM 2751 C C . PHE B 1 58 ? -19.828 23.156 -8.203 1 31.25 58 PHE B C 1
ATOM 2753 O O . PHE B 1 58 ? -19.641 22.516 -9.242 1 31.25 58 PHE B O 1
ATOM 2760 N N . THR B 1 59 ? -19.719 24.625 -8.945 1 31.88 59 THR B N 1
ATOM 2761 C CA . THR B 1 59 ? -19.125 25.078 -10.195 1 31.88 59 THR B CA 1
ATOM 2762 C C . THR B 1 59 ? -17.609 24.984 -10.148 1 31.88 59 THR B C 1
ATOM 2764 O O . THR B 1 59 ? -17.016 25.016 -9.062 1 31.88 59 THR B O 1
ATOM 2767 N N . ASP B 1 60 ? -16.938 24.969 -11.492 1 31.61 60 ASP B N 1
ATOM 2768 C CA . ASP B 1 60 ? -15.664 24.812 -12.188 1 31.61 60 ASP B CA 1
ATOM 2769 C C . ASP B 1 60 ? -14.602 25.734 -11.586 1 31.61 60 ASP B C 1
ATOM 2771 O O . ASP B 1 60 ? -13.469 25.312 -11.336 1 31.61 60 ASP B O 1
ATOM 2775 N N . GLU B 1 61 ? -14.57 27.156 -12.109 1 30.62 61 GLU B N 1
ATOM 2776 C CA . GLU B 1 61 ? -13.484 28.047 -12.516 1 30.62 61 GLU B CA 1
ATOM 2777 C C . GLU B 1 61 ? -12.898 28.797 -11.32 1 30.62 61 GLU B C 1
ATOM 2779 O O . GLU B 1 61 ? -12.156 29.766 -11.484 1 30.62 61 GLU B O 1
ATOM 2784 N N . VAL B 1 62 ? -13.609 29.109 -10.344 1 31.81 62 VAL B N 1
ATOM 2785 C CA . VAL B 1 62 ? -13.172 30.266 -9.57 1 31.81 62 VAL B CA 1
ATOM 2786 C C . VAL B 1 62 ? -11.703 30.109 -9.195 1 31.81 62 VAL B C 1
ATOM 2788 O O . VAL B 1 62 ? -11.273 29.047 -8.766 1 31.81 62 VAL B O 1
ATOM 2791 N N . SER B 1 63 ? -10.891 31.188 -9.695 1 31.86 63 SER B N 1
ATOM 2792 C CA . SER B 1 63 ? -9.516 31.641 -9.516 1 31.86 63 SER B CA 1
ATOM 2793 C C . SER B 1 63 ? -9.117 31.625 -8.039 1 31.86 63 SER B C 1
ATOM 2795 O O . SER B 1 63 ? -9.32 32.625 -7.336 1 31.86 63 SER B O 1
ATOM 2797 N N . THR B 1 64 ? -9.805 31 -7.25 1 32.53 64 THR B N 1
ATOM 2798 C CA . THR B 1 64 ? -9.516 31.125 -5.828 1 32.53 64 THR B CA 1
ATOM 2799 C C . THR B 1 64 ? -8.023 31.328 -5.59 1 32.53 64 THR B C 1
ATOM 2801 O O . THR B 1 64 ? -7.203 30.531 -6.023 1 32.53 64 THR B O 1
ATOM 2804 N N . VAL B 1 65 ? -7.648 32.656 -5.645 1 33.28 65 VAL B N 1
ATOM 2805 C CA . VAL B 1 65 ? -6.336 33.156 -5.23 1 33.28 65 VAL B CA 1
ATOM 2806 C C . VAL B 1 65 ? -5.824 32.312 -4.051 1 33.28 65 VAL B C 1
ATOM 2808 O O . VAL B 1 65 ? -6.164 32.594 -2.898 1 33.28 65 VAL B O 1
ATOM 2811 N N . ALA B 1 66 ? -6.309 31.234 -3.955 1 38.25 66 ALA B N 1
ATOM 2812 C CA . ALA B 1 66 ? -5.859 30.406 -2.844 1 38.25 66 ALA B CA 1
ATOM 2813 C C . ALA B 1 66 ? -4.352 30.531 -2.639 1 38.25 66 ALA B C 1
ATOM 2815 O O . ALA B 1 66 ? -3.574 30.312 -3.57 1 38.25 66 ALA B O 1
ATOM 2816 N N . HIS B 1 67 ? -3.895 31.75 -2.021 1 42.5 67 HIS B N 1
ATOM 2817 C CA . HIS B 1 67 ? -2.514 31.906 -1.574 1 42.5 67 HIS B CA 1
ATOM 2818 C C . HIS B 1 67 ? -1.865 30.547 -1.321 1 42.5 67 HIS B C 1
ATOM 2820 O O . HIS B 1 67 ? -2.475 29.672 -0.708 1 42.5 67 HIS B O 1
ATOM 2826 N N . PRO B 1 68 ? -0.915 30.328 -2.211 1 45.75 68 PRO B N 1
ATOM 2827 C CA . PRO B 1 68 ? -0.232 29.062 -2.412 1 45.75 68 PRO B CA 1
ATOM 2828 C C . PRO B 1 68 ? 0.192 28.406 -1.1 1 45.75 68 PRO B C 1
ATOM 2830 O O . PRO B 1 68 ? 0.636 29.094 -0.177 1 45.75 68 PRO B O 1
ATOM 2833 N N . PRO B 1 69 ? -0.239 27.312 -0.699 1 50.53 69 PRO B N 1
ATOM 2834 C CA . PRO B 1 69 ? 0.034 26.344 0.367 1 50.53 69 PRO B CA 1
ATOM 2835 C C . PRO B 1 69 ? 1.516 26.266 0.725 1 50.53 69 PRO B C 1
ATOM 2837 O O . PRO B 1 69 ? 2.365 26.734 -0.036 1 50.53 69 PRO B O 1
ATOM 2840 N N . VAL B 1 70 ? 1.854 25.5 1.887 1 64.12 70 VAL B N 1
ATOM 2841 C CA . VAL B 1 70 ? 2.721 24.922 2.908 1 64.12 70 VAL B CA 1
ATOM 2842 C C . VAL B 1 70 ? 3.863 24.156 2.244 1 64.12 70 VAL B C 1
ATOM 2844 O O . VAL B 1 70 ? 4.871 23.844 2.887 1 64.12 70 VAL B O 1
ATOM 2847 N N . TYR B 1 71 ? 4.121 24.516 0.893 1 85.06 71 TYR B N 1
ATOM 2848 C CA . TYR B 1 71 ? 5.211 23.75 0.296 1 85.06 71 TYR B CA 1
ATOM 2849 C C . TYR B 1 71 ? 6.297 24.672 -0.242 1 85.06 71 TYR B C 1
ATOM 2851 O O . TYR B 1 71 ? 6.039 25.844 -0.53 1 85.06 71 TYR B O 1
ATOM 2859 N N . PRO B 1 72 ? 7.594 24.203 -0.338 1 89.19 72 PRO B N 1
ATOM 2860 C CA . PRO B 1 72 ? 8.672 24.984 -0.935 1 89.19 72 PRO B CA 1
ATOM 2861 C C . PRO B 1 72 ? 8.32 25.516 -2.326 1 89.19 72 PRO B C 1
ATOM 2863 O O . PRO B 1 72 ? 7.68 24.812 -3.107 1 89.19 72 PRO B O 1
ATOM 2866 N N . LYS B 1 73 ? 8.742 26.703 -2.59 1 91 73 LYS B N 1
ATOM 2867 C CA . LYS B 1 73 ? 8.453 27.359 -3.865 1 91 73 LYS B CA 1
ATOM 2868 C C . LYS B 1 73 ? 8.953 26.516 -5.035 1 91 73 LYS B C 1
ATOM 2870 O O . LYS B 1 73 ? 8.273 26.406 -6.062 1 91 73 LYS B O 1
ATOM 2875 N N . GLU B 1 74 ? 10.188 25.969 -4.848 1 94.75 74 GLU B N 1
ATOM 2876 C CA . GLU B 1 74 ? 10.773 25.141 -5.898 1 94.75 74 GLU B CA 1
ATOM 2877 C C . GLU B 1 74 ? 9.859 23.984 -6.266 1 94.75 74 GLU B C 1
ATOM 2879 O O . GLU B 1 74 ? 9.719 23.641 -7.441 1 94.75 74 GLU B O 1
ATOM 2884 N N . LEU B 1 75 ? 9.25 23.406 -5.297 1 96 75 LEU B N 1
ATOM 2885 C CA . LEU B 1 75 ? 8.352 22.281 -5.512 1 96 75 LEU B CA 1
ATOM 2886 C C . LEU B 1 75 ? 7.082 22.719 -6.234 1 96 75 LEU B C 1
ATOM 2888 O O . LEU B 1 75 ? 6.641 22.062 -7.18 1 96 75 LEU B O 1
ATOM 2892 N N . THR B 1 76 ? 6.531 23.797 -5.824 1 93.5 76 THR B N 1
ATOM 2893 C CA . THR B 1 76 ? 5.328 24.312 -6.449 1 93.5 76 THR B CA 1
ATOM 2894 C C . THR B 1 76 ? 5.582 24.656 -7.918 1 93.5 76 THR B C 1
ATOM 2896 O O . THR B 1 76 ? 4.723 24.422 -8.773 1 93.5 76 THR B O 1
ATOM 2899 N N . GLN B 1 77 ? 6.719 25.125 -8.156 1 95.56 77 GLN B N 1
ATOM 2900 C CA . GLN B 1 77 ? 7.086 25.484 -9.523 1 95.56 77 GLN B CA 1
ATOM 2901 C C . GLN B 1 77 ? 7.168 24.25 -10.414 1 95.56 77 GLN B C 1
ATOM 2903 O O . GLN B 1 77 ? 6.836 24.312 -11.602 1 95.56 77 GLN B O 1
ATOM 2908 N N . VAL B 1 78 ? 7.641 23.172 -9.844 1 96.94 78 VAL B N 1
ATOM 2909 C CA . VAL B 1 78 ? 7.676 21.938 -10.609 1 96.94 78 VAL B CA 1
ATOM 2910 C C . VAL B 1 78 ? 6.262 21.547 -11.039 1 96.94 78 VAL B C 1
ATOM 2912 O O . VAL B 1 78 ? 6.023 21.234 -12.203 1 96.94 78 VAL B O 1
ATOM 2915 N N . PHE B 1 79 ? 5.348 21.547 -10.102 1 96.44 79 PHE B N 1
ATOM 2916 C CA . PHE B 1 79 ? 3.967 21.203 -10.422 1 96.44 79 PHE B CA 1
ATOM 2917 C C . PHE B 1 79 ? 3.426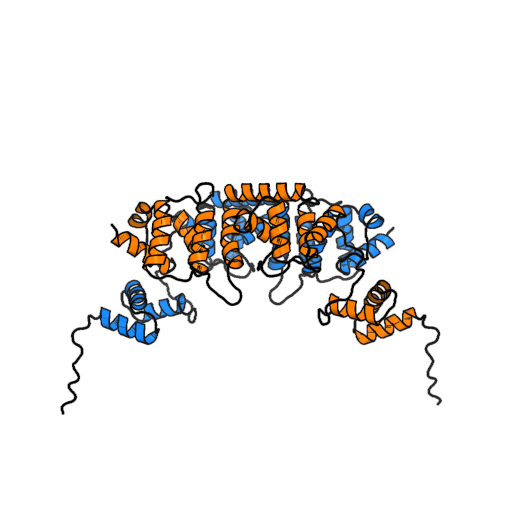 22.109 -11.523 1 96.44 79 PHE B C 1
ATOM 2919 O O . PHE B 1 79 ? 2.859 21.625 -12.508 1 96.44 79 PHE B O 1
ATOM 2926 N N . GLU B 1 80 ? 3.652 23.375 -11.375 1 95.75 80 GLU B N 1
ATOM 2927 C CA . GLU B 1 80 ? 3.119 24.359 -12.305 1 95.75 80 GLU B CA 1
ATOM 2928 C C . GLU B 1 80 ? 3.729 24.203 -13.695 1 95.75 80 GLU B C 1
ATOM 2930 O O . GLU B 1 80 ? 3.066 24.453 -14.703 1 95.75 80 GLU B O 1
ATOM 2935 N N . HIS B 1 81 ? 4.898 23.797 -13.758 1 96.75 81 HIS B N 1
ATOM 2936 C CA . HIS B 1 81 ? 5.605 23.625 -15.023 1 96.75 81 HIS B CA 1
ATOM 2937 C C . HIS B 1 81 ? 4.969 22.547 -15.883 1 96.75 81 HIS B C 1
ATOM 2939 O O . HIS B 1 81 ? 4.965 22.641 -17.109 1 96.75 81 HIS B O 1
ATOM 2945 N N . TYR B 1 82 ? 4.379 21.562 -15.219 1 97.12 82 TYR B N 1
ATOM 2946 C CA . TYR B 1 82 ? 3.977 20.391 -15.992 1 97.12 82 TYR B CA 1
ATOM 2947 C C . TYR B 1 82 ? 2.465 20.344 -16.172 1 97.12 82 TYR B C 1
ATOM 2949 O O . TYR B 1 82 ? 1.95 19.562 -16.969 1 97.12 82 TYR B O 1
ATOM 2957 N N . ILE B 1 83 ? 1.809 21.141 -15.453 1 95.69 83 ILE B N 1
ATOM 2958 C CA . ILE B 1 83 ? 0.355 21.094 -15.57 1 95.69 83 ILE B CA 1
ATOM 2959 C C . ILE B 1 83 ? -0.071 21.625 -16.938 1 95.69 83 ILE B C 1
ATOM 2961 O O . ILE B 1 83 ? 0.631 22.453 -17.531 1 95.69 83 ILE B O 1
ATOM 2965 N N . ASN B 1 84 ? -1.107 21.078 -17.406 1 91.56 84 ASN B N 1
ATOM 2966 C CA . ASN B 1 84 ? -1.783 21.469 -18.641 1 91.56 84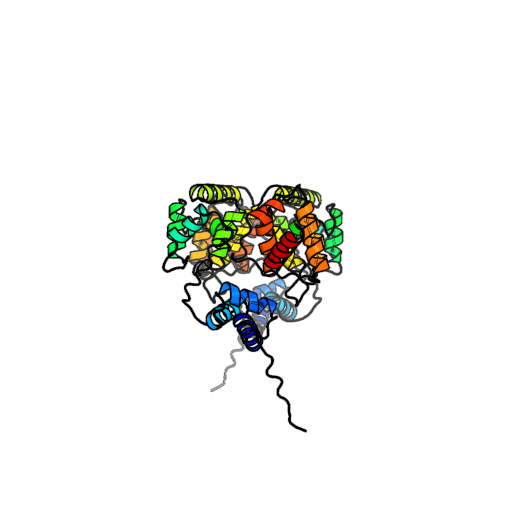 ASN B CA 1
ATOM 2967 C C . ASN B 1 84 ? -3.223 21.906 -18.375 1 91.56 84 ASN B C 1
ATOM 2969 O O . ASN B 1 84 ? -4.031 21.109 -17.891 1 91.56 84 ASN B O 1
ATOM 2973 N N . ASN B 1 85 ? -3.572 23.156 -18.719 1 91.31 85 ASN B N 1
ATOM 2974 C CA . ASN B 1 85 ? -4.906 23.688 -18.469 1 91.31 85 ASN B CA 1
ATOM 2975 C C . ASN B 1 85 ? -5.332 23.5 -17.016 1 91.31 85 ASN B C 1
ATOM 2977 O O . ASN B 1 85 ? -6.406 22.953 -16.75 1 91.31 85 ASN B O 1
ATOM 2981 N N . ASN B 1 86 ? -4.434 23.672 -16.109 1 88.94 86 ASN B N 1
ATOM 2982 C CA . ASN B 1 86 ? -4.625 23.672 -14.664 1 88.94 86 ASN B CA 1
ATOM 2983 C C . ASN B 1 86 ? -4.797 22.266 -14.117 1 88.94 86 ASN B C 1
ATOM 2985 O O . ASN B 1 86 ? -5.273 22.078 -12.992 1 88.94 86 ASN B O 1
ATOM 2989 N N . LEU B 1 87 ? -4.5 21.359 -15.016 1 93 87 LEU B N 1
ATOM 2990 C CA . LEU B 1 87 ? -4.621 19.969 -14.57 1 93 87 LEU B CA 1
ATOM 2991 C C . LEU B 1 87 ? -3.314 19.219 -14.781 1 93 87 LEU B C 1
ATOM 2993 O O . LEU B 1 87 ? -2.639 19.406 -15.797 1 93 87 LEU B O 1
ATOM 2997 N N . PHE B 1 88 ? -2.959 18.406 -13.836 1 97.12 88 PHE B N 1
ATOM 2998 C CA . PHE B 1 88 ? -1.896 17.422 -14.039 1 97.12 88 PHE B CA 1
ATOM 2999 C C . PHE B 1 88 ? -2.451 16.141 -14.641 1 97.12 88 PHE B C 1
ATOM 3001 O O . PHE B 1 88 ? -2.646 15.156 -13.93 1 97.12 88 PHE B O 1
ATOM 3008 N N . ASP B 1 89 ? -2.686 16.188 -15.867 1 95.69 89 ASP B N 1
ATOM 3009 C CA . ASP B 1 89 ? -3.355 15.102 -16.578 1 95.69 89 ASP B CA 1
ATOM 3010 C C . ASP B 1 89 ? -2.342 14.117 -17.156 1 95.69 89 ASP B C 1
ATOM 3012 O O . ASP B 1 89 ? -1.167 14.141 -16.781 1 95.69 89 ASP B O 1
ATOM 3016 N N . ILE B 1 90 ? -2.797 13.219 -17.984 1 93.81 90 ILE B N 1
ATOM 3017 C CA . ILE B 1 90 ? -1.961 12.141 -18.5 1 93.81 90 ILE B CA 1
ATOM 3018 C C . ILE B 1 90 ? -0.825 12.719 -19.328 1 93.81 90 ILE B C 1
ATOM 3020 O O . ILE B 1 90 ? 0.294 12.195 -19.312 1 93.81 90 ILE B O 1
ATOM 3024 N N . ASP B 1 91 ? -1.085 13.75 -20.109 1 94.81 91 ASP B N 1
ATOM 3025 C CA . ASP B 1 91 ? -0.03 14.406 -20.875 1 94.81 91 ASP B CA 1
ATOM 3026 C C . ASP B 1 91 ? 1.027 15.008 -19.969 1 94.81 91 ASP B C 1
ATOM 3028 O O . ASP B 1 91 ? 2.225 14.93 -20.25 1 94.81 91 ASP B O 1
ATOM 3032 N N . SER B 1 92 ? 0.585 15.648 -18.922 1 97 92 SER B N 1
ATOM 3033 C CA . SER B 1 92 ? 1.492 16.172 -17.906 1 97 92 SER B CA 1
ATOM 3034 C C . SER B 1 92 ? 2.379 15.07 -17.344 1 97 92 SER B C 1
ATOM 3036 O O . SER B 1 92 ? 3.592 15.242 -17.203 1 97 92 SER B O 1
ATOM 3038 N N . LEU B 1 93 ? 1.707 13.961 -17.016 1 96.19 93 LEU B N 1
ATOM 3039 C CA . LEU B 1 93 ? 2.424 12.828 -16.453 1 96.19 93 LEU B CA 1
ATOM 3040 C C . LEU B 1 93 ? 3.49 12.312 -17.406 1 96.19 93 LEU B C 1
ATOM 3042 O O . LEU B 1 93 ? 4.621 12.039 -17 1 96.19 93 LEU B O 1
ATOM 3046 N N . VAL B 1 94 ? 3.195 12.18 -18.656 1 95.38 94 VAL B N 1
ATOM 3047 C CA . VAL B 1 94 ? 4.117 11.672 -19.656 1 95.38 94 VAL B CA 1
ATOM 3048 C C . VAL B 1 94 ? 5.328 12.594 -19.766 1 95.38 94 VAL B C 1
ATOM 3050 O O . VAL B 1 94 ? 6.473 12.133 -19.766 1 95.38 94 VAL B O 1
ATOM 3053 N N . LYS B 1 95 ? 5.074 13.906 -19.828 1 96.62 95 LYS B N 1
ATOM 3054 C CA . LYS B 1 95 ? 6.156 14.883 -19.906 1 96.62 95 LYS B CA 1
ATOM 3055 C C . LYS B 1 95 ? 7.039 14.805 -18.656 1 96.62 95 LYS B C 1
ATOM 3057 O O . LYS B 1 95 ? 8.266 14.867 -18.75 1 96.62 95 LYS B O 1
ATOM 3062 N N . PHE B 1 96 ? 6.375 14.695 -17.578 1 97.81 96 PHE B N 1
ATOM 3063 C CA . PHE B 1 96 ? 7.062 14.633 -16.281 1 97.81 96 PHE B CA 1
ATOM 3064 C C . PHE B 1 96 ? 7.949 13.398 -16.203 1 97.81 96 PHE B C 1
ATOM 3066 O O . PHE B 1 96 ? 9.125 13.492 -15.852 1 97.81 96 PHE B O 1
ATOM 3073 N N . ILE B 1 97 ? 7.441 12.25 -16.578 1 96.81 97 ILE B N 1
ATOM 3074 C CA . ILE B 1 97 ? 8.164 10.984 -16.531 1 96.81 97 ILE B CA 1
ATOM 3075 C C . ILE B 1 97 ? 9.344 11.023 -17.5 1 96.81 97 ILE B C 1
ATOM 3077 O O . ILE B 1 97 ? 10.43 10.531 -17.188 1 96.81 97 ILE B O 1
ATOM 3081 N N . GLU B 1 98 ? 9.125 11.586 -18.625 1 96.81 98 GLU B N 1
ATOM 3082 C CA . GLU B 1 98 ? 10.203 11.711 -19.609 1 96.81 98 GLU B CA 1
ATOM 3083 C C . GLU B 1 98 ? 11.344 12.555 -19.062 1 96.81 98 GLU B C 1
ATOM 3085 O O . GLU B 1 98 ? 12.516 12.227 -19.25 1 96.81 98 GLU B O 1
ATOM 3090 N N . GLU B 1 99 ? 10.977 13.617 -18.453 1 96.81 99 GLU B N 1
ATOM 3091 C CA . GLU B 1 99 ? 11.992 14.461 -17.828 1 96.81 99 GLU B CA 1
ATOM 3092 C C . GLU B 1 99 ? 12.781 13.68 -16.781 1 96.81 99 GLU B C 1
ATOM 3094 O O . GLU B 1 99 ? 13.969 13.938 -16.578 1 96.81 99 GLU B O 1
ATOM 3099 N N . LEU B 1 100 ? 12.109 12.789 -16.125 1 97.19 100 LEU B N 1
ATOM 3100 C CA . LEU B 1 100 ? 12.75 11.984 -15.094 1 97.19 100 LEU B CA 1
ATOM 3101 C C . LEU B 1 100 ? 13.594 10.867 -15.719 1 97.19 100 LEU B C 1
ATOM 3103 O O . LEU B 1 100 ? 14.305 10.156 -15.008 1 97.19 100 LEU B O 1
ATOM 3107 N N . GLY B 1 101 ? 13.477 10.664 -17.016 1 96.12 101 GLY B N 1
ATOM 3108 C CA . GLY B 1 101 ? 14.32 9.711 -17.719 1 96.12 101 GLY B CA 1
ATOM 3109 C C . GLY B 1 101 ? 13.664 8.367 -17.938 1 96.12 101 GLY B C 1
ATOM 3110 O O . GLY B 1 101 ? 14.344 7.363 -18.156 1 96.12 101 GLY B O 1
ATOM 3111 N N . TYR B 1 102 ? 12.367 8.359 -17.859 1 96.38 102 TYR B N 1
ATOM 3112 C CA . TYR B 1 102 ? 11.656 7.094 -17.984 1 96.38 102 TYR B CA 1
ATOM 3113 C C . TYR B 1 102 ? 10.578 7.18 -19.047 1 96.38 102 TYR B C 1
ATOM 3115 O O . TYR B 1 102 ? 10.297 8.258 -19.578 1 96.38 102 TYR B O 1
ATOM 3123 N N . ASN B 1 103 ? 10.102 6.008 -19.406 1 93.69 103 ASN B N 1
ATOM 3124 C CA . ASN B 1 103 ? 8.945 5.91 -20.281 1 93.69 103 ASN B CA 1
ATOM 3125 C C . ASN B 1 103 ? 7.703 5.441 -19.531 1 93.69 103 ASN B C 1
ATOM 3127 O O . ASN B 1 103 ? 7.805 4.891 -18.438 1 93.69 103 ASN B O 1
ATOM 3131 N N . LEU B 1 104 ? 6.578 5.695 -20.125 1 90.19 104 LEU B N 1
ATOM 3132 C CA . LEU B 1 104 ? 5.293 5.363 -19.516 1 90.19 104 LEU B CA 1
ATOM 3133 C C . LEU B 1 104 ? 5.199 3.873 -19.219 1 90.19 104 LEU B C 1
ATOM 3135 O O . LEU B 1 104 ? 4.586 3.471 -18.234 1 90.19 104 LEU B O 1
ATOM 3139 N N . GLU B 1 105 ? 5.855 3.072 -20.016 1 89.81 105 GLU B N 1
ATOM 3140 C CA . GLU B 1 105 ? 5.691 1.625 -19.922 1 89.81 105 GLU B CA 1
ATOM 3141 C C . GLU B 1 105 ? 6.684 1.026 -18.922 1 89.81 105 GLU B C 1
ATOM 3143 O O . GLU B 1 105 ? 6.57 -0.143 -18.547 1 89.81 105 GLU B O 1
ATOM 3148 N N . ASP B 1 106 ? 7.598 1.808 -18.438 1 94.25 106 ASP B N 1
ATOM 3149 C CA . ASP B 1 106 ? 8.625 1.315 -17.516 1 94.25 106 ASP B CA 1
ATOM 3150 C C . ASP B 1 106 ? 8.016 0.911 -16.172 1 94.25 106 ASP B C 1
ATOM 3152 O O . ASP B 1 106 ? 7.094 1.562 -15.688 1 94.25 106 ASP B O 1
ATOM 3156 N N . LEU B 1 107 ? 8.609 -0.131 -15.578 1 96.88 107 LEU B N 1
ATOM 3157 C CA . LEU B 1 107 ? 8.148 -0.526 -14.25 1 96.88 107 LEU B CA 1
ATOM 3158 C C . LEU B 1 107 ? 8.422 0.575 -13.227 1 96.88 107 LEU B C 1
ATOM 3160 O O . LEU B 1 107 ? 7.66 0.745 -12.273 1 96.88 107 LEU B O 1
ATOM 3164 N N . ALA B 1 108 ? 9.461 1.332 -13.469 1 95.56 108 ALA B N 1
ATOM 3165 C CA . ALA B 1 108 ? 9.758 2.473 -12.602 1 95.56 108 ALA B CA 1
ATOM 3166 C C . ALA B 1 108 ? 8.602 3.467 -12.594 1 95.56 108 ALA B C 1
ATOM 3168 O O . ALA B 1 108 ? 8.336 4.109 -11.57 1 95.56 108 ALA B O 1
ATOM 3169 N N . THR B 1 109 ? 8.008 3.574 -13.703 1 96.12 109 THR B N 1
ATOM 3170 C CA . THR B 1 109 ? 6.844 4.449 -13.797 1 96.12 109 THR B CA 1
ATOM 3171 C C . THR B 1 109 ? 5.707 3.93 -12.914 1 96.12 109 THR B C 1
ATOM 3173 O O . THR B 1 109 ? 4.969 4.715 -12.32 1 96.12 109 THR B O 1
ATOM 3176 N N . LEU B 1 110 ? 5.531 2.625 -12.797 1 97.25 110 LEU B N 1
ATOM 3177 C CA . LEU B 1 110 ? 4.547 2.055 -11.883 1 97.25 110 LEU B CA 1
ATOM 3178 C C . LEU B 1 110 ? 4.875 2.424 -10.438 1 97.25 110 LEU B C 1
ATOM 3180 O O . LEU B 1 110 ? 3.973 2.723 -9.648 1 97.25 110 LEU B O 1
ATOM 3184 N N . CYS B 1 111 ? 6.125 2.377 -10.109 1 97.62 111 CYS B N 1
ATOM 3185 C CA . CYS B 1 111 ? 6.566 2.785 -8.781 1 97.62 111 CYS B CA 1
ATOM 3186 C C . CYS B 1 111 ? 6.203 4.238 -8.508 1 97.62 111 CYS B C 1
ATOM 3188 O O . CYS B 1 111 ? 5.703 4.566 -7.434 1 97.62 111 CYS B O 1
ATOM 3190 N N . LEU B 1 112 ? 6.445 5.059 -9.477 1 97.5 112 LEU B N 1
ATOM 3191 C CA . LEU B 1 112 ? 6.113 6.477 -9.359 1 97.5 112 LEU B CA 1
ATOM 3192 C C . LEU B 1 112 ? 4.613 6.668 -9.188 1 97.5 112 LEU B C 1
ATOM 3194 O O . LEU B 1 112 ? 4.176 7.441 -8.328 1 97.5 112 LEU B O 1
ATOM 3198 N N . ALA B 1 113 ? 3.861 6.027 -10.039 1 97.12 113 ALA B N 1
ATOM 3199 C CA . ALA B 1 113 ? 2.406 6.121 -9.953 1 97.12 113 ALA B CA 1
ATOM 3200 C C . ALA B 1 113 ? 1.905 5.691 -8.578 1 97.12 113 ALA B C 1
ATOM 3202 O O . ALA B 1 113 ? 1.022 6.332 -8.008 1 97.12 113 ALA B O 1
ATOM 3203 N N . HIS B 1 114 ? 2.463 4.621 -8.117 1 96.94 114 HIS B N 1
ATOM 3204 C CA . HIS B 1 114 ? 2.115 4.129 -6.785 1 96.94 114 HIS B CA 1
ATOM 3205 C C . HIS B 1 114 ? 2.469 5.148 -5.711 1 96.94 114 HIS B C 1
ATOM 3207 O O . HIS B 1 114 ? 1.672 5.402 -4.805 1 96.94 114 HIS B O 1
ATOM 3213 N N . LEU B 1 115 ? 3.621 5.73 -5.785 1 96.88 115 LEU B N 1
ATOM 3214 C CA . LEU B 1 115 ? 4.07 6.746 -4.844 1 96.88 115 LEU B CA 1
ATOM 3215 C C . LEU B 1 115 ? 3.117 7.938 -4.832 1 96.88 115 LEU B C 1
ATOM 3217 O O . LEU B 1 115 ? 2.748 8.43 -3.762 1 96.88 115 LEU B O 1
ATOM 3221 N N . LEU B 1 116 ? 2.73 8.32 -6.008 1 96.81 116 LEU B N 1
ATOM 3222 C CA . LEU B 1 116 ? 1.906 9.516 -6.145 1 96.81 116 LEU B CA 1
ATOM 3223 C C . LEU B 1 116 ? 0.442 9.203 -5.855 1 96.81 116 LEU B C 1
ATOM 3225 O O . LEU B 1 116 ? -0.389 10.117 -5.789 1 96.81 116 LEU B O 1
ATOM 3229 N N . GLY B 1 117 ? 0.083 7.938 -5.785 1 94.88 117 GLY B N 1
ATOM 3230 C CA . GLY B 1 117 ? -1.24 7.539 -5.336 1 94.88 117 GLY B CA 1
ATOM 3231 C C . GLY B 1 117 ? -2.242 7.402 -6.465 1 94.88 117 GLY B C 1
ATOM 3232 O O . GLY B 1 117 ? -3.445 7.574 -6.258 1 94.88 117 GLY B O 1
ATOM 3233 N N . TYR B 1 118 ? -1.79 7.152 -7.641 1 95.94 118 TYR B N 1
ATOM 3234 C CA . TYR B 1 118 ? -2.699 6.977 -8.766 1 95.94 118 TYR B CA 1
ATOM 3235 C C . TYR B 1 118 ? -3.545 5.719 -8.594 1 95.94 118 TYR B C 1
ATOM 3237 O O . TYR B 1 118 ? -3.021 4.652 -8.266 1 95.94 118 TYR B O 1
ATOM 3245 N N . LYS B 1 119 ? -4.793 5.863 -8.836 1 93.69 119 LYS B N 1
ATOM 3246 C CA . LYS B 1 119 ? -5.66 4.699 -8.992 1 93.69 119 LYS B CA 1
ATOM 3247 C C . LYS B 1 119 ? -5.863 4.359 -10.461 1 93.69 119 LYS B C 1
ATOM 3249 O O . LYS B 1 119 ? -5.902 3.186 -10.836 1 93.69 119 LYS B O 1
ATOM 3254 N N . LYS B 1 120 ? -6.023 5.418 -11.219 1 93.38 120 LYS B N 1
ATOM 3255 C CA . LYS B 1 120 ? -6.109 5.363 -12.672 1 93.38 120 LYS B CA 1
ATOM 3256 C C . LYS B 1 120 ? -5.285 6.469 -13.32 1 93.38 120 LYS B C 1
ATOM 3258 O O . LYS B 1 120 ? -5.379 7.633 -12.922 1 93.38 120 LYS B O 1
ATOM 3263 N N . LEU B 1 121 ? -4.559 6.078 -14.312 1 90.38 121 LEU B N 1
ATOM 3264 C CA . LEU B 1 121 ? -3.646 7.039 -14.922 1 90.38 121 LEU B CA 1
ATOM 3265 C C . LEU B 1 121 ? -4.418 8.133 -15.648 1 90.38 121 LEU B C 1
ATOM 3267 O O . LEU B 1 121 ? -3.912 9.25 -15.82 1 90.38 121 LEU B O 1
ATOM 3271 N N . GLU B 1 122 ? -5.602 7.785 -16.062 1 89.38 122 GLU B N 1
ATOM 3272 C CA . GLU B 1 122 ? -6.383 8.734 -16.844 1 89.38 122 GLU B CA 1
ATOM 3273 C C . GLU B 1 122 ? -6.918 9.867 -15.977 1 89.38 122 GLU B C 1
ATOM 3275 O O . GLU B 1 122 ? -7.336 10.906 -16.484 1 89.38 122 GLU B O 1
ATOM 3280 N N . GLU B 1 123 ? -6.965 9.625 -14.727 1 92.88 123 GLU B N 1
ATOM 3281 C CA . GLU B 1 123 ? -7.449 10.648 -13.812 1 92.88 123 GLU B CA 1
ATOM 3282 C C . GLU B 1 123 ? -6.348 11.648 -13.477 1 92.88 123 GLU B C 1
ATOM 3284 O O . GLU B 1 123 ? -5.234 11.258 -13.125 1 92.88 123 GLU B O 1
ATOM 3289 N N . PRO B 1 124 ? -6.699 12.891 -13.586 1 95.94 124 PRO B N 1
ATOM 3290 C CA . PRO B 1 124 ? -5.676 13.883 -13.25 1 95.94 124 PRO B CA 1
ATOM 3291 C C . PRO B 1 124 ? -5.262 13.82 -11.781 1 95.94 124 PRO B C 1
ATOM 3293 O O . PRO B 1 124 ? -6.09 13.539 -10.914 1 95.94 124 PRO B O 1
ATOM 3296 N N . LEU B 1 125 ? -3.994 14.102 -11.562 1 96.69 125 LEU B N 1
ATOM 3297 C CA . LEU B 1 125 ? -3.467 14.133 -10.203 1 96.69 125 LEU B CA 1
ATOM 3298 C C . LEU B 1 125 ? -3.768 15.469 -9.539 1 96.69 125 LEU B C 1
ATOM 3300 O O . LEU B 1 125 ? -3.555 16.531 -10.133 1 96.69 125 LEU B O 1
ATOM 3304 N N . LYS B 1 126 ? -4.281 15.414 -8.328 1 93 126 LYS B N 1
ATOM 3305 C CA . LYS B 1 126 ? -4.555 16.641 -7.586 1 93 126 LYS B CA 1
ATOM 3306 C C . LYS B 1 126 ? -3.262 17.344 -7.176 1 93 126 LYS B C 1
ATOM 3308 O O . LYS B 1 126 ? -2.285 16.672 -6.812 1 93 126 LYS B O 1
ATOM 3313 N N . ARG B 1 127 ? -3.352 18.609 -7.184 1 92.88 127 ARG B N 1
ATOM 3314 C CA . ARG B 1 127 ? -2.211 19.438 -6.805 1 92.88 127 ARG B CA 1
ATOM 3315 C C . ARG B 1 127 ? -1.693 19.047 -5.422 1 92.88 127 ARG B C 1
ATOM 3317 O O . ARG B 1 127 ? -0.492 18.844 -5.238 1 92.88 127 ARG B O 1
ATOM 3324 N N . GLU B 1 128 ? -2.561 18.906 -4.512 1 89.19 128 GLU B N 1
ATOM 3325 C CA . GLU B 1 128 ? -2.186 18.609 -3.131 1 89.19 128 GLU B CA 1
ATOM 3326 C C . GLU B 1 128 ? -1.503 17.25 -3.018 1 89.19 128 GLU B C 1
ATOM 3328 O O . GLU B 1 128 ? -0.548 17.094 -2.254 1 89.19 128 GLU B O 1
ATOM 3333 N N . ASP B 1 129 ? -1.965 16.281 -3.744 1 92.81 129 ASP B N 1
ATOM 3334 C CA . ASP B 1 129 ? -1.358 14.953 -3.717 1 92.81 129 ASP B CA 1
ATOM 3335 C C . ASP B 1 129 ? 0.071 14.992 -4.254 1 92.81 129 ASP B C 1
ATOM 3337 O O . ASP B 1 129 ? 0.976 14.398 -3.668 1 92.81 129 ASP B O 1
ATOM 3341 N N . PHE B 1 130 ? 0.184 15.719 -5.359 1 96.38 130 PHE B N 1
ATOM 3342 C CA . PHE B 1 130 ? 1.514 15.875 -5.938 1 96.38 130 PHE B CA 1
ATOM 3343 C C . PHE B 1 130 ? 2.463 16.547 -4.949 1 96.38 130 PHE B C 1
ATOM 3345 O O . PHE B 1 130 ? 3.531 16 -4.648 1 96.38 130 PHE B O 1
ATOM 3352 N N . LEU B 1 131 ? 2.08 17.641 -4.43 1 94.88 131 LEU B N 1
ATOM 3353 C CA . LEU B 1 131 ? 2.961 18.469 -3.604 1 94.88 131 LEU B CA 1
ATOM 3354 C C . LEU B 1 131 ? 3.236 17.797 -2.264 1 94.88 131 LEU B C 1
ATOM 3356 O O . LEU B 1 131 ? 4.387 17.719 -1.825 1 94.88 131 LEU B O 1
ATOM 3360 N N . SER B 1 132 ? 2.242 17.25 -1.614 1 92.5 132 SER B N 1
ATOM 3361 C CA . SER B 1 132 ? 2.42 16.609 -0.309 1 92.5 132 SER B CA 1
ATOM 3362 C C . SER B 1 132 ? 3.309 15.383 -0.405 1 92.5 132 SER B C 1
ATOM 3364 O O . SER B 1 132 ? 4.16 15.156 0.459 1 92.5 132 SER B O 1
ATOM 3366 N N . THR B 1 133 ? 3.117 14.586 -1.438 1 95.06 133 THR B N 1
ATOM 3367 C CA . THR B 1 133 ? 3.889 13.359 -1.606 1 95.06 133 THR B CA 1
ATOM 3368 C C . THR B 1 133 ? 5.375 13.672 -1.763 1 95.06 133 THR B C 1
ATOM 3370 O O . THR B 1 133 ? 6.211 13.109 -1.055 1 95.06 133 THR B O 1
ATOM 3373 N N . TRP B 1 134 ? 5.633 14.594 -2.635 1 96.44 134 TRP B N 1
ATOM 3374 C CA . TRP B 1 134 ? 7.035 14.914 -2.873 1 96.44 134 TRP B CA 1
ATOM 3375 C C . TRP B 1 134 ? 7.645 15.617 -1.66 1 96.44 134 TRP B C 1
ATOM 3377 O O . TRP B 1 134 ? 8.805 15.367 -1.314 1 96.44 134 TRP B O 1
ATOM 3387 N N . PHE B 1 135 ? 6.848 16.469 -1.073 1 94.06 135 PHE B N 1
ATOM 3388 C CA . PHE B 1 135 ? 7.32 17.125 0.139 1 94.06 135 PHE B CA 1
ATOM 3389 C C . PHE B 1 135 ? 7.668 16.094 1.212 1 94.06 135 PHE B C 1
ATOM 3391 O O . PHE B 1 135 ? 8.727 16.188 1.838 1 94.06 135 PHE B O 1
ATOM 3398 N N . MET B 1 136 ? 6.828 15.109 1.368 1 92.5 136 MET B N 1
ATOM 3399 C CA . MET B 1 136 ? 7.055 14.078 2.377 1 92.5 136 MET B CA 1
ATOM 3400 C C . MET B 1 136 ? 8.312 13.281 2.064 1 92.5 136 MET B C 1
ATOM 3402 O O . MET B 1 136 ? 9.016 12.836 2.977 1 92.5 136 MET B O 1
ATOM 3406 N N . GLN B 1 137 ? 8.633 13.188 0.777 1 92.56 137 GLN B N 1
ATOM 3407 C CA . GLN B 1 137 ? 9.836 12.461 0.374 1 92.56 137 GLN B CA 1
ATOM 3408 C C . GLN B 1 137 ? 11.078 13.344 0.497 1 92.56 137 GLN B C 1
ATOM 3410 O O . GLN B 1 137 ? 12.195 12.875 0.274 1 92.56 137 GLN B O 1
ATOM 3415 N N . GLY B 1 138 ? 10.844 14.562 0.806 1 90.94 138 GLY B N 1
ATOM 3416 C CA . GLY B 1 138 ? 11.953 15.5 0.894 1 90.94 138 GLY B CA 1
ATOM 3417 C C . GLY B 1 138 ? 12.445 15.969 -0.462 1 90.94 138 GLY B C 1
ATOM 3418 O O . GLY B 1 138 ? 13.617 16.328 -0.613 1 90.94 138 GLY B O 1
ATOM 3419 N N . CYS B 1 139 ? 11.594 15.898 -1.415 1 95.44 139 CYS B N 1
ATOM 3420 C CA . CYS B 1 139 ? 11.969 16.266 -2.777 1 95.44 139 CYS B CA 1
ATOM 3421 C C . CYS B 1 139 ? 11.312 17.562 -3.195 1 95.44 139 CYS B C 1
ATOM 3423 O O . CYS B 1 139 ? 10.102 17.734 -3.045 1 95.44 139 CYS B O 1
ATOM 3425 N N . SER B 1 140 ? 12.133 18.5 -3.793 1 95.06 140 SER B N 1
ATOM 3426 C CA . SER B 1 140 ? 11.57 19.766 -4.223 1 95.06 140 SER B CA 1
ATOM 3427 C C . SER B 1 140 ? 11.969 20.094 -5.66 1 95.06 140 SER B C 1
ATOM 3429 O O . SER B 1 140 ? 11.438 21.031 -6.258 1 95.06 140 SER B O 1
ATOM 3431 N N . THR B 1 141 ? 12.883 19.344 -6.227 1 96.81 141 THR B N 1
ATOM 3432 C CA . THR B 1 141 ? 13.375 19.594 -7.578 1 96.81 141 THR B CA 1
ATOM 3433 C C . THR B 1 141 ? 13.281 18.344 -8.43 1 96.81 141 THR B C 1
ATOM 3435 O O . THR B 1 141 ? 13.102 17.234 -7.902 1 96.81 141 THR B O 1
ATOM 3438 N N . ILE B 1 142 ? 13.422 18.516 -9.719 1 97.81 142 ILE B N 1
ATOM 3439 C CA . ILE B 1 142 ? 13.422 17.391 -10.648 1 97.81 142 ILE B CA 1
ATOM 3440 C C . ILE B 1 142 ? 14.578 16.453 -10.32 1 97.81 142 ILE B C 1
ATOM 3442 O O . ILE B 1 142 ? 14.43 15.234 -10.375 1 97.81 142 ILE B O 1
ATOM 3446 N N . SER B 1 143 ? 15.719 17.062 -9.984 1 97.56 143 SER B N 1
ATOM 3447 C CA . SER B 1 143 ? 16.875 16.25 -9.625 1 97.56 143 SER B CA 1
ATOM 3448 C C . SER B 1 143 ? 16.594 15.383 -8.406 1 97.56 143 SER B C 1
ATOM 3450 O O . SER B 1 143 ? 16.922 14.195 -8.391 1 97.56 143 SER B O 1
ATOM 3452 N N . ASP B 1 144 ? 15.945 15.953 -7.367 1 97.25 144 ASP B N 1
ATOM 3453 C CA . ASP B 1 144 ? 15.523 15.188 -6.199 1 97.25 144 ASP B CA 1
ATOM 3454 C C . ASP B 1 144 ? 14.609 14.031 -6.598 1 97.25 144 ASP B C 1
ATOM 3456 O O . ASP B 1 144 ? 14.773 12.906 -6.117 1 97.25 144 ASP B O 1
ATOM 3460 N N . MET B 1 145 ? 13.727 14.352 -7.438 1 98 145 MET B N 1
ATOM 3461 C CA . MET B 1 145 ? 12.695 13.398 -7.832 1 98 145 MET B CA 1
ATOM 3462 C C . MET B 1 145 ? 13.281 12.273 -8.672 1 98 145 MET B C 1
ATOM 3464 O O . MET B 1 145 ? 12.891 11.117 -8.531 1 98 145 MET B O 1
ATOM 3468 N N . GLN B 1 146 ? 14.195 12.633 -9.523 1 97.56 146 GLN B N 1
ATOM 3469 C CA . GLN B 1 146 ? 14.898 11.617 -10.305 1 97.56 146 GLN B CA 1
ATOM 3470 C C . GLN B 1 146 ? 15.617 10.625 -9.406 1 97.56 146 GLN B C 1
ATOM 3472 O O . GLN B 1 146 ? 15.57 9.414 -9.633 1 97.56 146 GLN B O 1
ATOM 3477 N N . GLU B 1 147 ? 16.297 11.148 -8.445 1 96.75 147 GLU B N 1
ATOM 3478 C CA . GLU B 1 147 ? 17.016 10.289 -7.504 1 96.75 147 GLU B CA 1
ATOM 3479 C C . GLU B 1 147 ? 16.047 9.406 -6.723 1 96.75 147 GLU B C 1
ATOM 3481 O O . GLU B 1 147 ? 16.328 8.234 -6.473 1 96.75 147 GLU B O 1
ATOM 3486 N N . CYS B 1 148 ? 14.945 9.992 -6.367 1 96.75 148 CYS B N 1
ATOM 3487 C CA . CYS B 1 148 ? 13.914 9.25 -5.645 1 96.75 148 CYS B CA 1
ATOM 3488 C C . CYS B 1 148 ? 13.414 8.07 -6.477 1 96.75 148 CYS B C 1
ATOM 3490 O O . CYS B 1 148 ? 13.32 6.949 -5.977 1 96.75 148 CYS B O 1
ATOM 3492 N N . ILE B 1 149 ? 13.117 8.25 -7.707 1 97.12 149 ILE B N 1
ATOM 3493 C CA . ILE B 1 149 ? 12.578 7.199 -8.57 1 97.12 149 ILE B CA 1
ATOM 3494 C C . ILE B 1 149 ? 13.648 6.137 -8.805 1 97.12 149 ILE B C 1
ATOM 3496 O O . ILE B 1 149 ? 13.344 4.941 -8.867 1 97.12 149 ILE B O 1
ATOM 3500 N N . LYS B 1 150 ? 14.875 6.609 -8.961 1 96.38 150 LYS B N 1
ATOM 3501 C CA . LYS B 1 150 ? 15.977 5.656 -9.094 1 96.38 150 LYS B CA 1
ATOM 3502 C C . LYS B 1 150 ? 16.047 4.734 -7.879 1 96.38 150 LYS B C 1
ATOM 3504 O O . LYS B 1 150 ? 16.25 3.529 -8.023 1 96.38 150 LYS B O 1
ATOM 3509 N N . THR B 1 151 ? 15.906 5.359 -6.785 1 95.5 151 THR B N 1
ATOM 3510 C CA . THR B 1 151 ? 15.922 4.582 -5.551 1 95.5 151 THR B CA 1
ATOM 3511 C C . THR B 1 151 ? 14.773 3.582 -5.527 1 95.5 151 THR B C 1
ATOM 3513 O O . THR B 1 151 ? 14.945 2.436 -5.105 1 95.5 151 THR B O 1
ATOM 3516 N N . LEU B 1 152 ? 13.617 3.975 -5.949 1 96.31 152 LEU B N 1
ATOM 3517 C CA . LEU B 1 152 ? 12.469 3.084 -6.016 1 96.31 152 LEU B CA 1
ATOM 3518 C C . LEU B 1 152 ? 12.703 1.958 -7.016 1 96.31 152 LEU B C 1
ATOM 3520 O O . LEU B 1 152 ? 12.305 0.816 -6.777 1 96.31 152 LEU B O 1
ATOM 3524 N N . ASP B 1 153 ? 13.305 2.363 -8.125 1 96.19 153 ASP B N 1
ATOM 3525 C CA . ASP B 1 153 ? 13.633 1.366 -9.141 1 96.19 153 ASP B CA 1
ATOM 3526 C C . ASP B 1 153 ? 14.578 0.306 -8.578 1 96.19 153 ASP B C 1
ATOM 3528 O O . ASP B 1 153 ? 14.383 -0.89 -8.805 1 96.19 153 ASP B O 1
ATOM 3532 N N . VAL B 1 154 ? 15.57 0.728 -7.832 1 95.5 154 VAL B N 1
ATOM 3533 C CA . VAL B 1 154 ? 16.5 -0.191 -7.191 1 95.5 154 VAL B CA 1
ATOM 3534 C C . VAL B 1 154 ? 15.758 -1.063 -6.184 1 95.5 154 VAL B C 1
ATOM 3536 O O . VAL B 1 154 ? 15.969 -2.277 -6.129 1 95.5 154 VAL B O 1
ATOM 3539 N N . LYS B 1 155 ? 14.891 -0.422 -5.43 1 94.94 155 LYS B N 1
ATOM 3540 C CA . LYS B 1 155 ? 14.078 -1.14 -4.453 1 94.94 155 LYS B CA 1
ATOM 3541 C C . LYS B 1 155 ? 13.234 -2.223 -5.125 1 94.94 155 LYS B C 1
ATOM 3543 O O . LYS B 1 155 ? 13.094 -3.324 -4.59 1 94.94 155 LYS B O 1
ATOM 3548 N N . LEU B 1 156 ? 12.719 -1.934 -6.254 1 96.56 156 LEU B N 1
ATOM 3549 C CA . LEU B 1 156 ? 11.898 -2.869 -7.02 1 96.56 156 LEU B CA 1
ATOM 3550 C C . LEU B 1 156 ? 12.703 -4.109 -7.398 1 96.56 156 LEU B C 1
ATOM 3552 O O . LEU B 1 156 ? 12.156 -5.211 -7.469 1 96.56 156 LEU B O 1
ATOM 3556 N N . HIS B 1 157 ? 13.969 -3.941 -7.59 1 95.06 157 HIS B N 1
ATOM 3557 C CA . HIS B 1 157 ? 14.836 -5.031 -8.008 1 95.06 157 HIS B CA 1
ATOM 3558 C C . HIS B 1 157 ? 15.25 -5.891 -6.812 1 95.06 157 HIS B C 1
ATOM 3560 O O . HIS B 1 157 ? 15.562 -7.07 -6.973 1 95.06 157 HIS B O 1
ATOM 3566 N N . GLU B 1 158 ? 15.156 -5.305 -5.648 1 92.69 158 GLU B N 1
ATOM 3567 C CA . GLU B 1 158 ? 15.844 -5.965 -4.543 1 92.69 158 GLU B CA 1
ATOM 3568 C C . GLU B 1 158 ? 14.859 -6.387 -3.457 1 92.69 158 GLU B C 1
ATOM 3570 O O . GLU B 1 158 ? 15.141 -7.301 -2.676 1 92.69 158 GLU B O 1
ATOM 3575 N N . ASP B 1 159 ? 13.797 -5.723 -3.389 1 92.44 159 ASP B N 1
ATOM 3576 C CA . ASP B 1 159 ? 12.836 -5.934 -2.309 1 92.44 159 ASP B CA 1
ATOM 3577 C C . ASP B 1 159 ? 11.617 -6.719 -2.799 1 92.44 159 ASP B C 1
ATOM 3579 O O . ASP B 1 159 ? 10.734 -6.156 -3.443 1 92.44 159 ASP B O 1
ATOM 3583 N N . LEU B 1 160 ? 11.516 -7.965 -2.369 1 92.12 160 LEU B N 1
ATOM 3584 C CA . LEU B 1 160 ? 10.461 -8.859 -2.826 1 92.12 160 LEU B CA 1
ATOM 3585 C C . LEU B 1 160 ? 9.086 -8.344 -2.396 1 92.12 160 LEU B C 1
ATOM 3587 O O . LEU B 1 160 ? 8.117 -8.445 -3.148 1 92.12 160 LEU B O 1
ATOM 3591 N N . GLN B 1 161 ? 8.984 -7.855 -1.169 1 89.62 161 GLN B N 1
ATOM 3592 C CA . GLN B 1 161 ? 7.719 -7.32 -0.685 1 89.62 161 GLN B CA 1
ATOM 3593 C C . GLN B 1 161 ? 7.258 -6.145 -1.54 1 89.62 161 GLN B C 1
ATOM 3595 O O . GLN B 1 161 ? 6.086 -6.07 -1.922 1 89.62 161 GLN B O 1
ATOM 3600 N N . TYR B 1 162 ? 8.219 -5.25 -1.77 1 93.38 162 TYR B N 1
ATOM 3601 C CA . TYR B 1 162 ? 7.887 -4.09 -2.594 1 93.38 162 TYR B CA 1
ATOM 3602 C C . TYR B 1 162 ? 7.535 -4.516 -4.016 1 93.38 162 TYR B C 1
ATOM 3604 O O . TYR B 1 162 ? 6.582 -4.004 -4.605 1 93.38 162 TYR B O 1
ATOM 3612 N N . PHE B 1 163 ? 8.32 -5.488 -4.582 1 97.06 163 PHE B N 1
ATOM 3613 C CA . PHE B 1 163 ? 8.047 -6.027 -5.906 1 97.06 163 PHE B CA 1
ATOM 3614 C C . PHE B 1 163 ? 6.629 -6.57 -5.992 1 97.06 163 PHE B C 1
ATOM 3616 O O . PHE B 1 163 ? 5.895 -6.258 -6.934 1 97.06 163 PHE B O 1
ATOM 3623 N N . THR B 1 164 ? 6.242 -7.348 -5.023 1 96.06 164 THR B N 1
ATOM 3624 C CA . THR B 1 164 ? 4.914 -7.953 -4.98 1 96.06 164 THR B CA 1
ATOM 3625 C C . THR B 1 164 ? 3.832 -6.879 -4.918 1 96.06 164 THR B C 1
ATOM 3627 O O . THR B 1 164 ? 2.805 -6.988 -5.59 1 96.06 164 THR B O 1
ATOM 3630 N N . GLN B 1 165 ? 4.086 -5.883 -4.141 1 94.38 165 GLN B N 1
ATOM 3631 C CA . GLN B 1 165 ? 3.146 -4.773 -4.012 1 94.38 165 GLN B CA 1
ATOM 3632 C C . GLN B 1 165 ? 2.938 -4.07 -5.348 1 94.38 165 GLN B C 1
ATOM 3634 O O . GLN B 1 165 ? 1.799 -3.822 -5.754 1 94.38 165 GLN B O 1
ATOM 3639 N N . ILE B 1 166 ? 4.008 -3.748 -6.012 1 97.38 166 ILE B N 1
ATOM 3640 C CA . ILE B 1 166 ? 3.932 -3.039 -7.281 1 97.38 166 ILE B CA 1
ATOM 3641 C C . ILE B 1 166 ? 3.295 -3.941 -8.336 1 97.38 166 ILE B C 1
ATOM 3643 O O . ILE B 1 166 ? 2.496 -3.48 -9.156 1 97.38 166 ILE B O 1
ATOM 3647 N N . TYR B 1 167 ? 3.605 -5.219 -8.336 1 98.06 167 TYR B N 1
ATOM 3648 C CA . TYR B 1 167 ? 3.016 -6.188 -9.25 1 98.06 167 TYR B CA 1
ATOM 3649 C C . TYR B 1 167 ? 1.499 -6.227 -9.102 1 98.06 167 TYR B C 1
ATOM 3651 O O . TYR B 1 167 ? 0.77 -6.141 -10.094 1 98.06 167 TYR B O 1
ATOM 3659 N N . ASN B 1 168 ? 1.08 -6.355 -7.93 1 96.56 168 ASN B N 1
ATOM 3660 C CA . ASN B 1 168 ? -0.357 -6.395 -7.676 1 96.56 168 ASN B CA 1
ATOM 3661 C C . ASN B 1 168 ? -1.017 -5.055 -7.988 1 96.56 168 ASN B C 1
ATOM 3663 O O . ASN B 1 168 ? -2.123 -5.016 -8.531 1 96.56 168 ASN B O 1
ATOM 3667 N N . TYR B 1 169 ? -0.336 -4.016 -7.652 1 96.94 169 TYR B N 1
ATOM 3668 C CA . TYR B 1 169 ? -0.813 -2.668 -7.941 1 96.94 169 TYR B CA 1
ATOM 3669 C C . TYR B 1 169 ? -0.986 -2.463 -9.445 1 96.94 169 TYR B C 1
ATOM 3671 O O . TYR B 1 169 ? -1.925 -1.792 -9.883 1 96.94 169 TYR B O 1
ATOM 3679 N N . ALA B 1 170 ? -0.13 -2.967 -10.258 1 97.75 170 ALA B N 1
ATOM 3680 C CA . ALA B 1 170 ? -0.117 -2.787 -11.711 1 97.75 170 ALA B CA 1
ATOM 3681 C C . ALA B 1 170 ? -1.429 -3.256 -12.328 1 97.75 170 ALA B C 1
ATOM 3683 O O . ALA B 1 170 ? -1.938 -2.631 -13.266 1 97.75 170 ALA B O 1
ATOM 3684 N N . PHE B 1 171 ? -1.986 -4.34 -11.812 1 97.56 171 PHE B N 1
ATOM 3685 C CA . PHE B 1 171 ? -3.236 -4.852 -12.359 1 97.56 171 PHE B CA 1
ATOM 3686 C C . PHE B 1 171 ? -4.312 -3.773 -12.352 1 97.56 171 PHE B C 1
ATOM 3688 O O . PHE B 1 171 ? -4.984 -3.549 -13.359 1 97.56 171 PHE B O 1
ATOM 3695 N N . ASN B 1 172 ? -4.434 -3.162 -11.227 1 95.5 172 ASN B N 1
ATOM 3696 C CA . ASN B 1 172 ? -5.465 -2.143 -11.062 1 95.5 172 ASN B CA 1
ATOM 3697 C C . ASN B 1 172 ? -5.215 -0.945 -11.977 1 95.5 172 ASN B C 1
ATOM 3699 O O . ASN B 1 172 ? -6.16 -0.338 -12.484 1 95.5 172 ASN B O 1
ATOM 3703 N N . LEU B 1 173 ? -4.016 -0.614 -12.109 1 94.5 173 LEU B N 1
ATOM 3704 C CA . LEU B 1 173 ? -3.658 0.532 -12.938 1 94.5 173 LEU B CA 1
ATOM 3705 C C . LEU B 1 173 ? -3.959 0.256 -14.406 1 94.5 173 LEU B C 1
ATOM 3707 O O . LEU B 1 173 ? -4.371 1.158 -15.141 1 94.5 173 LEU B O 1
ATOM 3711 N N . ILE B 1 174 ? -3.67 -0.908 -14.805 1 93.06 174 ILE B N 1
ATOM 3712 C CA . ILE B 1 174 ? -3.826 -1.315 -16.188 1 93.06 174 ILE B CA 1
ATOM 3713 C C . ILE B 1 174 ? -5.305 -1.505 -16.516 1 93.06 174 ILE B C 1
ATOM 3715 O O . ILE B 1 174 ? -5.723 -1.36 -17.672 1 93.06 174 ILE B O 1
ATOM 3719 N N . LEU B 1 175 ? -6.059 -1.876 -15.539 1 94.94 175 LEU B N 1
ATOM 3720 C CA . LEU B 1 175 ? -7.469 -2.215 -15.688 1 94.94 175 LEU B CA 1
ATOM 3721 C C . LEU B 1 175 ? -8.266 -1.021 -16.203 1 94.94 175 LEU B C 1
ATOM 3723 O O . LEU B 1 175 ? -8.195 0.071 -15.641 1 94.94 175 LEU B O 1
ATOM 3727 N N . ASP B 1 176 ? -8.914 -1.269 -17.281 1 91.44 176 ASP B N 1
ATOM 3728 C CA . ASP B 1 176 ? -9.797 -0.232 -17.812 1 91.44 176 ASP B CA 1
ATOM 3729 C C . ASP B 1 176 ? -10.969 0.024 -16.859 1 91.44 176 ASP B C 1
ATOM 3731 O O . ASP B 1 176 ? -11.469 -0.902 -16.219 1 91.44 176 ASP B O 1
ATOM 3735 N N . PRO B 1 177 ? -11.391 1.288 -17.031 1 87.44 177 PRO B N 1
ATOM 3736 C CA . PRO B 1 177 ? -12.562 1.587 -16.203 1 87.44 177 PRO B CA 1
ATOM 3737 C C . PRO B 1 177 ? -13.773 0.722 -16.562 1 87.44 177 PRO B C 1
ATOM 3739 O O . PRO B 1 177 ? -13.984 0.407 -17.734 1 87.44 177 PRO B O 1
ATOM 3742 N N . ASN B 1 178 ? -14.516 0.163 -15.625 1 88.75 178 ASN B N 1
ATOM 3743 C CA . ASN B 1 178 ? -15.758 -0.595 -15.766 1 88.75 178 ASN B CA 1
ATOM 3744 C C . ASN B 1 178 ? -15.484 -2.037 -16.188 1 88.75 178 ASN B C 1
ATOM 3746 O O . ASN B 1 178 ? -16.359 -2.709 -16.719 1 88.75 178 ASN B O 1
ATOM 3750 N N . ARG B 1 179 ? -14.25 -2.4 -16.188 1 93 179 ARG B N 1
ATOM 3751 C CA . ARG B 1 179 ? -13.914 -3.793 -16.469 1 93 179 ARG B CA 1
ATOM 3752 C C . ARG B 1 179 ? -13.406 -4.496 -15.211 1 93 179 ARG B C 1
ATOM 3754 O O . ARG B 1 179 ? -12.93 -3.846 -14.273 1 93 179 ARG B O 1
ATOM 3761 N N . LYS B 1 180 ? -13.539 -5.758 -15.289 1 94.19 180 LYS B N 1
ATOM 3762 C CA . LYS B 1 180 ? -13.094 -6.559 -14.156 1 94.19 180 LYS B CA 1
ATOM 3763 C C . LYS B 1 180 ? -11.781 -7.27 -14.461 1 94.19 180 LYS B C 1
ATOM 3765 O O . LYS B 1 180 ? -11.062 -7.68 -13.555 1 94.19 180 LYS B O 1
ATOM 3770 N N . ASP B 1 181 ? -11.555 -7.48 -15.742 1 96.69 181 ASP B N 1
ATOM 3771 C CA . ASP B 1 181 ? -10.367 -8.195 -16.188 1 96.69 181 ASP B CA 1
ATOM 3772 C C . ASP B 1 181 ? -9.523 -7.332 -17.125 1 96.69 181 ASP B C 1
ATOM 3774 O O . ASP B 1 181 ? -10.039 -6.398 -17.75 1 96.69 181 ASP B O 1
ATOM 3778 N N . ILE B 1 182 ? -8.242 -7.641 -17.188 1 97.75 182 ILE B N 1
ATOM 3779 C CA . ILE B 1 182 ? -7.395 -6.949 -18.156 1 97.75 182 ILE B CA 1
ATOM 3780 C C . ILE B 1 182 ? -7.273 -7.781 -19.422 1 97.75 182 ILE B C 1
ATOM 3782 O O . ILE B 1 182 ? -7.535 -8.984 -19.406 1 97.75 182 ILE B O 1
ATOM 3786 N N . ASP B 1 183 ? -6.914 -7.09 -20.516 1 97.31 183 ASP B N 1
ATOM 3787 C CA . ASP B 1 183 ? -6.656 -7.805 -21.766 1 97.31 183 ASP B CA 1
ATOM 3788 C C . ASP B 1 183 ? -5.391 -8.648 -21.656 1 97.31 183 ASP B C 1
ATOM 3790 O O . ASP B 1 183 ? -4.379 -8.195 -21.125 1 97.31 183 ASP B O 1
ATOM 3794 N N . THR B 1 184 ? -5.453 -9.852 -22.25 1 98.19 184 THR B N 1
ATOM 3795 C CA . THR B 1 184 ? -4.32 -10.773 -22.203 1 98.19 184 THR B CA 1
ATOM 3796 C C . THR B 1 184 ? -3.076 -10.125 -22.812 1 98.19 184 THR B C 1
ATOM 3798 O O . THR B 1 184 ? -1.979 -10.25 -22.266 1 98.19 184 THR B O 1
ATOM 3801 N N . ASP B 1 185 ? -3.232 -9.406 -23.859 1 97.38 185 ASP B N 1
ATOM 3802 C CA . ASP B 1 185 ? -2.1 -8.766 -24.531 1 97.38 185 ASP B CA 1
ATOM 3803 C C . ASP B 1 185 ? -1.426 -7.75 -23.609 1 97.38 185 ASP B C 1
ATOM 3805 O O . ASP B 1 185 ? -0.198 -7.652 -23.578 1 97.38 185 ASP B O 1
ATOM 3809 N N . GLU B 1 186 ? -2.184 -7.004 -22.922 1 95.69 186 GLU B N 1
ATOM 3810 C CA . GLU B 1 186 ? -1.635 -6.059 -21.953 1 95.69 186 GLU B CA 1
ATOM 3811 C C . GLU B 1 186 ? -0.914 -6.781 -20.812 1 95.69 186 GLU B C 1
ATOM 3813 O O . GLU B 1 186 ? 0.167 -6.363 -20.391 1 95.69 186 GLU B O 1
ATOM 3818 N N . GLY B 1 187 ? -1.585 -7.836 -20.344 1 97.75 187 GLY B N 1
ATOM 3819 C CA . GLY B 1 187 ? -0.93 -8.648 -19.328 1 97.75 187 GLY B CA 1
ATOM 3820 C C . GLY B 1 187 ? 0.428 -9.164 -19.766 1 97.75 187 GLY B C 1
ATOM 3821 O O . GLY B 1 187 ? 1.406 -9.062 -19.031 1 97.75 187 GLY B O 1
ATOM 3822 N N . ILE B 1 188 ? 0.489 -9.688 -20.969 1 98.31 188 ILE B N 1
ATOM 3823 C CA . ILE B 1 188 ? 1.719 -10.25 -21.516 1 98.31 188 ILE B CA 1
ATOM 3824 C C . ILE B 1 188 ? 2.801 -9.172 -21.562 1 98.31 188 ILE B C 1
ATOM 3826 O O . ILE B 1 188 ? 3.953 -9.43 -21.219 1 98.31 188 ILE B O 1
ATOM 3830 N N . GLN B 1 189 ? 2.469 -8 -21.969 1 96.94 189 GLN B N 1
ATOM 3831 C CA . GLN B 1 189 ? 3.432 -6.91 -22.047 1 96.94 189 GLN B CA 1
ATOM 3832 C C . GLN B 1 189 ? 4.047 -6.621 -20.688 1 96.94 189 GLN B C 1
ATOM 3834 O O . GLN B 1 189 ? 5.266 -6.445 -20.578 1 96.94 189 GLN B O 1
ATOM 3839 N N . TYR B 1 190 ? 3.25 -6.613 -19.688 1 97.38 190 TYR B N 1
ATOM 3840 C CA . TYR B 1 190 ? 3.748 -6.301 -18.359 1 97.38 190 TYR B CA 1
ATOM 3841 C C . TYR B 1 190 ? 4.48 -7.492 -17.75 1 97.38 190 TYR B C 1
ATOM 3843 O O . TYR B 1 190 ? 5.469 -7.324 -17.031 1 97.38 190 TYR B O 1
ATOM 3851 N N . TRP B 1 191 ? 3.992 -8.719 -18.078 1 98.12 191 TRP B N 1
ATOM 3852 C CA . TRP B 1 191 ? 4.703 -9.891 -17.578 1 98.12 191 TRP B CA 1
ATOM 3853 C C . TRP B 1 191 ? 6.113 -9.961 -18.156 1 98.12 191 TRP B C 1
ATOM 3855 O O . TRP B 1 191 ? 7.055 -10.344 -17.453 1 98.12 191 TRP B O 1
ATOM 3865 N N . LYS B 1 192 ? 6.262 -9.562 -19.391 1 97.25 192 LYS B N 1
ATOM 3866 C CA . LYS B 1 192 ? 7.586 -9.523 -20.016 1 97.25 192 LYS B CA 1
ATOM 3867 C C . LYS B 1 192 ? 8.523 -8.602 -19.234 1 97.25 192 LYS B C 1
ATOM 3869 O O . LYS B 1 192 ? 9.734 -8.844 -19.188 1 97.25 192 LYS B O 1
ATOM 3874 N N . LEU B 1 193 ? 7.977 -7.621 -18.672 1 96.94 193 LEU B N 1
ATOM 3875 C CA . LEU B 1 193 ? 8.773 -6.676 -17.906 1 96.94 193 LEU B CA 1
ATOM 3876 C C . LEU B 1 193 ? 9.031 -7.199 -16.5 1 96.94 193 LEU B C 1
ATOM 3878 O O . LEU B 1 193 ? 10.172 -7.273 -16.047 1 96.94 193 LEU B O 1
ATOM 3882 N N . PHE B 1 194 ? 8.008 -7.645 -15.781 1 97.69 194 PHE B N 1
ATOM 3883 C CA . PHE B 1 194 ? 8.086 -8.039 -14.375 1 97.69 194 PHE B CA 1
ATOM 3884 C C . PHE B 1 194 ? 8.969 -9.266 -14.203 1 97.69 194 PHE B C 1
ATOM 3886 O O . PHE B 1 194 ? 9.625 -9.422 -13.172 1 97.69 194 PHE B O 1
ATOM 3893 N N . PHE B 1 195 ? 8.984 -10.109 -15.203 1 97.62 195 PHE B N 1
ATOM 3894 C CA . PHE B 1 195 ? 9.648 -11.391 -14.992 1 97.62 195 PHE B CA 1
ATOM 3895 C C . PHE B 1 195 ? 11 -11.422 -15.703 1 97.62 195 PHE B C 1
ATOM 3897 O O . PHE B 1 195 ? 11.508 -12.5 -16.031 1 97.62 195 PHE B O 1
ATOM 3904 N N . GLN B 1 196 ? 11.516 -10.305 -15.914 1 95.19 196 GLN B N 1
ATOM 3905 C CA . GLN B 1 196 ? 12.914 -10.227 -16.328 1 95.19 196 GLN B CA 1
ATOM 3906 C C . GLN B 1 196 ? 13.844 -10.711 -15.211 1 95.19 196 GLN B C 1
ATOM 3908 O O . GLN B 1 196 ? 13.492 -10.633 -14.031 1 95.19 196 GLN B O 1
ATOM 3913 N N . PRO B 1 197 ? 15.023 -11.188 -15.516 1 93.38 197 PRO B N 1
ATOM 3914 C CA . PRO B 1 197 ? 15.922 -11.836 -14.555 1 93.38 197 PRO B CA 1
ATOM 3915 C C . PRO B 1 197 ? 16.391 -10.883 -13.461 1 93.38 197 PRO B C 1
ATOM 3917 O O . PRO B 1 197 ? 16.859 -11.328 -12.406 1 93.38 197 PRO B O 1
ATOM 3920 N N . GLU B 1 198 ? 16.328 -9.609 -13.641 1 93.56 198 GLU B N 1
ATOM 3921 C CA . GLU B 1 198 ? 16.844 -8.641 -12.672 1 93.56 198 GLU B CA 1
ATOM 3922 C C . GLU B 1 198 ? 15.875 -8.453 -11.516 1 93.56 198 GLU B C 1
ATOM 3924 O O . GLU B 1 198 ? 16.219 -7.863 -10.492 1 93.56 198 GLU B O 1
ATOM 3929 N N . TYR B 1 199 ? 14.719 -9.008 -11.641 1 95 199 TYR B N 1
ATOM 3930 C CA . TYR B 1 199 ? 13.719 -8.828 -10.586 1 95 199 TYR B CA 1
ATOM 3931 C C . TYR B 1 199 ? 13.648 -10.062 -9.695 1 95 199 TYR B C 1
ATOM 3933 O O . TYR B 1 199 ? 14.203 -11.109 -10.023 1 95 199 TYR B O 1
ATOM 3941 N N . PRO B 1 200 ? 12.992 -9.93 -8.531 1 93.31 200 PRO B N 1
ATOM 3942 C CA . PRO B 1 200 ? 13.164 -10.898 -7.449 1 93.31 200 PRO B CA 1
ATOM 3943 C C . PRO B 1 200 ? 12.594 -12.266 -7.789 1 93.31 200 PRO B C 1
ATOM 3945 O O . PRO B 1 200 ? 13.062 -13.281 -7.27 1 93.31 200 PRO B O 1
ATOM 3948 N N . VAL B 1 201 ? 11.578 -12.359 -8.562 1 93.94 201 VAL B N 1
ATOM 3949 C CA . VAL B 1 201 ? 10.977 -13.648 -8.906 1 93.94 201 VAL B CA 1
ATOM 3950 C C . VAL B 1 201 ? 11.578 -14.164 -10.211 1 93.94 201 VAL B C 1
ATOM 3952 O O . VAL B 1 201 ? 11.281 -13.641 -11.289 1 93.94 201 VAL B O 1
ATOM 3955 N N . ARG B 1 202 ? 12.328 -15.211 -10 1 91.5 202 ARG B N 1
ATOM 3956 C CA . ARG B 1 202 ? 13.078 -15.742 -11.141 1 91.5 202 ARG B CA 1
ATOM 3957 C C . ARG B 1 202 ? 12.477 -17.062 -11.625 1 91.5 202 ARG B C 1
ATOM 3959 O O . ARG B 1 202 ? 12.062 -17.891 -10.812 1 91.5 202 ARG B O 1
ATOM 3966 N N . MET B 1 203 ? 12.375 -17.141 -12.883 1 93.31 203 MET B N 1
ATOM 3967 C CA . MET B 1 203 ? 11.883 -18.359 -13.523 1 93.31 203 MET B CA 1
ATOM 3968 C C . MET B 1 203 ? 12.586 -18.594 -14.859 1 93.31 203 MET B C 1
ATOM 3970 O O . MET B 1 203 ? 13.219 -17.688 -15.398 1 93.31 203 MET B O 1
ATOM 3974 N N . GLU B 1 204 ? 12.562 -19.781 -15.344 1 94.75 204 GLU B N 1
ATOM 3975 C CA . GLU B 1 204 ? 13.188 -20.094 -16.625 1 94.75 204 GLU B CA 1
ATOM 3976 C C . GLU B 1 204 ? 12.469 -19.406 -17.766 1 94.75 204 GLU B C 1
ATOM 3978 O O . GLU B 1 204 ? 11.234 -19.453 -17.859 1 94.75 204 GLU B O 1
ATOM 3983 N N . PRO B 1 205 ? 13.164 -18.844 -18.656 1 93.94 205 PRO B N 1
ATOM 3984 C CA . PRO B 1 205 ? 12.555 -18.109 -19.766 1 93.94 205 PRO B CA 1
ATOM 3985 C C . PRO B 1 205 ? 11.594 -18.969 -20.594 1 93.94 205 PRO B C 1
ATOM 3987 O O . PRO B 1 205 ? 10.562 -18.469 -21.047 1 93.94 205 PRO B O 1
ATOM 3990 N N . ASP B 1 206 ? 11.875 -20.203 -20.734 1 96.38 206 ASP B N 1
ATOM 3991 C CA . ASP B 1 206 ? 11.023 -21.094 -21.516 1 96.38 206 ASP B CA 1
ATOM 3992 C C . ASP B 1 206 ? 9.648 -21.25 -20.859 1 96.38 206 ASP B C 1
ATOM 3994 O O . ASP B 1 206 ? 8.648 -21.422 -21.547 1 96.38 206 ASP B O 1
ATOM 3998 N N . LEU B 1 207 ? 9.664 -21.219 -19.625 1 97.62 207 LEU B N 1
ATOM 3999 C CA . LEU B 1 207 ? 8.406 -21.328 -18.891 1 97.62 207 LEU B CA 1
ATOM 4000 C C . LEU B 1 207 ? 7.492 -20.156 -19.203 1 97.62 207 LEU B C 1
ATOM 4002 O O . LEU B 1 207 ? 6.301 -20.328 -19.453 1 97.62 207 LEU B O 1
ATOM 4006 N N . LEU B 1 208 ? 8.031 -18.969 -19.141 1 97.69 208 LEU B N 1
ATOM 4007 C CA . LEU B 1 208 ? 7.258 -17.781 -19.453 1 97.69 208 LEU B CA 1
ATOM 4008 C C . LEU B 1 208 ? 6.727 -17.828 -20.875 1 97.69 208 LEU B C 1
ATOM 4010 O O . LEU B 1 208 ? 5.562 -17.516 -21.125 1 97.69 208 LEU B O 1
ATOM 4014 N N . GLU B 1 209 ? 7.535 -18.219 -21.781 1 97.56 209 GLU B N 1
ATOM 4015 C CA . GLU B 1 209 ? 7.129 -18.344 -23.172 1 97.56 209 GLU B CA 1
ATOM 4016 C C . GLU B 1 209 ? 6.031 -19.391 -23.344 1 97.56 209 GLU B C 1
ATOM 4018 O O . GLU B 1 209 ? 5.113 -19.203 -24.141 1 97.56 209 GLU B O 1
ATOM 4023 N N . ALA B 1 210 ? 6.164 -20.484 -22.625 1 97.81 210 ALA B N 1
ATOM 4024 C CA . ALA B 1 210 ? 5.133 -21.516 -22.672 1 97.81 210 ALA B CA 1
ATOM 4025 C C . ALA B 1 210 ? 3.795 -20.984 -22.172 1 97.81 210 ALA B C 1
ATOM 4027 O O . ALA B 1 210 ? 2.744 -21.312 -22.719 1 97.81 210 ALA B O 1
ATOM 4028 N N . TRP B 1 211 ? 3.844 -20.156 -21.109 1 98.31 211 TRP B N 1
ATOM 4029 C CA . TRP B 1 211 ? 2.633 -19.531 -20.594 1 98.31 211 TRP B CA 1
ATOM 4030 C C . TRP B 1 211 ? 1.979 -18.641 -21.641 1 98.31 211 TRP B C 1
ATOM 4032 O O . TRP B 1 211 ? 0.769 -18.719 -21.875 1 98.31 211 TRP B O 1
ATOM 4042 N N . PHE B 1 212 ? 2.787 -17.812 -22.359 1 98.38 212 PHE B N 1
ATOM 4043 C CA . PHE B 1 212 ? 2.271 -16.938 -23.406 1 98.38 212 PHE B CA 1
ATOM 4044 C C . PHE B 1 212 ? 1.651 -17.734 -24.547 1 98.38 212 PHE B C 1
ATOM 4046 O O . PHE B 1 212 ? 0.571 -17.406 -25.031 1 98.38 212 PHE B O 1
ATOM 4053 N N . ARG B 1 213 ? 2.281 -18.719 -24.922 1 97.62 213 ARG B N 1
ATOM 4054 C CA . ARG B 1 213 ? 1.792 -19.594 -26 1 97.62 213 ARG B CA 1
ATOM 4055 C C . ARG B 1 213 ? 0.465 -20.234 -25.609 1 97.62 213 ARG B C 1
ATOM 4057 O O . ARG B 1 213 ? -0.463 -20.281 -26.422 1 97.62 213 ARG B O 1
ATOM 4064 N N . PHE B 1 214 ? 0.431 -20.75 -24.406 1 98.19 214 PHE B N 1
ATOM 4065 C CA . PHE B 1 214 ? -0.794 -21.359 -23.906 1 98.19 214 PHE B CA 1
ATOM 4066 C C . PHE B 1 214 ? -1.959 -20.375 -23.984 1 98.19 214 PHE B C 1
ATOM 4068 O O . PHE B 1 214 ? -3.041 -20.734 -24.453 1 98.19 214 PHE B O 1
ATOM 4075 N N . LEU B 1 215 ? -1.678 -19.094 -23.5 1 98.31 215 LEU B N 1
ATOM 4076 C CA . LEU B 1 215 ? -2.736 -18.094 -23.516 1 98.31 215 LEU B CA 1
ATOM 4077 C C . LEU B 1 215 ? -3.238 -17.844 -24.922 1 98.31 215 LEU B C 1
ATOM 4079 O O . LEU B 1 215 ? -4.445 -17.734 -25.156 1 98.31 215 LEU B O 1
ATOM 4083 N N . ARG B 1 216 ? -2.359 -17.75 -25.844 1 96.62 216 ARG B N 1
ATOM 4084 C CA . ARG B 1 216 ? -2.703 -17.484 -27.234 1 96.62 216 ARG B CA 1
ATOM 4085 C C . ARG B 1 216 ? -3.404 -18.688 -27.875 1 96.62 216 ARG B C 1
ATOM 4087 O O . ARG B 1 216 ? -4.465 -18.547 -28.484 1 96.62 216 ARG B O 1
ATOM 4094 N N . ASP B 1 217 ? -2.891 -19.844 -27.688 1 96.12 217 ASP B N 1
ATOM 4095 C CA . ASP B 1 217 ? -3.393 -21.062 -28.312 1 96.12 217 ASP B CA 1
ATOM 4096 C C . ASP B 1 217 ? -4.789 -21.406 -27.797 1 96.12 217 ASP B C 1
ATOM 4098 O O . ASP B 1 217 ? -5.621 -21.922 -28.562 1 96.12 217 ASP B O 1
ATOM 4102 N N . GLU B 1 218 ? -5.023 -21.219 -26.562 1 95.38 218 GLU B N 1
ATOM 4103 C CA . GLU B 1 218 ? -6.305 -21.578 -25.969 1 95.38 218 GLU B CA 1
ATOM 4104 C C . GLU B 1 218 ? -7.301 -20.422 -26.047 1 95.38 218 GLU B C 1
ATOM 4106 O O . GLU B 1 218 ? -8.406 -20.516 -25.516 1 95.38 218 GLU B O 1
ATOM 4111 N N . GLY B 1 219 ? -6.918 -19.297 -26.578 1 95.56 219 GLY B N 1
ATOM 4112 C CA . GLY B 1 219 ? -7.809 -18.172 -26.828 1 95.56 219 GLY B CA 1
ATOM 4113 C C . GLY B 1 219 ? -8.227 -17.453 -25.562 1 95.56 219 GLY B C 1
ATOM 4114 O O . GLY B 1 219 ? -9.383 -17.047 -25.422 1 95.56 219 GLY B O 1
ATOM 4115 N N . LYS B 1 220 ? -7.32 -17.5 -24.578 1 96.75 220 LYS B N 1
ATOM 4116 C CA . LYS B 1 220 ? -7.582 -16.719 -23.359 1 96.75 220 LYS B CA 1
ATOM 4117 C C . LYS B 1 220 ? -7.41 -15.234 -23.625 1 96.75 220 LYS B C 1
ATOM 4119 O O . LYS B 1 220 ? -6.285 -14.734 -23.719 1 96.75 220 LYS B O 1
ATOM 4124 N N . THR B 1 221 ? -8.469 -14.477 -23.594 1 96.75 221 THR B N 1
ATOM 4125 C CA . THR B 1 221 ? -8.398 -13.094 -24.062 1 96.75 221 THR B CA 1
ATOM 4126 C C . THR B 1 221 ? -8.383 -12.125 -22.891 1 96.75 221 THR B C 1
ATOM 4128 O O . THR B 1 221 ? -8.086 -10.938 -23.047 1 96.75 221 THR B O 1
ATOM 4131 N N . THR B 1 222 ? -8.719 -12.594 -21.688 1 96.88 222 THR B N 1
ATOM 4132 C CA . THR B 1 222 ? -8.734 -11.742 -20.516 1 96.88 222 THR B CA 1
ATOM 4133 C C . THR B 1 222 ? -8.055 -12.438 -19.328 1 96.88 222 THR B C 1
ATOM 4135 O O . THR B 1 222 ? -7.918 -13.656 -19.328 1 96.88 222 THR B O 1
ATOM 4138 N N . ILE B 1 223 ? -7.562 -11.68 -18.453 1 98.06 223 ILE B N 1
ATOM 4139 C CA . ILE B 1 223 ? -6.91 -12.156 -17.234 1 98.06 223 ILE B CA 1
ATOM 4140 C C . ILE B 1 223 ? -7.613 -11.562 -16.016 1 98.06 223 ILE B C 1
ATOM 4142 O O . ILE B 1 223 ? -7.723 -10.344 -15.883 1 98.06 223 ILE B O 1
ATOM 4146 N N . SER B 1 224 ? -8.062 -12.398 -15.18 1 96.19 224 SER B N 1
ATOM 4147 C CA . SER B 1 224 ? -8.703 -11.93 -13.953 1 96.19 224 SER B CA 1
ATOM 4148 C C . SER B 1 224 ? -7.672 -11.484 -12.922 1 96.19 224 SER B C 1
ATOM 4150 O O . SER B 1 224 ? -6.496 -11.836 -13.023 1 96.19 224 SER B O 1
ATOM 4152 N N . LYS B 1 225 ? -8.156 -10.727 -11.938 1 95.94 225 LYS B N 1
ATOM 4153 C CA . LYS B 1 225 ? -7.293 -10.281 -10.844 1 95.94 225 LYS B CA 1
ATOM 4154 C C . LYS B 1 225 ? -6.711 -11.477 -10.086 1 95.94 225 LYS B C 1
ATOM 4156 O O . LYS B 1 225 ? -5.531 -11.469 -9.727 1 95.94 225 LYS B O 1
ATOM 4161 N N . ASP B 1 226 ? -7.57 -12.438 -9.898 1 92.5 226 ASP B N 1
ATOM 4162 C CA . ASP B 1 226 ? -7.133 -13.633 -9.18 1 92.5 226 ASP B CA 1
ATOM 4163 C C . ASP B 1 226 ? -6.031 -14.359 -9.945 1 92.5 226 ASP B C 1
ATOM 4165 O O . ASP B 1 226 ? -5.008 -14.727 -9.367 1 92.5 226 ASP B O 1
ATOM 4169 N N . THR B 1 227 ? -6.184 -14.531 -11.172 1 95.94 227 THR B N 1
ATOM 4170 C CA . THR B 1 227 ? -5.168 -15.172 -12 1 95.94 227 THR B CA 1
ATOM 4171 C C . THR B 1 227 ? -3.861 -14.383 -11.969 1 95.94 227 THR B C 1
ATOM 4173 O O . THR B 1 227 ? -2.785 -14.961 -11.812 1 95.94 227 THR B O 1
ATOM 4176 N N . TRP B 1 228 ? -3.967 -13.078 -12.094 1 97.44 228 TRP B N 1
ATOM 4177 C CA . TRP B 1 228 ? -2.803 -12.203 -12.055 1 97.44 228 TRP B CA 1
ATOM 4178 C C . TRP B 1 228 ? -2.016 -12.391 -10.758 1 97.44 228 TRP B C 1
ATOM 4180 O O . TRP B 1 228 ? -0.812 -12.664 -10.797 1 97.44 228 TRP B O 1
ATOM 4190 N N . ARG B 1 229 ? -2.682 -12.336 -9.727 1 95.19 229 ARG B N 1
ATOM 4191 C CA . ARG B 1 229 ? -2.068 -12.453 -8.406 1 95.19 229 ARG B CA 1
ATOM 4192 C C . ARG B 1 229 ? -1.463 -13.836 -8.203 1 95.19 229 ARG B C 1
ATOM 4194 O O . ARG B 1 229 ? -0.321 -13.961 -7.762 1 95.19 229 ARG B O 1
ATOM 4201 N N . MET B 1 230 ? -2.178 -14.875 -8.617 1 93.62 230 MET B N 1
ATOM 4202 C CA . MET B 1 230 ? -1.775 -16.25 -8.352 1 93.62 230 MET B CA 1
ATOM 4203 C C . MET B 1 230 ? -0.628 -16.672 -9.266 1 93.62 230 MET B C 1
ATOM 4205 O O . MET B 1 230 ? 0.177 -17.531 -8.898 1 93.62 230 MET B O 1
ATOM 4209 N N . LEU B 1 231 ? -0.56 -16.062 -10.383 1 96.81 231 LEU B N 1
ATOM 4210 C CA . LEU B 1 231 ? 0.514 -16.406 -11.312 1 96.81 231 LEU B CA 1
ATOM 4211 C C . LEU B 1 231 ? 1.877 -16.094 -10.695 1 96.81 231 LEU B C 1
ATOM 4213 O O . LEU B 1 231 ? 2.828 -16.859 -10.875 1 96.81 231 LEU B O 1
ATOM 4217 N N . LEU B 1 232 ? 1.967 -14.945 -10.031 1 96.44 232 LEU B N 1
ATOM 4218 C CA . LEU B 1 232 ? 3.217 -14.602 -9.359 1 96.44 232 LEU B CA 1
ATOM 4219 C C . LEU B 1 232 ? 3.617 -15.68 -8.359 1 96.44 232 LEU B C 1
ATOM 4221 O O . LEU B 1 232 ? 4.77 -16.109 -8.344 1 96.44 232 LEU B O 1
ATOM 4225 N N . LEU B 1 233 ? 2.688 -16.094 -7.602 1 93.38 233 LEU B N 1
ATOM 4226 C CA . LEU B 1 233 ? 2.912 -17.156 -6.633 1 93.38 233 LEU B CA 1
ATOM 4227 C C . LEU B 1 233 ? 3.311 -18.453 -7.332 1 93.38 233 LEU B C 1
ATOM 4229 O O . LEU B 1 233 ? 4.215 -19.156 -6.875 1 93.38 233 LEU B O 1
ATOM 4233 N N . PHE B 1 234 ? 2.625 -18.797 -8.422 1 94.94 234 PHE B N 1
ATOM 4234 C CA . PHE B 1 234 ? 2.865 -20 -9.211 1 94.94 234 PHE B CA 1
ATOM 4235 C C . PHE B 1 234 ? 4.297 -20.031 -9.727 1 94.94 234 PHE B C 1
ATOM 4237 O O . PHE B 1 234 ? 4.996 -21.031 -9.57 1 94.94 234 PHE B O 1
ATOM 4244 N N . PHE B 1 235 ? 4.766 -18.953 -10.25 1 95.31 235 PHE B N 1
ATOM 4245 C CA . PHE B 1 235 ? 6.102 -18.891 -10.836 1 95.31 235 PHE B CA 1
ATOM 4246 C C . PHE B 1 235 ? 7.168 -18.922 -9.742 1 95.31 235 PHE B C 1
ATOM 4248 O O . PHE B 1 235 ? 8.258 -19.469 -9.938 1 95.31 235 PHE B O 1
ATOM 4255 N N . LYS B 1 236 ? 6.859 -18.328 -8.641 1 93.5 236 LYS B N 1
ATOM 4256 C CA . LYS B 1 236 ? 7.793 -18.406 -7.52 1 93.5 236 LYS B CA 1
ATOM 4257 C C . LYS B 1 236 ? 7.938 -19.844 -7.023 1 93.5 236 LYS B C 1
ATOM 4259 O O . LYS B 1 236 ? 9.047 -20.297 -6.727 1 93.5 236 LYS B O 1
ATOM 4264 N N . ARG B 1 237 ? 6.855 -20.531 -7.016 1 92.31 237 ARG B N 1
ATOM 4265 C CA . ARG B 1 237 ? 6.836 -21.906 -6.504 1 92.31 237 ARG B CA 1
ATOM 4266 C C . ARG B 1 237 ? 7.438 -22.875 -7.512 1 92.31 237 ARG B C 1
ATOM 4268 O O . ARG B 1 237 ? 8.148 -23.812 -7.133 1 92.31 237 ARG B O 1
ATOM 4275 N N . TYR B 1 238 ? 7.02 -22.672 -8.734 1 94.69 238 TYR B N 1
ATOM 4276 C CA . TYR B 1 238 ? 7.453 -23.562 -9.805 1 94.69 238 TYR B CA 1
ATOM 4277 C C . TYR B 1 238 ? 8.219 -22.797 -10.875 1 94.69 238 TYR B C 1
ATOM 4279 O O . TYR B 1 238 ? 7.676 -22.469 -11.93 1 94.69 238 TYR B O 1
ATOM 4287 N N . PRO B 1 239 ? 9.539 -22.656 -10.68 1 95.12 239 PRO B N 1
ATOM 4288 C CA . PRO B 1 239 ? 10.305 -21.766 -11.555 1 95.12 239 PRO B CA 1
ATOM 4289 C C . PRO B 1 239 ? 10.742 -22.438 -12.852 1 95.12 239 PRO B C 1
ATOM 4291 O O . PRO B 1 239 ? 11.352 -21.797 -13.711 1 95.12 239 PRO B O 1
ATOM 4294 N N . THR B 1 240 ? 10.438 -23.75 -13.023 1 96.38 240 THR B N 1
ATOM 4295 C CA . THR B 1 240 ? 10.781 -24.469 -14.242 1 96.38 240 THR B CA 1
ATOM 4296 C C . THR B 1 240 ? 9.633 -25.375 -14.688 1 96.38 240 THR B C 1
ATOM 4298 O O . THR B 1 240 ? 8.805 -25.781 -13.867 1 96.38 240 THR B O 1
ATOM 4301 N N . ILE B 1 241 ? 9.664 -25.609 -15.938 1 96.81 241 ILE B N 1
ATOM 4302 C CA . ILE B 1 241 ? 8.641 -26.5 -16.484 1 96.81 241 ILE B CA 1
ATOM 4303 C C . ILE B 1 241 ? 8.742 -27.875 -15.836 1 96.81 241 ILE B C 1
ATOM 4305 O O . ILE B 1 241 ? 7.73 -28.484 -15.477 1 96.81 241 ILE B O 1
ATOM 4309 N N . GLN B 1 242 ? 9.93 -28.344 -15.672 1 95.44 242 GLN B N 1
ATOM 4310 C CA . GLN B 1 242 ? 10.156 -29.656 -15.055 1 95.44 242 GLN B CA 1
ATOM 4311 C C . GLN B 1 242 ? 9.555 -29.703 -13.656 1 95.44 242 GLN B C 1
ATOM 4313 O O . GLN B 1 242 ? 8.945 -30.703 -13.273 1 95.44 242 GLN B O 1
ATOM 4318 N N . LYS B 1 243 ? 9.75 -28.672 -12.938 1 94.19 243 LYS B N 1
ATOM 4319 C CA . LYS B 1 243 ? 9.203 -28.625 -11.578 1 94.19 243 LYS B CA 1
ATOM 4320 C C . LYS B 1 243 ? 7.68 -28.656 -11.594 1 94.19 243 LYS B C 1
ATOM 4322 O O . LYS B 1 243 ? 7.062 -29.266 -10.719 1 94.19 243 LYS B O 1
ATOM 4327 N N . ILE B 1 244 ? 7.109 -27.953 -12.531 1 94.62 244 ILE B N 1
ATOM 4328 C CA . ILE B 1 244 ? 5.656 -27.969 -12.648 1 94.62 244 ILE B CA 1
ATOM 4329 C C . ILE B 1 244 ? 5.168 -29.391 -12.93 1 94.62 244 ILE B C 1
ATOM 4331 O O . ILE B 1 244 ? 4.289 -29.891 -12.234 1 94.62 244 ILE B O 1
ATOM 4335 N N . ILE B 1 245 ? 5.734 -30.016 -13.852 1 93.25 245 ILE B N 1
ATOM 4336 C CA . ILE B 1 245 ? 5.324 -31.344 -14.281 1 93.25 245 ILE B CA 1
ATOM 4337 C C . ILE B 1 245 ? 5.469 -32.312 -13.125 1 93.25 245 ILE B C 1
ATOM 4339 O O . ILE B 1 245 ? 4.605 -33.188 -12.914 1 93.25 245 ILE B O 1
ATOM 4343 N N . SER B 1 246 ? 6.465 -32.188 -12.375 1 91.5 246 SER B N 1
ATOM 4344 C CA . SER B 1 246 ? 6.789 -33.156 -11.328 1 91.5 246 SER B CA 1
ATOM 4345 C C . SER B 1 246 ? 5.969 -32.875 -10.07 1 91.5 246 SER B C 1
ATOM 4347 O O . SER B 1 246 ? 5.582 -33.812 -9.367 1 91.5 246 SER B O 1
ATOM 4349 N N . ASP B 1 247 ? 5.75 -31.625 -9.805 1 90.12 247 ASP B N 1
ATOM 4350 C CA . ASP B 1 247 ? 5.332 -31.328 -8.438 1 90.12 247 ASP B CA 1
ATOM 4351 C C . ASP B 1 247 ? 3.934 -30.719 -8.414 1 90.12 247 ASP B C 1
ATOM 4353 O O . ASP B 1 247 ? 3.301 -30.656 -7.355 1 90.12 247 ASP B O 1
ATOM 4357 N N . TYR B 1 248 ? 3.484 -30.281 -9.555 1 89.62 248 TYR B N 1
ATOM 4358 C CA . TYR B 1 248 ? 2.23 -29.531 -9.547 1 89.62 248 TYR B CA 1
ATOM 4359 C C . TYR B 1 248 ? 1.075 -30.422 -9.086 1 89.62 248 TYR B C 1
ATOM 4361 O O . TYR B 1 248 ? 0.977 -31.578 -9.484 1 89.62 248 TYR B O 1
ATOM 4369 N N . ASP B 1 249 ? 0.313 -29.906 -8.219 1 82.19 249 ASP B N 1
ATOM 4370 C CA . ASP B 1 249 ? -0.869 -30.578 -7.691 1 82.19 249 ASP B CA 1
ATOM 4371 C C . ASP B 1 249 ? -2.148 -29.875 -8.141 1 82.19 249 ASP B C 1
ATOM 4373 O O . ASP B 1 249 ? -2.49 -28.797 -7.621 1 82.19 249 ASP B O 1
ATOM 4377 N N . GLU B 1 250 ? -2.873 -30.469 -8.914 1 76.69 250 GLU B N 1
ATOM 4378 C CA . GLU B 1 250 ? -4.078 -29.891 -9.5 1 76.69 250 GLU B CA 1
ATOM 4379 C C . GLU B 1 250 ? -5.18 -29.734 -8.453 1 76.69 250 GLU B C 1
ATOM 4381 O O . GLU B 1 250 ? -6.145 -29 -8.664 1 76.69 250 GLU B O 1
ATOM 4386 N N . THR B 1 251 ? -5.039 -30.359 -7.367 1 71.12 251 THR B N 1
ATOM 4387 C CA . THR B 1 251 ? -6.062 -30.297 -6.332 1 71.12 251 THR B CA 1
ATOM 4388 C C . THR B 1 251 ? -5.863 -29.078 -5.445 1 71.12 251 THR B C 1
ATOM 4390 O O . THR B 1 251 ? -6.762 -28.688 -4.695 1 71.12 251 THR B O 1
ATOM 4393 N N . ALA B 1 252 ? -4.73 -28.547 -5.645 1 77.44 252 ALA B N 1
ATOM 4394 C CA . ALA B 1 252 ? -4.473 -27.312 -4.895 1 77.44 252 ALA B CA 1
ATOM 4395 C C . ALA B 1 252 ? -5.363 -26.172 -5.383 1 77.44 252 ALA B C 1
ATOM 4397 O O . ALA B 1 252 ? -5.961 -26.266 -6.457 1 77.44 252 ALA B O 1
ATOM 4398 N N . ALA B 1 253 ? -5.551 -25.078 -4.586 1 75.94 253 ALA B N 1
ATOM 4399 C CA . ALA B 1 253 ? -6.48 -23.984 -4.852 1 75.94 253 ALA B CA 1
ATOM 4400 C C . ALA B 1 253 ? -5.887 -23 -5.848 1 75.94 253 ALA B C 1
ATOM 4402 O O . ALA B 1 253 ? -5.758 -21.797 -5.551 1 75.94 253 ALA B O 1
ATOM 4403 N N . TRP B 1 254 ? -5.57 -23.484 -7.066 1 86.56 254 TRP B N 1
ATOM 4404 C CA . TRP B 1 254 ? -5.125 -22.609 -8.148 1 86.56 254 TRP B CA 1
ATOM 4405 C C . TRP B 1 254 ? -6.293 -22.234 -9.055 1 86.56 254 TRP B C 1
ATOM 4407 O O . TRP B 1 254 ? -7.273 -22.969 -9.156 1 86.56 254 TRP B O 1
ATOM 4417 N N . PRO B 1 255 ? -6.141 -21.031 -9.609 1 87.5 255 PRO B N 1
ATOM 4418 C CA . PRO B 1 255 ? -7.148 -20.719 -10.625 1 87.5 255 PRO B CA 1
ATOM 4419 C C . PRO B 1 255 ? -7.23 -21.75 -11.734 1 87.5 255 PRO B C 1
ATOM 4421 O O . PRO B 1 255 ? -6.211 -22.328 -12.133 1 87.5 255 PRO B O 1
ATOM 4424 N N . PHE B 1 256 ? -8.375 -21.891 -12.242 1 86.88 256 PHE B N 1
ATOM 4425 C CA . PHE B 1 256 ? -8.633 -22.891 -13.266 1 86.88 256 PHE B CA 1
ATOM 4426 C C . PHE B 1 256 ? -7.684 -22.734 -14.438 1 86.88 256 PHE B C 1
ATOM 4428 O O . PHE B 1 256 ? -7.172 -23.719 -14.977 1 86.88 256 PHE B O 1
ATOM 4435 N N . ILE B 1 257 ? -7.445 -21.578 -14.812 1 92.94 257 ILE B N 1
ATOM 4436 C CA . ILE B 1 257 ? -6.598 -21.297 -15.961 1 92.94 257 ILE B CA 1
ATOM 4437 C C . ILE B 1 257 ? -5.195 -21.859 -15.727 1 92.94 257 ILE B C 1
ATOM 4439 O O . ILE B 1 257 ? -4.523 -22.281 -16.672 1 92.94 257 ILE B O 1
ATOM 4443 N N . ILE B 1 258 ? -4.688 -21.875 -14.57 1 93.94 258 ILE B N 1
ATOM 4444 C CA . ILE B 1 258 ? -3.369 -22.422 -14.242 1 93.94 258 ILE B CA 1
ATOM 4445 C C . ILE B 1 258 ? -3.4 -23.938 -14.328 1 93.94 258 ILE B C 1
ATOM 4447 O O . ILE B 1 258 ? -2.438 -24.562 -14.781 1 93.94 258 ILE B O 1
ATOM 4451 N N . ASP B 1 259 ? -4.508 -24.484 -13.883 1 91 259 ASP B N 1
ATOM 4452 C CA . ASP B 1 259 ? -4.691 -25.922 -14.055 1 91 259 ASP B CA 1
ATOM 4453 C C . ASP B 1 259 ? -4.633 -26.297 -15.531 1 91 259 ASP B C 1
ATOM 4455 O O . ASP B 1 259 ? -4.004 -27.297 -15.898 1 91 259 ASP B O 1
ATOM 4459 N N . GLU B 1 260 ? -5.34 -25.562 -16.281 1 93.69 260 GLU B N 1
ATOM 4460 C CA . GLU B 1 260 ? -5.328 -25.797 -17.734 1 93.69 260 GLU B CA 1
ATOM 4461 C C . GLU B 1 260 ? -3.92 -25.688 -18.297 1 93.69 260 GLU B C 1
ATOM 4463 O O . GLU B 1 260 ? -3.539 -26.438 -19.188 1 93.69 260 GLU B O 1
ATOM 4468 N N . PHE B 1 261 ? -3.188 -24.75 -17.875 1 96.88 261 PHE B N 1
ATOM 4469 C CA . PHE B 1 261 ? -1.808 -24.562 -18.297 1 96.88 261 PHE B CA 1
ATOM 4470 C C . PHE B 1 261 ? -0.97 -25.797 -17.969 1 96.88 261 PHE B C 1
ATOM 4472 O O . PHE B 1 261 ? -0.196 -26.266 -18.812 1 96.88 261 PHE B O 1
ATOM 4479 N N . TYR B 1 262 ? -1.141 -26.234 -16.766 1 94.69 262 TYR B N 1
ATOM 4480 C CA . TYR B 1 262 ? -0.456 -27.453 -16.344 1 94.69 262 TYR B CA 1
ATOM 4481 C C . TYR B 1 262 ? -0.774 -28.609 -17.281 1 94.69 262 TYR B C 1
ATOM 4483 O O . TYR B 1 262 ? 0.126 -29.328 -17.703 1 94.69 262 TYR B O 1
ATOM 4491 N N . GLU B 1 263 ? -2 -28.797 -17.594 1 93.25 263 GLU B N 1
ATOM 4492 C CA . GLU B 1 263 ? -2.43 -29.859 -18.5 1 93.25 263 GLU B CA 1
ATOM 4493 C C . GLU B 1 263 ? -1.784 -29.703 -19.875 1 93.25 263 GLU B C 1
ATOM 4495 O O . GLU B 1 263 ? -1.371 -30.703 -20.469 1 93.25 263 GLU B O 1
ATOM 4500 N N . CYS B 1 264 ? -1.787 -28.5 -20.25 1 94.19 264 CYS B N 1
ATOM 4501 C CA . CYS B 1 264 ? -1.165 -28.219 -21.547 1 94.19 264 CYS B CA 1
ATOM 4502 C C . CYS B 1 264 ? 0.309 -28.609 -21.531 1 94.19 264 CYS B C 1
ATOM 4504 O O . CYS B 1 264 ? 0.821 -29.141 -22.516 1 94.19 264 CYS B O 1
ATOM 4506 N N . LEU B 1 265 ? 1.069 -28.297 -20.484 1 95.06 265 LEU B N 1
ATOM 4507 C CA . LEU B 1 265 ? 2.48 -28.641 -20.359 1 95.06 265 LEU B CA 1
ATOM 4508 C C . LEU B 1 265 ? 2.676 -30.156 -20.359 1 95.06 265 LEU B C 1
ATOM 4510 O O . LEU B 1 265 ? 3.643 -30.656 -20.938 1 95.06 265 LEU B O 1
ATOM 4514 N N . GLN B 1 266 ? 1.744 -30.859 -19.75 1 92.19 266 GLN B N 1
ATOM 4515 C CA . GLN B 1 266 ? 1.812 -32.312 -19.688 1 92.19 266 GLN B CA 1
ATOM 4516 C C . GLN B 1 266 ? 1.641 -32.938 -21.078 1 92.19 266 GLN B C 1
ATOM 4518 O O . GLN B 1 266 ? 2.305 -33.938 -21.406 1 92.19 266 GLN B O 1
ATOM 4523 N N . ASP B 1 267 ? 0.794 -32.375 -21.766 1 88.31 267 ASP B N 1
ATOM 4524 C CA . ASP B 1 267 ? 0.496 -32.906 -23.094 1 88.31 267 ASP B CA 1
ATOM 4525 C C . ASP B 1 267 ? 1.676 -32.688 -24.047 1 88.31 267 ASP B C 1
ATOM 4527 O O . ASP B 1 267 ? 1.811 -33.406 -25.047 1 88.31 267 ASP B O 1
ATOM 4531 N N . GLN B 1 268 ? 2.457 -31.719 -23.828 1 85.12 268 GLN B N 1
ATOM 4532 C CA . GLN B 1 268 ? 3.59 -31.406 -24.688 1 85.12 268 GLN B CA 1
ATOM 4533 C C . GLN B 1 268 ? 4.797 -32.281 -24.344 1 85.12 268 GLN B C 1
ATOM 4535 O O . GLN B 1 268 ? 5.777 -32.312 -25.094 1 85.12 268 GLN B O 1
ATOM 4540 N N . GLN B 1 269 ? 4.715 -32.969 -23.281 1 73.75 269 GLN B N 1
ATOM 4541 C CA . GLN B 1 269 ? 5.773 -33.906 -22.969 1 73.75 269 GLN B CA 1
ATOM 4542 C C . GLN B 1 269 ? 5.508 -35.281 -23.641 1 73.75 269 GLN B C 1
ATOM 4544 O O . GLN B 1 269 ? 4.355 -35.656 -23.859 1 73.75 269 GLN B O 1
#

Radius of gyration: 29.35 Å; Cα contacts (8 Å, |Δi|>4): 569; chains: 2; bounding box: 66×95×64 Å

pLDDT: mean 85.82, std 17.8, range [27.95, 98.44]

Nearest PDB structures (foldseek):
  3bq3-assembly1_A-2  TM=8.284E-01  e=4.260E-35  Saccharomyces cerevisiae
  2is9-assembly1_A  TM=9.857E-01  e=6.726E-29  Saccharomyces cerevisiae
  3tdi-assembly2_A  TM=9.852E-01  e=7.788E-29  Saccharomyces cerevisiae S288C
  3tdi-assembly3_A  TM=9.852E-01  e=7.788E-29  Saccharomyces cerevisiae S288C
  3tdi-assembly1_B  TM=9.869E-01  e=4.751E-28  Saccharomyces cerevisiae S288C